Protein AF-0000000074038203 (afdb_homodimer)

Sequence (660 aa):
MNTKMIIAEIGSVHDGSFGNATFLIRAAAAAGANVVKFQTHIAEAETLRDAPMPPYFKGEPRYEYFQRTSFTPEQWAGLRAECTSCGVQFLSSPFSLEAVDLLESVGIDMYKIPSGEITNLPLLHKVAATGKPILLSSGMSDWSELDKAVETVQTGGPLVVMQCTSEYPTPPERVGLNVLSEIHQRYSCTLGFSDHTIGYAAPFAAAALGAQVIEKHFAFSRLMYGSDAKTSMEPDEFKVLSQGLHDIWKMLESPVDKNSVESLREMKMIFEKSIVASRALKEGQIIELADLAFKKPGTGIPAAHWEQVIGKTLAHNVEQDTQLHYKDLKMNTKMIIAEIGSVHDGSFGNATFLIRAAAAAGANVVKFQTHIAEAETLRDAPMPPYFKGEPRYEYFQRTSFTPEQWAGLRAECTSCGVQFLSSPFSLEAVDLLESVGIDMYKIPSGEITNLPLLHKVAATGKPILLSSGMSDWSELDKAVETVQTGGPLVVMQCTSEYPTPPERVGLNVLSEIHQRYSCTLGFSDHTIGYAAPFAAAALGAQVIEKHFAFSRLMYGSDAKTSMEPDEFKVLSQGLHDIWKMLESPVDKNSVESLREMKMIFEKSIVASRALKEGQIIELADLAFKKPGTGIPAAHWEQVIGKTLAHNVEQDTQLHYKDLK

Secondary structure (DSSP, 8-state):
----EEEEEEETTTTT-HHHHHHHHHHHHHTT-SEEEEEE--HHHHB-TTPPPPTT--SS-HHHHHHHH---HHHHHHHHHHHHHHT-EEEEEESSHHHHHHHHHHT-S-EEE-GGGTT-HHHHHHHHHTT--EEEE-TT--HHHHHHHHHHHTTSS-EEEEEE---SSPPGGGS-HHHHHHHHHHH-SEEEEEE-SSSSHHHHHHHHTT--EEEEEB-S-TTSSSTTGGGPBPHHHHHHHHHHHHHHHHHHTS---TT--GGGHHHHHHHS-EEEESS-B-TTPBP-GGGEEEEB-TTSSBGGGHHHHTT-BBSS-B-TTPBP-GGGB-/----EEEEEEETTTTT-HHHHHHHHHHHHHTT-SEEEEEE--HHHHB-TTPPPPTT--SS-HHHHHHHH---HHHHHHHHHHHHHTT-EEEEEE-SHHHHHHHHHHT-S-EEE-GGGTT-HHHHHHHHHTT--EEEE-TT--HHHHHHHHHHHTTSS-EEEEEE---SSPPGGGS-HHHHHHHHHHH-SEEEEEE-SSSSHHHHHHHHTT--EEEEEB-S-TTSSSTTGGGPBPHHHHHHHHHHHHHHHHHHTS---TT--GGGHHHHHHHS-EEEESS-B-TTPBP-GGGEEEEB-TTSSBGGGHHHHTTPBBSS-B-TTPBP-GGGB-

pLDDT: mean 95.91, std 5.36, range [41.97, 98.88]

Radius of gyration: 31.32 Å; Cα contacts (8 Å, |Δi|>4): 1530; chains: 2; bounding box: 44×104×68 Å

Organism: NCBI:txid159291

Nearest PDB structures (foldseek):
  4ipj-assembly1_A-2  TM=8.405E-01  e=1.237E-35  Neisseria meningitidis
  4ipi-assembly1_A-2  TM=8.352E-01  e=1.398E-35  Neisseria meningitidis
  8h2c-assembly2_D  TM=7.604E-01  e=3.498E-30  Campylobacter jejuni
  8h2c-assembly2_C  TM=7.673E-01  e=3.584E-29  Campylobacter jejuni
  6ncs-assembly1_B  TM=8.836E-01  e=7.020E-24  Leptospira borgpetersenii serovar Hardjo-bovis str. JB197

InterPro domains:
  IPR006190 Antifreeze-like/N-acetylneuraminic acid synthase, SAF domain [PS50844] (274-330)
  IPR013132 PseI/NeuA/B-like [PF03102] (24-254)
  IPR013785 Aldolase-type TIM barrel [G3DSA:3.20.20.70] (2-275)
  IPR013974 SAF domain [PF08666] (274-330)
  IPR013974 SAF domain [SM00858] (272-330)
  IPR036732 Antifreeze-like/N-acetylneuraminic acid synthase C-terminal domain superfamily [SSF51269] (267-329)
  IPR051690 PseI/Nans/NeuA/B acid synthases [PTHR42966] (4-329)
  IPR057736 PseI/NeuA/NeuB, SAF domain [cd11615] (273-329)

Structure (mmCIF, N/CA/C/O backbone):
data_AF-0000000074038203-model_v1
#
loop_
_entity.id
_entity.type
_entity.pdbx_description
1 polymer 'N-acetylneuraminate synthase'
#
loop_
_atom_site.group_PDB
_atom_site.id
_atom_site.type_symbol
_atom_site.label_atom_id
_atom_site.label_alt_id
_atom_site.label_comp_id
_atom_site.label_asym_id
_atom_site.label_entity_id
_atom_site.label_seq_id
_atom_site.pdbx_PDB_ins_code
_atom_site.Cartn_x
_atom_site.Cartn_y
_atom_site.Cartn_z
_atom_site.occupancy
_atom_site.B_iso_or_equiv
_atom_site.auth_seq_id
_atom_site.auth_comp_id
_atom_site.auth_asym_id
_atom_site.auth_atom_id
_atom_site.pdbx_PDB_model_num
ATOM 1 N N . MET A 1 1 ? 11.094 19.641 -7.645 1 41.97 1 MET A N 1
ATOM 2 C CA . MET A 1 1 ? 11.703 19 -6.477 1 41.97 1 MET A CA 1
ATOM 3 C C . MET A 1 1 ? 11.562 17.484 -6.543 1 41.97 1 MET A C 1
ATOM 5 O O . MET A 1 1 ? 10.453 16.969 -6.559 1 41.97 1 MET A O 1
ATOM 9 N N . ASN A 1 2 ? 12.258 16.719 -7.363 1 54.09 2 ASN A N 1
ATOM 10 C CA . ASN A 1 2 ? 12.203 15.305 -7.707 1 54.09 2 ASN A CA 1
ATOM 11 C C . ASN A 1 2 ? 12.617 14.422 -6.527 1 54.09 2 ASN A C 1
ATOM 13 O O . ASN A 1 2 ? 13.5 13.578 -6.656 1 54.09 2 ASN A O 1
ATOM 17 N N . THR A 1 3 ? 12.172 14.898 -5.148 1 81.62 3 THR A N 1
ATOM 18 C CA . THR A 1 3 ? 12.742 14.094 -4.074 1 81.62 3 THR A CA 1
ATOM 19 C C . THR A 1 3 ? 11.648 13.336 -3.32 1 81.62 3 THR A C 1
ATOM 21 O O . THR A 1 3 ? 10.602 13.906 -2.998 1 81.62 3 THR A O 1
ATOM 24 N N . LYS A 1 4 ? 11.867 12.164 -3.207 1 96.06 4 LYS A N 1
ATOM 25 C CA . LYS A 1 4 ? 11.078 11.289 -2.35 1 96.06 4 LYS A CA 1
ATOM 26 C C . LYS A 1 4 ? 11.305 11.609 -0.875 1 96.06 4 LYS A C 1
ATOM 28 O O . LYS A 1 4 ? 12.438 11.625 -0.406 1 96.06 4 LYS A O 1
ATOM 33 N N . MET A 1 5 ? 10.188 12.016 -0.195 1 98.44 5 MET A N 1
ATOM 34 C CA . MET A 1 5 ? 10.297 12.375 1.217 1 98.44 5 MET A CA 1
ATOM 35 C C . MET A 1 5 ? 9.43 11.461 2.078 1 98.44 5 MET A C 1
ATOM 37 O O . MET A 1 5 ? 8.266 11.219 1.752 1 98.44 5 MET A O 1
ATOM 41 N N . ILE A 1 6 ? 10.031 10.938 3.041 1 98.81 6 ILE A N 1
ATOM 42 C CA . ILE A 1 6 ? 9.336 10.258 4.129 1 98.81 6 ILE A CA 1
ATOM 43 C C . ILE A 1 6 ? 9.445 11.086 5.406 1 98.81 6 ILE A C 1
ATOM 45 O O . ILE A 1 6 ? 10.508 11.148 6.027 1 98.81 6 ILE A O 1
ATOM 49 N N . ILE A 1 7 ? 8.305 11.688 5.785 1 98.75 7 ILE A N 1
ATOM 50 C CA . ILE A 1 7 ? 8.312 12.695 6.84 1 98.75 7 ILE A CA 1
ATOM 51 C C . ILE A 1 7 ? 7.75 12.102 8.125 1 98.75 7 ILE A C 1
ATOM 53 O O . ILE A 1 7 ? 6.59 11.68 8.164 1 98.75 7 ILE A O 1
ATOM 57 N N . ALA A 1 8 ? 8.57 12.094 9.156 1 98.75 8 ALA A N 1
ATOM 58 C CA . ALA A 1 8 ? 8.086 11.812 10.5 1 98.75 8 ALA A CA 1
ATOM 59 C C . ALA A 1 8 ? 7.59 13.078 11.188 1 98.75 8 ALA A C 1
ATOM 61 O O . ALA A 1 8 ? 8.391 13.945 11.547 1 98.75 8 ALA A O 1
ATOM 62 N N . GLU A 1 9 ? 6.32 13.133 11.344 1 98.38 9 GLU A N 1
ATOM 63 C CA . GLU A 1 9 ? 5.723 14.273 12.031 1 98.38 9 GLU A CA 1
ATOM 64 C C . GLU A 1 9 ? 5.738 14.07 13.547 1 98.38 9 GLU A C 1
ATOM 66 O O . GLU A 1 9 ? 4.922 13.32 14.086 1 98.38 9 GLU A O 1
ATOM 71 N N . ILE A 1 10 ? 6.531 14.836 14.18 1 97.56 10 ILE A N 1
ATOM 72 C CA . ILE A 1 10 ? 6.594 14.797 15.641 1 97.56 10 ILE A CA 1
ATOM 73 C C . ILE A 1 10 ? 5.48 15.664 16.219 1 97.56 10 ILE A C 1
ATOM 75 O O . ILE A 1 10 ? 4.871 15.297 17.234 1 97.56 10 ILE A O 1
ATOM 79 N N . GLY A 1 11 ? 5.25 16.734 15.492 1 94.31 11 GLY A N 1
ATOM 80 C CA . GLY A 1 11 ? 4.234 17.641 16 1 94.31 11 GLY A CA 1
ATOM 81 C C . GLY A 1 11 ? 4.512 18.109 17.422 1 94.31 11 GLY A C 1
ATOM 82 O O . GLY A 1 11 ? 5.59 18.656 17.703 1 94.31 11 GLY A O 1
ATOM 83 N N . SER A 1 12 ? 3.635 17.812 18.359 1 89.62 12 SER A N 1
ATOM 84 C CA . SER A 1 12 ? 3.75 18.328 19.719 1 89.62 12 SER A CA 1
ATOM 85 C C . SER A 1 12 ? 3.926 17.188 20.719 1 89.62 12 SER A C 1
ATOM 87 O O . SER A 1 12 ? 3.83 17.406 21.922 1 89.62 12 SER A O 1
ATOM 89 N N . VAL A 1 13 ? 4.254 16.031 20.219 1 94.88 13 VAL A N 1
ATOM 90 C CA . VAL A 1 13 ? 4.301 14.883 21.125 1 94.88 13 VAL A CA 1
ATOM 91 C C . VAL A 1 13 ? 5.48 15.023 22.078 1 94.88 13 VAL A C 1
ATOM 93 O O . VAL A 1 13 ? 5.539 14.336 23.094 1 94.88 13 VAL A O 1
ATOM 96 N N . HIS A 1 14 ? 6.438 15.852 21.766 1 96.38 14 HIS A N 1
ATOM 97 C CA . HIS A 1 14 ? 7.555 16.109 22.656 1 96.38 14 HIS A CA 1
ATOM 98 C C . HIS A 1 14 ? 7.078 16.781 23.953 1 96.38 14 HIS A C 1
ATOM 100 O O . HIS A 1 14 ? 7.785 16.75 24.969 1 96.38 14 HIS A O 1
ATOM 106 N N . ASP A 1 15 ? 5.977 17.453 23.922 1 96 15 ASP A N 1
ATOM 107 C CA . ASP A 1 15 ? 5.305 18.016 25.078 1 96 15 ASP A CA 1
ATOM 108 C C . ASP A 1 15 ? 6.211 19.016 25.812 1 96 15 ASP A C 1
ATOM 110 O O . ASP A 1 15 ? 6.23 19.047 27.047 1 96 15 ASP A O 1
ATOM 114 N N . GLY A 1 16 ? 6.984 19.703 25.109 1 96.5 16 GLY A N 1
ATOM 115 C CA . GLY A 1 16 ? 7.84 20.734 25.672 1 96.5 16 GLY A CA 1
ATOM 116 C C . GLY A 1 16 ? 9.195 20.219 26.109 1 96.5 16 GLY A C 1
ATOM 117 O O . GLY A 1 16 ? 10.047 20.984 26.547 1 96.5 16 GLY A O 1
ATOM 118 N N . SER A 1 17 ? 9.391 18.938 26.062 1 97.75 17 SER A N 1
ATOM 119 C CA . SER A 1 17 ? 10.672 18.359 26.438 1 97.75 17 SER A CA 1
ATOM 120 C C . SER A 1 17 ? 11.68 18.438 25.297 1 97.75 17 SER A C 1
ATOM 122 O O . SER A 1 17 ? 11.555 17.719 24.297 1 97.75 17 SER A O 1
ATOM 124 N N . PHE A 1 18 ? 12.68 19.234 25.469 1 98.19 18 PHE A N 1
ATOM 125 C CA . PHE A 1 18 ? 13.734 19.344 24.453 1 98.19 18 PHE A CA 1
ATOM 126 C C . PHE A 1 18 ? 14.477 18.016 24.297 1 98.19 18 PHE A C 1
ATOM 128 O O . PHE A 1 18 ? 14.82 17.625 23.188 1 98.19 18 PHE A O 1
ATOM 135 N N . GLY A 1 19 ? 14.711 17.359 25.391 1 98.19 19 GLY A N 1
ATOM 136 C CA . GLY A 1 19 ? 15.352 16.062 25.344 1 98.19 19 GLY A CA 1
ATOM 137 C C . GLY A 1 19 ? 14.57 15.047 24.531 1 98.19 19 GLY A C 1
ATOM 138 O O . GLY A 1 19 ? 15.125 14.383 23.656 1 98.19 19 GLY A O 1
ATOM 139 N N . ASN A 1 20 ? 13.281 14.953 24.812 1 97.88 20 ASN A N 1
ATOM 140 C CA . ASN A 1 20 ? 12.445 14.039 24.047 1 97.88 20 ASN A CA 1
ATOM 141 C C . ASN A 1 20 ? 12.422 14.406 22.562 1 97.88 20 ASN A C 1
ATOM 143 O O . ASN A 1 20 ? 12.469 13.531 21.703 1 97.88 20 ASN A O 1
ATOM 147 N N . ALA A 1 21 ? 12.336 15.711 22.344 1 98.38 21 ALA A N 1
ATOM 148 C CA . ALA A 1 21 ? 12.328 16.156 20.953 1 98.38 21 ALA A CA 1
ATOM 149 C C . ALA A 1 21 ? 13.578 15.68 20.219 1 98.38 21 ALA A C 1
ATOM 151 O O . ALA A 1 21 ? 13.492 15.188 19.094 1 98.38 21 ALA A O 1
ATOM 152 N N . THR A 1 22 ? 14.719 15.797 20.875 1 98.62 22 THR A N 1
ATOM 153 C CA . THR A 1 22 ? 15.984 15.383 20.281 1 98.62 22 THR A CA 1
ATOM 154 C C . THR A 1 22 ? 16 13.875 20.031 1 98.62 22 THR A C 1
ATOM 156 O O . THR A 1 22 ? 16.422 13.422 18.969 1 98.62 22 THR A O 1
ATOM 159 N N . PHE A 1 23 ? 15.523 13.133 20.953 1 98.69 23 PHE A N 1
ATOM 160 C CA . PHE A 1 23 ? 15.562 11.68 20.828 1 98.69 23 PHE A CA 1
ATOM 161 C C . PHE A 1 23 ? 14.523 11.195 19.828 1 98.69 23 PHE A C 1
ATOM 163 O O . PHE A 1 23 ? 14.719 10.18 19.156 1 98.69 23 PHE A O 1
ATOM 170 N N . LEU A 1 24 ? 13.461 11.953 19.75 1 98.69 24 LEU A N 1
ATOM 171 C CA . LEU A 1 24 ? 12.477 11.641 18.719 1 98.69 24 LEU A CA 1
ATOM 172 C C . LEU A 1 24 ? 13.086 11.797 17.328 1 98.69 24 LEU A C 1
ATOM 174 O O . LEU A 1 24 ? 12.82 10.992 16.438 1 98.69 24 LEU A O 1
ATOM 178 N N . ILE A 1 25 ? 13.898 12.812 17.156 1 98.81 25 ILE A N 1
ATOM 179 C CA . ILE A 1 25 ? 14.602 13 15.891 1 98.81 25 ILE A CA 1
ATOM 180 C C . ILE A 1 25 ? 15.445 11.766 15.578 1 98.81 25 ILE A C 1
ATOM 182 O O . ILE A 1 25 ? 15.375 11.211 14.484 1 98.81 25 ILE A O 1
ATOM 186 N N . ARG A 1 26 ? 16.219 11.305 16.547 1 98.81 26 ARG A N 1
ATOM 187 C CA . ARG A 1 26 ? 17.094 10.156 16.375 1 98.81 26 ARG A CA 1
ATOM 188 C C . ARG A 1 26 ? 16.312 8.898 16.031 1 98.81 26 ARG A C 1
ATOM 190 O O . ARG A 1 26 ? 16.688 8.148 15.133 1 98.81 26 ARG A O 1
ATOM 197 N N . ALA A 1 27 ? 15.25 8.727 16.781 1 98.81 27 ALA A N 1
ATOM 198 C CA . ALA A 1 27 ? 14.414 7.543 16.562 1 98.81 27 ALA A CA 1
ATOM 199 C C . ALA A 1 27 ? 13.781 7.555 15.18 1 98.81 27 ALA A C 1
ATOM 201 O O . ALA A 1 27 ? 13.727 6.52 14.508 1 98.81 27 ALA A O 1
ATOM 202 N N . ALA A 1 28 ? 13.281 8.703 14.773 1 98.81 28 ALA A N 1
ATOM 203 C CA . ALA A 1 28 ? 12.664 8.836 13.453 1 98.81 28 ALA A CA 1
ATOM 204 C C . ALA A 1 28 ? 13.68 8.562 12.344 1 98.81 28 ALA A C 1
ATOM 206 O O . ALA A 1 28 ? 13.391 7.836 11.391 1 98.81 28 ALA A O 1
ATOM 207 N N . ALA A 1 29 ? 14.867 9.117 12.492 1 98.81 29 ALA A N 1
ATOM 208 C CA . ALA A 1 29 ? 15.938 8.883 11.523 1 98.81 29 ALA A CA 1
ATOM 209 C C . ALA A 1 29 ? 16.281 7.402 11.445 1 98.81 29 ALA A C 1
ATOM 211 O O . ALA A 1 29 ? 16.391 6.844 10.352 1 98.81 29 ALA A O 1
ATOM 212 N N . ALA A 1 30 ? 16.438 6.797 12.602 1 98.75 30 ALA A N 1
ATOM 213 C CA . ALA A 1 30 ? 16.781 5.379 12.664 1 98.75 30 ALA A CA 1
ATOM 214 C C . ALA A 1 30 ? 15.68 4.52 12.047 1 98.75 30 ALA A C 1
ATOM 216 O O . ALA A 1 30 ? 15.953 3.441 11.516 1 98.75 30 ALA A O 1
ATOM 217 N N . ALA A 1 31 ? 14.492 5.023 12.07 1 98.69 31 ALA A N 1
ATOM 218 C CA . ALA A 1 31 ? 13.352 4.273 11.555 1 98.69 31 ALA A CA 1
ATOM 219 C C . ALA A 1 31 ? 13.18 4.496 10.055 1 98.69 31 ALA A C 1
ATOM 221 O O . ALA A 1 31 ? 12.297 3.9 9.43 1 98.69 31 ALA A O 1
ATOM 222 N N . GLY A 1 32 ? 13.977 5.391 9.469 1 98.62 32 GLY A N 1
ATOM 223 C CA . GLY A 1 32 ? 13.992 5.484 8.016 1 98.62 32 GLY A CA 1
ATOM 224 C C . GLY A 1 32 ? 13.414 6.785 7.492 1 98.62 32 GLY A C 1
ATOM 225 O O . GLY A 1 32 ? 13.289 6.969 6.277 1 98.62 32 GLY A O 1
ATOM 226 N N . ALA A 1 33 ? 13.062 7.742 8.359 1 98.69 33 ALA A N 1
ATOM 227 C CA . ALA A 1 33 ? 12.641 9.062 7.895 1 98.69 33 ALA A CA 1
ATOM 228 C C . ALA A 1 33 ? 13.812 9.82 7.273 1 98.69 33 ALA A C 1
ATOM 230 O O . ALA A 1 33 ? 14.953 9.711 7.734 1 98.69 33 ALA A O 1
ATOM 231 N N . ASN A 1 34 ? 13.484 10.586 6.25 1 97.94 34 ASN A N 1
ATOM 232 C CA . ASN A 1 34 ? 14.539 11.461 5.766 1 97.94 34 ASN A CA 1
ATOM 233 C C . ASN A 1 34 ? 14.211 12.93 6.023 1 97.94 34 ASN A C 1
ATOM 235 O O . ASN A 1 34 ? 15.047 13.805 5.781 1 97.94 34 ASN A O 1
ATOM 239 N N . VAL A 1 35 ? 13.016 13.172 6.555 1 98.44 35 VAL A N 1
ATOM 240 C CA . VAL A 1 35 ? 12.609 14.484 7.039 1 98.44 35 VAL A CA 1
ATOM 241 C C . VAL A 1 35 ? 11.922 14.352 8.398 1 98.44 35 VAL A C 1
ATOM 243 O O . VAL A 1 35 ? 11.125 13.438 8.602 1 98.44 35 VAL A O 1
ATOM 246 N N . VAL A 1 36 ? 12.18 15.195 9.312 1 98.56 36 VAL A N 1
ATOM 247 C CA . VAL A 1 36 ? 11.484 15.281 10.594 1 98.56 36 VAL A CA 1
ATOM 248 C C . VAL A 1 36 ? 10.773 16.625 10.711 1 98.56 36 VAL A C 1
ATOM 250 O O . VAL A 1 36 ? 11.375 17.672 10.492 1 98.56 36 VAL A O 1
ATOM 253 N N . LYS A 1 37 ? 9.531 16.516 11.008 1 98.5 37 LYS A N 1
ATOM 254 C CA . LYS A 1 37 ? 8.727 17.719 11.008 1 98.5 37 LYS A CA 1
ATOM 255 C C . LYS A 1 37 ? 8.203 18.047 12.406 1 98.5 37 LYS A C 1
ATOM 257 O O . LYS A 1 37 ? 7.75 17.156 13.117 1 98.5 37 LYS A O 1
ATOM 262 N N . PHE A 1 38 ? 8.258 19.312 12.742 1 98.19 38 PHE A N 1
ATOM 263 C CA . PHE A 1 38 ? 7.688 19.844 13.977 1 98.19 38 PHE A CA 1
ATOM 264 C C . PHE A 1 38 ? 6.582 20.859 13.664 1 98.19 38 PHE A C 1
ATOM 266 O O . PHE A 1 38 ? 6.195 21.016 12.508 1 98.19 38 PHE A O 1
ATOM 273 N N . GLN A 1 39 ? 6.027 21.375 14.688 1 97.88 39 GLN A N 1
ATOM 274 C CA . GLN A 1 39 ? 5.09 22.484 14.641 1 97.88 39 GLN A CA 1
ATOM 275 C C . GLN A 1 39 ? 5.602 23.672 15.469 1 97.88 39 GLN A C 1
ATOM 277 O O . GLN A 1 39 ? 6.008 23.5 16.609 1 97.88 39 GLN A O 1
ATOM 282 N N . THR A 1 40 ? 5.633 24.797 14.867 1 98.06 40 THR A N 1
ATOM 283 C CA . THR A 1 40 ? 6.086 25.984 15.586 1 98.06 40 THR A CA 1
ATOM 284 C C . THR A 1 40 ? 4.898 26.844 16.016 1 98.06 40 THR A C 1
ATOM 286 O O . THR A 1 40 ? 4.363 27.609 15.219 1 98.06 40 THR A O 1
ATOM 289 N N . HIS A 1 41 ? 4.637 26.688 17.281 1 97.56 41 HIS A N 1
ATOM 290 C CA . HIS A 1 41 ? 3.533 27.438 17.875 1 97.56 41 HIS A CA 1
ATOM 291 C C . HIS A 1 41 ? 4.043 28.578 18.734 1 97.56 41 HIS A C 1
ATOM 293 O O . HIS A 1 41 ? 4.953 28.406 19.562 1 97.56 41 HIS A O 1
ATOM 299 N N . ILE A 1 42 ? 3.529 29.734 18.469 1 97.94 42 ILE A N 1
ATOM 300 C CA . ILE A 1 42 ? 3.67 30.891 19.344 1 97.94 42 ILE A CA 1
ATOM 301 C C . ILE A 1 42 ? 2.295 31.344 19.828 1 97.94 42 ILE A C 1
ATOM 303 O O . ILE A 1 42 ? 1.54 31.984 19.094 1 97.94 42 ILE A O 1
ATOM 307 N N . ALA A 1 43 ? 1.993 31.031 21.078 1 97.38 43 ALA A N 1
ATOM 308 C CA . ALA A 1 43 ? 0.642 31.156 21.625 1 97.38 43 ALA A CA 1
ATOM 309 C C . ALA A 1 43 ? 0.095 32.562 21.422 1 97.38 43 ALA A C 1
ATOM 311 O O . ALA A 1 43 ? -0.982 32.75 20.844 1 97.38 43 ALA A O 1
ATOM 312 N N . GLU A 1 44 ? 0.812 33.562 21.719 1 96.81 44 GLU A N 1
ATOM 313 C CA . GLU A 1 44 ? 0.372 34.938 21.688 1 96.81 44 GLU A CA 1
ATOM 314 C C . GLU A 1 44 ? 0.103 35.406 20.25 1 96.81 44 GLU A C 1
ATOM 316 O O . GLU A 1 44 ? -0.685 36.312 20.031 1 96.81 44 GLU A O 1
ATOM 321 N N . ALA A 1 45 ? 0.702 34.719 19.344 1 97.56 45 ALA A N 1
ATOM 322 C CA . ALA A 1 45 ? 0.621 35.156 17.953 1 97.56 45 ALA A CA 1
ATOM 323 C C . ALA A 1 45 ? -0.449 34.375 17.188 1 97.56 45 ALA A C 1
ATOM 325 O O . ALA A 1 45 ? -0.903 34.812 16.125 1 97.56 45 ALA A O 1
ATOM 326 N N . GLU A 1 46 ? -0.886 33.219 17.766 1 97.75 46 GLU A N 1
ATOM 327 C CA . GLU A 1 46 ? -1.624 32.344 16.859 1 97.75 46 GLU A CA 1
ATOM 328 C C . GLU A 1 46 ? -3.012 32.031 17.406 1 97.75 46 GLU A C 1
ATOM 330 O O . GLU A 1 46 ? -3.867 31.516 16.688 1 97.75 46 GLU A O 1
ATOM 335 N N . THR A 1 47 ? -3.254 32.312 18.688 1 97.69 47 THR A N 1
ATOM 336 C CA . THR A 1 47 ? -4.535 31.875 19.234 1 97.69 47 THR A CA 1
ATOM 337 C C . THR A 1 47 ? -5.02 32.844 20.312 1 97.69 47 THR A C 1
ATOM 339 O O . THR A 1 47 ? -4.211 33.375 21.078 1 97.69 47 THR A O 1
ATOM 342 N N . LEU A 1 48 ? -6.285 33.031 20.328 1 96.94 48 LEU A N 1
ATOM 343 C CA . LEU A 1 48 ? -6.898 33.719 21.453 1 96.94 48 LEU A CA 1
ATOM 344 C C . LEU A 1 48 ? -6.949 32.844 22.672 1 96.94 48 LEU A C 1
ATOM 346 O O . LEU A 1 48 ? -6.922 31.609 22.562 1 96.94 48 LEU A O 1
ATOM 350 N N . ARG A 1 49 ? -7.047 33.438 23.812 1 94.56 49 ARG A N 1
ATOM 351 C CA . ARG A 1 49 ? -6.961 32.688 25.078 1 94.56 49 ARG A CA 1
ATOM 352 C C . ARG A 1 49 ? -8.148 31.766 25.234 1 94.56 49 ARG A C 1
ATOM 354 O O . ARG A 1 49 ? -8.023 30.688 25.828 1 94.56 49 ARG A O 1
ATOM 361 N N . ASP A 1 50 ? -9.234 32.094 24.656 1 92 50 ASP A N 1
ATOM 362 C CA . ASP A 1 50 ? -10.438 31.281 24.875 1 92 50 ASP A CA 1
ATOM 363 C C . ASP A 1 50 ? -10.734 30.391 23.656 1 92 50 ASP A C 1
ATOM 365 O O . ASP A 1 50 ? -11.828 29.844 23.547 1 92 50 ASP A O 1
ATOM 369 N N . ALA A 1 51 ? -9.82 30.344 22.734 1 93.88 51 ALA A N 1
ATOM 370 C CA . ALA A 1 51 ? -10.023 29.484 21.578 1 93.88 51 ALA A CA 1
ATOM 371 C C . ALA A 1 51 ? -10.195 28.031 22 1 93.88 51 ALA A C 1
ATOM 373 O O . ALA A 1 51 ? -9.461 27.531 22.859 1 93.88 51 ALA A O 1
ATOM 374 N N . PRO A 1 52 ? -11.109 27.297 21.391 1 91.12 52 PRO A N 1
ATOM 375 C CA . PRO A 1 52 ? -11.375 25.906 21.797 1 91.12 52 PRO A CA 1
ATOM 376 C C . PRO A 1 52 ? -10.273 24.953 21.359 1 91.12 52 PRO A C 1
ATOM 378 O O . PRO A 1 52 ? -9.586 25.203 20.359 1 91.12 52 PRO A O 1
ATOM 381 N N . MET A 1 53 ? -10.156 23.859 22.094 1 89.56 53 MET A N 1
ATOM 382 C CA . MET A 1 53 ? -9.305 22.734 21.703 1 89.56 53 MET A CA 1
ATOM 383 C C . MET A 1 53 ? -10.023 21.828 20.719 1 89.56 53 MET A C 1
ATOM 385 O O . MET A 1 53 ? -11.258 21.797 20.672 1 89.56 53 MET A O 1
ATOM 389 N N . PRO A 1 54 ? -9.172 21.156 19.922 1 85.94 54 PRO A N 1
ATOM 390 C CA . PRO A 1 54 ? -9.836 20.172 19.062 1 85.94 54 PRO A CA 1
ATOM 391 C C . PRO A 1 54 ? -10.562 19.094 19.859 1 85.94 54 PRO A C 1
ATOM 393 O O . PRO A 1 54 ? -10.141 18.75 20.969 1 85.94 54 PRO A O 1
ATOM 396 N N . PRO A 1 55 ? -11.602 18.547 19.281 1 81 55 PRO A N 1
ATOM 397 C CA . PRO A 1 55 ? -12.422 17.578 20 1 81 55 PRO A CA 1
ATOM 398 C C . PRO A 1 55 ? -11.648 16.312 20.375 1 81 55 PRO A C 1
ATOM 400 O O . PRO A 1 55 ? -11.984 15.641 21.359 1 81 55 PRO A O 1
ATOM 403 N N . TYR A 1 56 ? -10.633 16.062 19.656 1 77 56 TYR A N 1
ATOM 404 C CA . TYR A 1 56 ? -9.898 14.82 19.875 1 77 56 TYR A CA 1
ATOM 405 C C . TYR A 1 56 ? -8.82 15.008 20.938 1 77 56 TYR A C 1
ATOM 407 O O . TYR A 1 56 ? -8.094 14.062 21.266 1 77 56 TYR A O 1
ATOM 415 N N . PHE A 1 57 ? -8.695 16.234 21.5 1 79 57 PHE A N 1
ATOM 416 C CA . PHE A 1 57 ? -7.719 16.516 22.562 1 79 57 PHE A CA 1
ATOM 417 C C . PHE A 1 57 ? -8.297 17.453 23.594 1 79 57 PHE A C 1
ATOM 419 O O . PHE A 1 57 ? -8.531 18.625 23.312 1 79 57 PHE A O 1
ATOM 426 N N . LYS A 1 58 ? -8.695 16.984 24.875 1 74.38 58 LYS A N 1
ATOM 427 C CA . LYS A 1 58 ? -9.266 17.766 25.969 1 74.38 58 LYS A CA 1
ATOM 428 C C . LYS A 1 58 ? -8.328 17.812 27.172 1 74.38 58 LYS A C 1
ATOM 430 O O . LYS A 1 58 ? -8.758 17.609 28.312 1 74.38 58 LYS A O 1
ATOM 435 N N . GLY A 1 59 ? -7.203 18.172 27.031 1 76.25 59 GLY A N 1
ATOM 436 C CA . GLY A 1 59 ? -6.27 18.156 28.156 1 76.25 59 GLY A CA 1
ATOM 437 C C . GLY A 1 59 ? -6.172 19.469 28.875 1 76.25 59 GLY A C 1
ATOM 438 O O . GLY A 1 59 ? -6.379 19.547 30.094 1 76.25 59 GLY A O 1
ATOM 439 N N . GLU A 1 60 ? -5.676 20.5 28.375 1 87.31 60 GLU A N 1
ATOM 440 C CA . GLU A 1 60 ? -5.48 21.859 28.906 1 87.31 60 GLU A CA 1
ATOM 441 C C . GLU A 1 60 ? -5.84 22.906 27.859 1 87.31 60 GLU A C 1
ATOM 443 O O . GLU A 1 60 ? -5.996 22.594 26.672 1 87.31 60 GLU A O 1
ATOM 448 N N . PRO A 1 61 ? -6.039 24.125 28.359 1 92 61 PRO A N 1
ATOM 449 C CA . PRO A 1 61 ? -6.352 25.172 27.391 1 92 61 PRO A CA 1
ATOM 450 C C . PRO A 1 61 ? -5.262 25.344 26.328 1 92 61 PRO A C 1
ATOM 452 O O . PRO A 1 61 ? -4.07 25.266 26.641 1 92 61 PRO A O 1
ATOM 455 N N . ARG A 1 62 ? -5.684 25.547 25.125 1 94.75 62 ARG A N 1
ATOM 456 C CA . ARG A 1 62 ? -4.816 25.594 23.953 1 94.75 62 ARG A CA 1
ATOM 457 C C . ARG A 1 62 ? -3.684 26.594 24.141 1 94.75 62 ARG A C 1
ATOM 459 O O . ARG A 1 62 ? -2.518 26.266 23.906 1 94.75 62 ARG A O 1
ATOM 466 N N . TYR A 1 63 ? -4.105 27.828 24.547 1 95.88 63 TYR A N 1
ATOM 467 C CA . TYR A 1 63 ? -3.133 28.891 24.719 1 95.88 63 TYR A CA 1
ATOM 468 C C . TYR A 1 63 ? -2.039 28.484 25.703 1 95.88 63 TYR A C 1
ATOM 470 O O . TYR A 1 63 ? -0.85 28.625 25.406 1 95.88 63 TYR A O 1
ATOM 478 N N . GLU A 1 64 ? -2.359 27.969 26.812 1 95.31 64 GLU A N 1
ATOM 479 C CA . GLU A 1 64 ? -1.419 27.547 27.844 1 95.31 64 GLU A CA 1
ATOM 480 C C . GLU A 1 64 ? -0.568 26.375 27.375 1 95.31 64 GLU A C 1
ATOM 482 O O . GLU A 1 64 ? 0.622 26.297 27.688 1 95.31 64 GLU A O 1
ATOM 487 N N . TYR A 1 65 ? -1.223 25.469 26.703 1 94.56 65 TYR A N 1
ATOM 488 C CA . TYR A 1 65 ? -0.507 24.312 26.156 1 94.56 65 TYR A CA 1
ATOM 489 C C . TYR A 1 65 ? 0.623 24.766 25.234 1 94.56 65 TYR A C 1
ATOM 491 O O . TYR A 1 65 ? 1.758 24.297 25.375 1 94.56 65 TYR A O 1
ATOM 499 N N . PHE A 1 66 ? 0.321 25.719 24.297 1 95.88 66 PHE A N 1
ATOM 500 C CA . PHE A 1 66 ? 1.318 26.203 23.359 1 95.88 66 PHE A CA 1
ATOM 501 C C . PHE A 1 66 ? 2.404 27 24.062 1 95.88 66 PHE A C 1
ATOM 503 O O . PHE A 1 66 ? 3.58 26.922 23.703 1 95.88 66 PHE A O 1
ATOM 510 N N . GLN A 1 67 ? 2.008 27.703 25.062 1 96.06 67 GLN A N 1
ATOM 511 C CA . GLN A 1 67 ? 2.982 28.469 25.812 1 96.06 67 GLN A CA 1
ATOM 512 C C . GLN A 1 67 ? 3.979 27.562 26.531 1 96.06 67 GLN A C 1
ATOM 514 O O . GLN A 1 67 ? 5.191 27.781 26.469 1 96.06 67 GLN A O 1
ATOM 519 N N . ARG A 1 68 ? 3.477 26.562 27.141 1 94.81 68 ARG A N 1
ATOM 520 C CA . ARG A 1 68 ? 4.352 25.719 27.969 1 94.81 68 ARG A CA 1
ATOM 521 C C . ARG A 1 68 ? 5.188 24.797 27.094 1 94.81 68 ARG A C 1
ATOM 523 O O . ARG A 1 68 ? 6.277 24.375 27.484 1 94.81 68 ARG A O 1
ATOM 530 N N . THR A 1 69 ? 4.742 24.422 25.906 1 95.75 69 THR A N 1
ATOM 531 C CA . THR A 1 69 ? 5.43 23.438 25.094 1 95.75 69 THR A CA 1
ATOM 532 C C . THR A 1 69 ? 6.312 24.125 24.047 1 95.75 69 THR A C 1
ATOM 534 O O . THR A 1 69 ? 6.93 23.453 23.219 1 95.75 69 THR A O 1
ATOM 537 N N . SER A 1 70 ? 6.355 25.438 24.062 1 96.5 70 SER A N 1
ATOM 538 C CA . SER A 1 70 ? 7.141 26.156 23.062 1 96.5 70 SER A CA 1
ATOM 539 C C . SER A 1 70 ? 8.633 26.062 23.359 1 96.5 70 SER A C 1
ATOM 541 O O . SER A 1 70 ? 9.039 25.844 24.5 1 96.5 70 SER A O 1
ATOM 543 N N . PHE A 1 71 ? 9.461 26.172 22.344 1 97.88 71 PHE A N 1
ATOM 544 C CA . PHE A 1 71 ? 10.914 26.156 22.453 1 97.88 71 PHE A CA 1
ATOM 545 C C . PHE A 1 71 ? 11.492 27.547 22.203 1 97.88 71 PHE A C 1
ATOM 547 O O . PHE A 1 71 ? 10.898 28.344 21.469 1 97.88 71 PHE A O 1
ATOM 554 N N . THR A 1 72 ? 12.625 27.844 22.781 1 97 72 THR A N 1
ATOM 555 C CA . THR A 1 72 ? 13.367 29.062 22.5 1 97 72 THR A CA 1
ATOM 556 C C . THR A 1 72 ? 14.039 28.984 21.125 1 97 72 THR A C 1
ATOM 558 O O . THR A 1 72 ? 14.203 27.891 20.578 1 97 72 THR A O 1
ATOM 561 N N . PRO A 1 73 ? 14.367 30.156 20.578 1 97.5 73 PRO A N 1
ATOM 562 C CA . PRO A 1 73 ? 15.094 30.141 19.312 1 97.5 73 PRO A CA 1
ATOM 563 C C . PRO A 1 73 ? 16.344 29.25 19.344 1 97.5 73 PRO A C 1
ATOM 565 O O . PRO A 1 73 ? 16.641 28.547 18.375 1 97.5 73 PRO A O 1
ATOM 568 N N . GLU A 1 74 ? 17.016 29.234 20.469 1 97.88 74 GLU A N 1
ATOM 569 C CA . GLU A 1 74 ? 18.203 28.406 20.625 1 97.88 74 GLU A CA 1
ATOM 570 C C . GLU A 1 74 ? 17.844 26.922 20.594 1 97.88 74 GLU A C 1
ATOM 572 O O . GLU A 1 74 ? 18.578 26.109 20 1 97.88 74 GLU A O 1
ATOM 577 N N . GLN A 1 75 ? 16.797 26.594 21.219 1 98.44 75 GLN A N 1
ATOM 578 C CA . GLN A 1 75 ? 16.328 25.219 21.219 1 98.44 75 GLN A CA 1
ATOM 579 C C . GLN A 1 75 ? 15.922 24.766 19.812 1 98.44 75 GLN A C 1
ATOM 581 O O . GLN A 1 75 ? 16.219 23.656 19.406 1 98.44 75 GLN A O 1
ATOM 586 N N . TRP A 1 76 ? 15.273 25.625 19.125 1 98.44 76 TRP A N 1
ATOM 587 C CA . TRP A 1 76 ? 14.922 25.328 17.734 1 98.44 76 TRP A CA 1
ATOM 588 C C . TRP A 1 76 ? 16.172 25.109 16.906 1 98.44 76 TRP A C 1
ATOM 590 O O . TRP A 1 76 ? 16.234 24.172 16.094 1 98.44 76 TRP A O 1
ATOM 600 N N . ALA A 1 77 ? 17.156 26 17.062 1 98.25 77 ALA A N 1
ATOM 601 C CA . ALA A 1 77 ? 18.422 25.828 16.375 1 98.25 77 ALA A CA 1
ATOM 602 C C . ALA A 1 77 ? 19.078 24.5 16.734 1 98.25 77 ALA A C 1
ATOM 604 O O . ALA A 1 77 ? 19.688 23.844 15.891 1 98.25 77 ALA A O 1
ATOM 605 N N . GLY A 1 78 ? 18.969 24.172 18 1 98.5 78 GLY A N 1
ATOM 606 C CA . GLY A 1 78 ? 19.469 22.875 18.453 1 98.5 78 GLY A CA 1
ATOM 607 C C . GLY A 1 78 ? 18.797 21.703 17.781 1 98.5 78 GLY A C 1
ATOM 608 O O . GLY A 1 78 ? 19.438 20.719 17.422 1 98.5 78 GLY A O 1
ATOM 609 N N . LEU A 1 79 ? 17.484 21.75 17.625 1 98.5 79 LEU A N 1
ATOM 610 C CA . LEU A 1 79 ? 16.75 20.688 16.938 1 98.5 79 LEU A CA 1
ATOM 611 C C . LEU A 1 79 ? 17.188 20.578 15.484 1 98.5 79 LEU A C 1
ATOM 613 O O . LEU A 1 79 ? 17.359 19.469 14.969 1 98.5 79 LEU A O 1
ATOM 617 N N . ARG A 1 80 ? 17.344 21.688 14.82 1 98.38 80 ARG A N 1
ATOM 618 C CA . ARG A 1 80 ? 17.859 21.656 13.453 1 98.38 80 ARG A CA 1
ATOM 619 C C . ARG A 1 80 ? 19.219 21 13.383 1 98.38 80 ARG A C 1
ATOM 621 O O . ARG A 1 80 ? 19.484 20.188 12.492 1 98.38 80 ARG A O 1
ATOM 628 N N . ALA A 1 81 ? 20.078 21.391 14.297 1 98.44 81 ALA A N 1
ATOM 629 C CA . ALA A 1 81 ? 21.422 20.812 14.344 1 98.44 81 ALA A CA 1
ATOM 630 C C . ALA A 1 81 ? 21.359 19.297 14.555 1 98.44 81 ALA A C 1
ATOM 632 O O . ALA A 1 81 ? 22.141 18.547 13.961 1 98.44 81 ALA A O 1
ATOM 633 N N . GLU A 1 82 ? 20.453 18.859 15.438 1 98.5 82 GLU A N 1
ATOM 634 C CA . GLU A 1 82 ? 20.281 17.438 15.672 1 98.5 82 GLU A CA 1
ATOM 635 C C . GLU A 1 82 ? 19.828 16.719 14.398 1 98.5 82 GLU A C 1
ATOM 637 O O . GLU A 1 82 ? 20.312 15.625 14.086 1 98.5 82 GLU A O 1
ATOM 642 N N . CYS A 1 83 ? 18.891 17.312 13.711 1 98.5 83 CYS A N 1
ATOM 643 C CA . CYS A 1 83 ? 18.469 16.75 12.43 1 98.5 83 CYS A CA 1
ATOM 644 C C . CYS A 1 83 ? 19.656 16.594 11.492 1 98.5 83 CYS A C 1
ATOM 646 O O . CYS A 1 83 ? 19.844 15.531 10.898 1 98.5 83 CYS A O 1
ATOM 648 N N . THR A 1 84 ? 20.484 17.609 11.391 1 98.06 84 THR A N 1
ATOM 649 C CA . THR A 1 84 ? 21.656 17.594 10.539 1 98.06 84 THR A CA 1
ATOM 650 C C . THR A 1 84 ? 22.594 16.469 10.953 1 98.06 84 THR A C 1
ATOM 652 O O . THR A 1 84 ? 23.109 15.719 10.109 1 98.06 84 THR A O 1
ATOM 655 N N . SER A 1 85 ? 22.781 16.359 12.188 1 98.5 85 SER A N 1
ATOM 656 C CA . SER A 1 85 ? 23.688 15.344 12.703 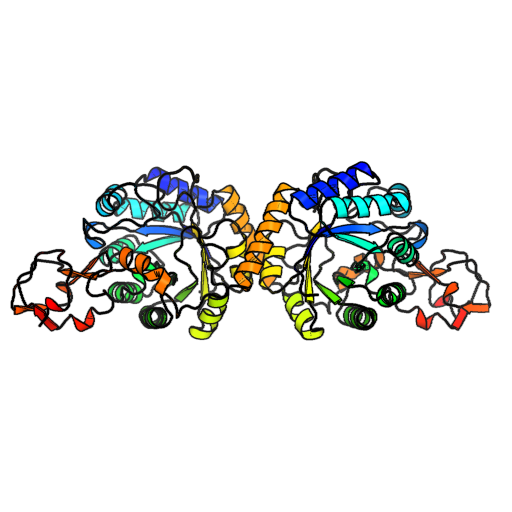1 98.5 85 SER A CA 1
ATOM 657 C C . SER A 1 85 ? 23.172 13.938 12.383 1 98.5 85 SER A C 1
ATOM 659 O O . SER A 1 85 ? 23.969 13.008 12.203 1 98.5 85 SER A O 1
ATOM 661 N N . CYS A 1 86 ? 21.844 13.773 12.305 1 98.44 86 CYS A N 1
ATOM 662 C CA . CYS A 1 86 ? 21.219 12.484 12.031 1 98.44 86 CYS A CA 1
ATOM 663 C C . CYS A 1 86 ? 21.047 12.266 10.531 1 98.44 86 CYS A C 1
ATOM 665 O O . CYS A 1 86 ? 20.547 11.227 10.102 1 98.44 86 CYS A O 1
ATOM 667 N N . GLY A 1 87 ? 21.391 13.234 9.727 1 97.88 87 GLY A N 1
ATOM 668 C CA . GLY A 1 87 ? 21.297 13.117 8.281 1 97.88 87 GLY A CA 1
ATOM 669 C C . GLY A 1 87 ? 19.875 13.25 7.77 1 97.88 87 GLY A C 1
ATOM 670 O O . GLY A 1 87 ? 19.516 12.648 6.754 1 97.88 87 GLY A O 1
ATOM 671 N N . VAL A 1 88 ? 19.016 13.938 8.523 1 98.19 88 VAL A N 1
ATOM 672 C CA . VAL A 1 88 ? 17.641 14.164 8.086 1 98.19 88 VAL A CA 1
ATOM 673 C C . VAL A 1 88 ? 17.391 15.664 7.941 1 98.19 88 VAL A C 1
ATOM 675 O O . VAL A 1 88 ? 18.109 16.484 8.516 1 98.19 88 VAL A O 1
ATOM 678 N N . GLN A 1 89 ? 16.406 16 7.176 1 97.81 89 GLN A N 1
ATOM 679 C CA . GLN A 1 89 ? 16.047 17.391 6.984 1 97.81 89 GLN A CA 1
ATOM 680 C C . GLN A 1 89 ? 15.109 17.875 8.094 1 97.81 89 GLN A C 1
ATOM 682 O O . GLN A 1 89 ? 14.219 17.141 8.523 1 97.81 89 GLN A O 1
ATOM 687 N N . PHE A 1 90 ? 15.328 19.109 8.516 1 98.06 90 PHE A N 1
ATOM 688 C CA . PHE A 1 90 ? 14.484 19.766 9.508 1 98.06 90 PHE A CA 1
ATOM 689 C C . PHE A 1 90 ? 13.336 20.5 8.828 1 98.06 90 PHE A C 1
ATOM 691 O O . PHE A 1 90 ? 13.547 21.266 7.895 1 98.06 90 PHE A O 1
ATOM 698 N N . LEU A 1 91 ? 12.141 20.172 9.266 1 98.12 91 LEU A N 1
ATOM 699 C CA . LEU A 1 91 ? 10.922 20.781 8.75 1 98.12 91 LEU A CA 1
ATOM 700 C C . LEU A 1 91 ? 10 21.219 9.891 1 98.12 91 LEU A C 1
ATOM 702 O O . LEU A 1 91 ? 9.969 20.578 10.938 1 98.12 91 LEU A O 1
ATOM 706 N N . SER A 1 92 ? 9.25 22.266 9.664 1 98.19 92 SER A N 1
ATOM 707 C CA . SER A 1 92 ? 8.266 22.672 10.648 1 98.19 92 SER A CA 1
ATOM 708 C C . SER A 1 92 ? 7.109 23.438 9.992 1 98.19 92 SER A C 1
ATOM 710 O O . SER A 1 92 ? 7.273 24 8.914 1 98.19 92 SER A O 1
ATOM 712 N N . SER A 1 93 ? 6.035 23.422 10.609 1 98.5 93 SER A N 1
ATOM 713 C CA . SER A 1 93 ? 4.879 24.219 10.195 1 98.5 93 SER A CA 1
ATOM 714 C C . SER A 1 93 ? 4.742 25.484 11.039 1 98.5 93 SER A C 1
ATOM 716 O O . SER A 1 93 ? 4.672 25.406 12.266 1 98.5 93 SER A O 1
ATOM 718 N N . PRO A 1 94 ? 4.68 26.641 10.406 1 98.62 94 PRO A N 1
ATOM 719 C CA . PRO A 1 94 ? 4.363 27.859 11.141 1 98.62 94 PRO A CA 1
ATOM 720 C C . PRO A 1 94 ? 2.861 28.078 11.312 1 98.62 94 PRO A C 1
ATOM 722 O O . PRO A 1 94 ? 2.086 27.797 10.398 1 98.62 94 PRO A O 1
ATOM 725 N N . PHE A 1 95 ? 2.504 28.641 12.469 1 98.5 95 PHE A N 1
ATOM 726 C CA . PHE A 1 95 ? 1.089 28.875 12.719 1 98.5 95 PHE A CA 1
ATOM 727 C C . PHE A 1 95 ? 0.828 30.344 12.992 1 98.5 95 PHE A C 1
ATOM 729 O O . PHE A 1 95 ? -0.209 30.703 13.547 1 98.5 95 PHE A O 1
ATOM 736 N N . SER A 1 96 ? 1.794 31.203 12.664 1 98.12 96 SER A N 1
ATOM 737 C CA . SER A 1 96 ? 1.694 32.656 12.727 1 98.12 96 SER A CA 1
ATOM 738 C C . SER A 1 96 ? 2.779 33.344 11.891 1 98.12 96 SER A C 1
ATOM 740 O O . SER A 1 96 ? 3.736 32.688 11.469 1 98.12 96 SER A O 1
ATOM 742 N N . LEU A 1 97 ? 2.6 34.594 11.609 1 98.19 97 LEU A N 1
ATOM 743 C CA . LEU A 1 97 ? 3.627 35.344 10.898 1 98.19 97 LEU A CA 1
ATOM 744 C C . LEU A 1 97 ? 4.926 35.375 11.695 1 98.19 97 LEU A C 1
ATOM 746 O O . LEU A 1 97 ? 6.012 35.25 11.125 1 98.19 97 LEU A O 1
ATOM 750 N N . GLU A 1 98 ? 4.797 35.5 12.992 1 98 98 GLU A N 1
ATOM 751 C CA . GLU A 1 98 ? 5.953 35.5 13.883 1 98 98 GLU A CA 1
ATOM 752 C C . GLU A 1 98 ? 6.691 34.188 13.844 1 98 98 GLU A C 1
ATOM 754 O O . GLU A 1 98 ? 7.914 34.125 13.977 1 98 98 GLU A O 1
ATOM 759 N N . ALA A 1 99 ? 5.93 33.094 13.719 1 98.56 99 ALA A N 1
ATOM 760 C CA . ALA A 1 99 ? 6.547 31.766 13.617 1 98.56 99 ALA A CA 1
ATOM 761 C C . ALA A 1 99 ? 7.395 31.656 12.352 1 98.56 99 ALA A C 1
ATOM 763 O O . ALA A 1 99 ? 8.438 31 12.352 1 98.56 99 ALA A O 1
ATOM 764 N N . VAL A 1 100 ? 6.957 32.281 11.258 1 98.69 100 VAL A N 1
ATOM 765 C CA . VAL A 1 100 ? 7.746 32.312 10.031 1 98.69 100 VAL A CA 1
ATOM 766 C C . VAL A 1 100 ? 9.07 33 10.281 1 98.69 100 VAL A C 1
ATOM 768 O O . VAL A 1 100 ? 10.133 32.531 9.891 1 98.69 100 VAL A O 1
ATOM 771 N N . ASP A 1 101 ? 8.992 34.188 10.961 1 98.5 101 ASP A N 1
ATOM 772 C CA . ASP A 1 101 ? 10.203 34.938 11.305 1 98.5 101 ASP A CA 1
ATOM 773 C C . ASP A 1 101 ? 11.164 34.062 12.117 1 98.5 101 ASP A C 1
ATOM 775 O O . ASP A 1 101 ? 12.367 34.062 11.852 1 98.5 101 ASP A O 1
ATOM 779 N N . LEU A 1 102 ? 10.602 33.406 13.086 1 98.5 102 LEU A N 1
ATOM 780 C CA . LEU A 1 102 ? 11.414 32.562 13.938 1 98.5 102 LEU A CA 1
ATOM 781 C C . LEU A 1 102 ? 12.094 31.453 13.125 1 98.5 102 LEU A C 1
ATOM 783 O O . LEU A 1 102 ? 13.305 31.25 13.25 1 98.5 102 LEU A O 1
ATOM 787 N N . LEU A 1 103 ? 11.352 30.781 12.297 1 98.5 103 LEU A N 1
ATOM 788 C CA . LEU A 1 103 ? 11.883 29.688 11.508 1 98.5 103 LEU A CA 1
ATOM 789 C C . LEU A 1 103 ? 12.938 30.188 10.523 1 98.5 103 LEU A C 1
ATOM 791 O O . LEU A 1 103 ? 13.93 29.484 10.266 1 98.5 103 LEU A O 1
ATOM 795 N N . GLU A 1 104 ? 12.742 31.359 9.953 1 98.31 104 GLU A N 1
ATOM 796 C CA . GLU A 1 104 ? 13.766 31.953 9.109 1 98.31 104 GLU A CA 1
ATOM 797 C C . GLU A 1 104 ? 15.055 32.219 9.891 1 98.31 104 GLU A C 1
ATOM 799 O O . GLU A 1 104 ? 16.141 31.953 9.383 1 98.31 104 GLU A O 1
ATOM 804 N N . SER A 1 105 ? 14.875 32.719 11.047 1 97.94 105 SER A N 1
ATOM 805 C CA . SER A 1 105 ? 16.047 33 11.875 1 97.94 105 SER A CA 1
ATOM 806 C C . SER A 1 105 ? 16.781 31.719 12.227 1 97.94 105 SER A C 1
ATOM 808 O O . SER A 1 105 ? 18.016 31.734 12.383 1 97.94 105 SER A O 1
ATOM 810 N N . VAL A 1 106 ? 16.109 30.625 12.398 1 97.19 106 VAL A N 1
ATOM 811 C CA . VAL A 1 106 ? 16.672 29.328 12.711 1 97.19 106 VAL A CA 1
ATOM 812 C C . VAL A 1 106 ? 17.375 28.75 11.477 1 97.19 106 VAL A C 1
ATOM 814 O O . VAL A 1 106 ? 18.344 28 11.594 1 97.19 106 VAL A O 1
ATOM 817 N N . GLY A 1 107 ? 16.891 29.094 10.281 1 96.12 107 GLY A N 1
ATOM 818 C CA . GLY A 1 107 ? 17.5 28.641 9.039 1 96.12 107 GLY A CA 1
ATOM 819 C C . GLY A 1 107 ? 16.75 27.469 8.414 1 96.12 107 GLY A C 1
ATOM 820 O O . GLY A 1 107 ? 17.375 26.531 7.91 1 96.12 107 GLY A O 1
ATOM 821 N N . ILE A 1 108 ? 15.508 27.516 8.398 1 96.19 108 ILE A N 1
ATOM 822 C CA . ILE A 1 108 ? 14.703 26.469 7.785 1 96.19 108 ILE A CA 1
ATOM 823 C C . ILE A 1 108 ? 14.859 26.531 6.27 1 96.19 108 ILE A C 1
ATOM 825 O O . ILE A 1 108 ? 15.047 27.609 5.695 1 96.19 108 ILE A O 1
ATOM 829 N N . ASP A 1 109 ? 14.773 25.359 5.562 1 93.75 109 ASP A N 1
ATOM 830 C CA . ASP A 1 109 ? 15.031 25.312 4.125 1 93.75 109 ASP A CA 1
ATOM 831 C C . ASP A 1 109 ? 13.75 25.047 3.348 1 93.75 109 ASP A C 1
ATOM 833 O O . ASP A 1 109 ? 13.719 25.188 2.123 1 93.75 109 ASP A O 1
ATOM 837 N N . MET A 1 110 ? 12.719 24.672 4.031 1 96.56 110 MET A N 1
ATOM 838 C CA . MET A 1 110 ? 11.438 24.312 3.428 1 96.56 110 MET A CA 1
ATOM 839 C C . MET A 1 110 ? 10.297 24.484 4.43 1 96.56 110 MET A C 1
ATOM 841 O O . MET A 1 110 ? 10.516 24.406 5.641 1 96.56 110 MET A O 1
ATOM 845 N N . TYR A 1 111 ? 9.086 24.734 3.889 1 97.69 111 TYR A N 1
ATOM 846 C CA . TYR A 1 111 ? 7.949 24.969 4.77 1 97.69 111 TYR A CA 1
ATOM 847 C C . TYR A 1 111 ? 6.852 23.938 4.527 1 97.69 111 TYR A C 1
ATOM 849 O O . TYR A 1 111 ? 6.605 23.547 3.385 1 97.69 111 TYR A O 1
ATOM 857 N N . LYS A 1 112 ? 6.234 23.578 5.57 1 98.38 112 LYS A N 1
ATOM 858 C CA . LYS A 1 112 ? 4.957 22.859 5.52 1 98.38 112 LYS A CA 1
ATOM 859 C C . LYS A 1 112 ? 3.807 23.781 5.938 1 98.38 112 LYS A C 1
ATOM 861 O O . LYS A 1 112 ? 3.84 24.375 7.016 1 98.38 112 LYS A O 1
ATOM 866 N N . ILE A 1 113 ? 2.838 23.891 5.094 1 98.44 113 ILE A N 1
ATOM 867 C CA . ILE A 1 113 ? 1.604 24.594 5.441 1 98.44 113 ILE A CA 1
ATOM 868 C C . ILE A 1 113 ? 0.546 23.578 5.875 1 98.44 113 ILE A C 1
ATOM 870 O O . ILE A 1 113 ? 0.033 22.812 5.051 1 98.44 113 ILE A O 1
ATOM 874 N N . PRO A 1 114 ? 0.245 23.594 7.16 1 97.5 114 PRO A N 1
ATOM 875 C CA . PRO A 1 114 ? -0.775 22.641 7.609 1 97.5 114 PRO A CA 1
ATOM 876 C C . PRO A 1 114 ? -2.178 23.016 7.129 1 97.5 114 PRO A C 1
ATOM 878 O O . PRO A 1 114 ? -2.432 24.172 6.789 1 97.5 114 PRO A O 1
ATOM 881 N N . SER A 1 115 ? -3.059 22.141 7.16 1 96.81 115 SER A N 1
ATOM 882 C CA . SER A 1 115 ? -4.398 22.297 6.605 1 96.81 115 SER A CA 1
ATOM 883 C C . SER A 1 115 ? -5.137 23.453 7.266 1 96.81 115 SER A C 1
ATOM 885 O O . SER A 1 115 ? -5.914 24.156 6.617 1 96.81 115 SER A O 1
ATOM 887 N N . GLY A 1 116 ? -4.891 23.672 8.469 1 95.69 116 GLY A N 1
ATOM 888 C CA . GLY A 1 116 ? -5.582 24.734 9.195 1 95.69 116 GLY A CA 1
ATOM 889 C C . GLY A 1 116 ? -5.168 26.125 8.758 1 95.69 116 GLY A C 1
ATOM 890 O O . GLY A 1 116 ? -5.855 27.094 9.055 1 95.69 116 GLY A O 1
ATOM 891 N N . GLU A 1 117 ? -4.07 26.234 8.102 1 97.75 117 GLU A N 1
ATOM 892 C CA . GLU A 1 117 ? -3.543 27.531 7.699 1 97.75 117 GLU A CA 1
ATOM 893 C C . GLU A 1 117 ? -3.789 27.797 6.219 1 97.75 117 GLU A C 1
ATOM 895 O O . GLU A 1 117 ? -3.35 28.812 5.68 1 97.75 117 GLU A O 1
ATOM 900 N N . ILE A 1 118 ? -4.496 26.922 5.57 1 96.31 118 ILE A N 1
ATOM 901 C CA . ILE A 1 118 ? -4.578 26.938 4.117 1 96.31 118 ILE A CA 1
ATOM 902 C C . ILE A 1 118 ? -5.301 28.203 3.654 1 96.31 118 ILE A C 1
ATOM 904 O O . ILE A 1 118 ? -5.023 28.719 2.57 1 96.31 118 ILE A O 1
ATOM 908 N N . THR A 1 119 ? -6.191 28.797 4.457 1 96.44 119 THR A N 1
ATOM 909 C CA . THR A 1 119 ? -6.93 30 4.066 1 96.44 119 THR A CA 1
ATOM 910 C C . THR A 1 119 ? -6.297 31.25 4.68 1 96.44 119 THR A C 1
ATOM 912 O O . THR A 1 119 ? -6.816 32.344 4.527 1 96.44 119 THR A O 1
ATOM 915 N N . ASN A 1 120 ? -5.223 31.031 5.434 1 98.06 120 ASN A N 1
ATOM 916 C CA . ASN A 1 120 ? -4.484 32.156 6.004 1 98.06 120 ASN A CA 1
ATOM 917 C C . ASN A 1 120 ? -3.568 32.812 4.973 1 98.06 120 ASN A C 1
ATOM 919 O O . ASN A 1 120 ? -2.346 32.688 5.051 1 98.06 120 ASN A O 1
ATOM 923 N N . LEU A 1 121 ? -4.172 33.562 4.086 1 97.94 121 LEU A N 1
ATOM 924 C CA . LEU A 1 121 ? -3.479 34.062 2.91 1 97.94 121 LEU A CA 1
ATOM 925 C C . LEU A 1 121 ? -2.307 34.969 3.314 1 97.94 121 LEU A C 1
ATOM 927 O O . LEU A 1 121 ? -1.238 34.906 2.703 1 97.94 121 LEU A O 1
ATOM 931 N N . PRO A 1 122 ? -2.42 35.844 4.348 1 97.75 122 PRO A N 1
ATOM 932 C CA . PRO A 1 122 ? -1.249 36.594 4.766 1 97.75 122 PRO A CA 1
ATOM 933 C C . PRO A 1 122 ? -0.055 35.719 5.121 1 97.75 122 PRO A C 1
ATOM 935 O O . PRO A 1 122 ? 1.081 36.031 4.758 1 97.75 122 PRO A O 1
ATOM 938 N N . LEU A 1 123 ? -0.293 34.688 5.82 1 98.31 123 LEU A N 1
ATOM 939 C CA . LEU A 1 123 ? 0.774 33.719 6.148 1 98.31 123 LEU A CA 1
ATOM 940 C C . LEU A 1 123 ? 1.357 33.125 4.883 1 98.31 123 LEU A C 1
ATOM 942 O O . LEU A 1 123 ? 2.578 33 4.738 1 98.31 123 LEU A O 1
ATOM 946 N N . LEU A 1 124 ? 0.456 32.688 3.992 1 98.56 124 LEU A N 1
ATOM 947 C CA . LEU A 1 124 ? 0.889 32.094 2.746 1 98.56 124 LEU A CA 1
ATOM 948 C C . LEU A 1 124 ? 1.755 33.031 1.934 1 98.56 124 LEU A C 1
ATOM 950 O O . LEU A 1 124 ? 2.771 32.625 1.365 1 98.56 124 LEU A O 1
ATOM 954 N N . HIS A 1 125 ? 1.347 34.312 1.869 1 98 125 HIS A N 1
ATOM 955 C CA . HIS A 1 125 ? 2.139 35.312 1.161 1 98 125 HIS A CA 1
ATOM 956 C C . HIS A 1 125 ? 3.527 35.438 1.776 1 98 125 HIS A C 1
ATOM 958 O O . HIS A 1 125 ? 4.523 35.531 1.056 1 98 125 HIS A O 1
ATOM 964 N N . LYS A 1 126 ? 3.553 35.5 3.039 1 97.94 126 LYS A N 1
ATOM 965 C CA . LYS A 1 126 ? 4.828 35.656 3.734 1 97.94 126 LYS A CA 1
ATOM 966 C C . LYS A 1 126 ? 5.754 34.469 3.453 1 97.94 126 LYS A C 1
ATOM 968 O O . LYS A 1 126 ? 6.938 34.656 3.166 1 97.94 126 LYS A O 1
ATOM 973 N N . VAL A 1 127 ? 5.238 33.25 3.559 1 98.5 127 VAL A N 1
ATOM 974 C CA . VAL A 1 127 ? 6.027 32.062 3.303 1 98.5 127 VAL A CA 1
ATOM 975 C C . VAL A 1 127 ? 6.484 32.031 1.846 1 98.5 127 VAL A C 1
ATOM 977 O O . VAL A 1 127 ? 7.648 31.766 1.557 1 98.5 127 VAL A O 1
ATOM 980 N N . ALA A 1 128 ? 5.586 32.344 0.922 1 98.25 128 ALA A N 1
ATOM 981 C CA . ALA A 1 128 ? 5.918 32.375 -0.501 1 98.25 128 ALA A CA 1
ATOM 982 C C . ALA A 1 128 ? 7.055 33.344 -0.787 1 98.25 128 ALA A C 1
ATOM 984 O O . ALA A 1 128 ? 7.922 33.062 -1.619 1 98.25 128 ALA A O 1
ATOM 985 N N . ALA A 1 129 ? 7.047 34.406 -0.093 1 97.94 129 ALA A N 1
ATOM 986 C CA . ALA A 1 129 ? 8.031 35.469 -0.309 1 97.94 129 ALA A CA 1
ATOM 987 C C . ALA A 1 129 ? 9.438 35 0.034 1 97.94 129 ALA A C 1
ATOM 989 O O . ALA A 1 129 ? 10.422 35.594 -0.398 1 97.94 129 ALA A O 1
ATOM 990 N N . THR A 1 130 ? 9.562 33.969 0.81 1 97.69 130 THR A N 1
ATOM 991 C CA . THR A 1 130 ? 10.875 33.438 1.169 1 97.69 130 THR A CA 1
ATOM 992 C C . THR A 1 130 ? 11.523 32.75 -0.026 1 97.69 130 THR A C 1
ATOM 994 O O . THR A 1 130 ? 12.742 32.531 -0.042 1 97.69 130 THR A O 1
ATOM 997 N N . GLY A 1 131 ? 10.68 32.281 -0.948 1 97.69 131 GLY A N 1
ATOM 998 C CA . GLY A 1 131 ? 11.172 31.578 -2.125 1 97.69 131 GLY A CA 1
ATOM 999 C C . GLY A 1 131 ? 11.523 30.125 -1.857 1 97.69 131 GLY A C 1
ATOM 1000 O O . GLY A 1 131 ? 12.008 29.422 -2.746 1 97.69 131 GLY A O 1
ATOM 1001 N N . LYS A 1 132 ? 11.305 29.656 -0.77 1 97.25 132 LYS A N 1
ATOM 1002 C CA . LYS A 1 132 ? 11.672 28.297 -0.368 1 97.25 132 LYS A CA 1
ATOM 1003 C C . LYS A 1 132 ? 10.602 27.297 -0.788 1 97.25 132 LYS A C 1
ATOM 1005 O O . LYS A 1 132 ? 9.453 27.672 -1.04 1 97.25 132 LYS A O 1
ATOM 1010 N N . PRO A 1 133 ? 11.008 25.969 -0.927 1 97 133 PRO A N 1
ATOM 1011 C CA . PRO A 1 133 ? 10 24.953 -1.224 1 97 133 PRO A CA 1
ATOM 1012 C C . PRO A 1 133 ? 8.875 24.906 -0.194 1 97 133 PRO A C 1
ATOM 1014 O O . PRO A 1 133 ? 9.109 25.141 0.994 1 97 133 PRO A O 1
ATOM 1017 N N . ILE A 1 134 ? 7.68 24.609 -0.671 1 97.81 134 ILE A N 1
ATOM 1018 C CA . ILE A 1 134 ? 6.492 24.609 0.179 1 97.81 134 ILE A CA 1
ATOM 1019 C C . ILE A 1 134 ? 5.727 23.312 -0.001 1 97.81 134 ILE A C 1
ATOM 1021 O O . ILE A 1 134 ? 5.473 22.875 -1.129 1 97.81 134 ILE A O 1
ATOM 1025 N N . LEU A 1 135 ? 5.457 22.625 1.073 1 98.12 135 LEU A N 1
ATOM 1026 C CA . LEU A 1 135 ? 4.488 21.531 1.14 1 98.12 135 LEU A CA 1
ATOM 1027 C C . LEU A 1 135 ? 3.148 22.031 1.671 1 98.12 135 LEU A C 1
ATOM 1029 O O . LEU A 1 135 ? 3.061 22.5 2.809 1 98.12 135 LEU A O 1
ATOM 1033 N N . LEU A 1 136 ? 2.117 21.906 0.845 1 98.25 136 LEU A N 1
ATOM 1034 C CA . LEU A 1 136 ? 0.81 22.469 1.153 1 98.25 136 LEU A CA 1
ATOM 1035 C C . LEU A 1 136 ? -0.219 21.375 1.401 1 98.25 136 LEU A C 1
ATOM 1037 O O . LEU A 1 136 ? -0.6 20.656 0.476 1 98.25 136 LEU A O 1
ATOM 1041 N N . SER A 1 137 ? -0.679 21.25 2.623 1 97.94 137 SER A N 1
ATOM 1042 C CA . SER A 1 137 ? -1.73 20.297 2.939 1 97.94 137 SER A CA 1
ATOM 1043 C C . SER A 1 137 ? -3.113 20.875 2.65 1 97.94 137 SER A C 1
ATOM 1045 O O . SER A 1 137 ? -3.346 22.062 2.846 1 97.94 137 SER A O 1
ATOM 1047 N N . SER A 1 138 ? -4.02 19.984 2.418 1 96.38 138 SER A N 1
ATOM 1048 C CA . SER A 1 138 ? -5.316 20.453 1.936 1 96.38 138 SER A CA 1
ATOM 1049 C C . SER A 1 138 ? -6.461 19.797 2.699 1 96.38 138 SER A C 1
ATOM 1051 O O . SER A 1 138 ? -7.578 19.703 2.189 1 96.38 138 SER A O 1
ATOM 1053 N N . GLY A 1 139 ? -6.273 19.359 3.861 1 94.31 139 GLY A N 1
ATOM 1054 C CA . GLY A 1 139 ? -7.188 18.5 4.602 1 94.31 139 GLY A CA 1
ATOM 1055 C C . GLY A 1 139 ? -8.516 19.172 4.906 1 94.31 139 GLY A C 1
ATOM 1056 O O . GLY A 1 139 ? -9.523 18.5 5.113 1 94.31 139 GLY A O 1
ATOM 1057 N N . MET A 1 140 ? -8.594 20.484 4.887 1 92.12 140 MET A N 1
ATOM 1058 C CA . MET A 1 140 ? -9.812 21.172 5.309 1 92.12 140 MET A CA 1
ATOM 1059 C C . MET A 1 140 ? -10.359 22.047 4.184 1 92.12 140 MET A C 1
ATOM 1061 O O . MET A 1 140 ? -11.422 22.656 4.328 1 92.12 140 MET A O 1
ATOM 1065 N N . SER A 1 141 ? -9.734 22.078 3.135 1 94.06 141 SER A N 1
ATOM 1066 C CA . SER A 1 141 ? -10.086 23.047 2.104 1 94.06 141 SER A CA 1
ATOM 1067 C C . SER A 1 141 ? -11 22.422 1.054 1 94.06 141 SER A C 1
ATOM 1069 O O . SER A 1 141 ? -10.891 21.234 0.752 1 94.06 141 SER A O 1
ATOM 1071 N N . ASP A 1 142 ? -11.875 23.234 0.527 1 95.5 142 ASP A N 1
ATOM 1072 C CA . ASP A 1 142 ? -12.5 22.891 -0.748 1 95.5 142 ASP A CA 1
ATOM 1073 C C . ASP A 1 142 ? -11.617 23.312 -1.92 1 95.5 142 ASP A C 1
ATOM 1075 O O . ASP A 1 142 ? -10.508 23.812 -1.721 1 95.5 142 ASP A O 1
ATOM 1079 N N . TRP A 1 143 ? -12.086 23.047 -3.117 1 97.12 143 TRP A N 1
ATOM 1080 C CA . TRP A 1 143 ? -11.273 23.344 -4.297 1 97.12 143 TRP A CA 1
ATOM 1081 C C . TRP A 1 143 ? -11.031 24.844 -4.438 1 97.12 143 TRP A C 1
ATOM 1083 O O . TRP A 1 143 ? -9.938 25.266 -4.824 1 97.12 143 TRP A O 1
ATOM 1093 N N . SER A 1 144 ? -12.047 25.641 -4.168 1 96.62 144 SER A N 1
ATOM 1094 C CA . SER A 1 144 ? -11.898 27.094 -4.297 1 96.62 144 SER A CA 1
ATOM 1095 C C . SER A 1 144 ? -10.82 27.625 -3.357 1 96.62 144 SER A C 1
ATOM 1097 O O . SER A 1 144 ? -9.977 28.422 -3.762 1 96.62 144 SER A O 1
ATOM 1099 N N . GLU A 1 145 ? -10.844 27.203 -2.166 1 96.62 145 GLU A N 1
ATOM 1100 C CA . GLU A 1 145 ? -9.836 27.594 -1.184 1 96.62 145 GLU A CA 1
ATOM 1101 C C . GLU A 1 145 ? -8.453 27.094 -1.59 1 96.62 145 GLU A C 1
ATOM 1103 O O . GLU A 1 145 ? -7.465 27.828 -1.475 1 96.62 145 GLU A O 1
ATOM 1108 N N . LEU A 1 146 ? -8.406 25.828 -2.043 1 97.75 146 LEU A N 1
ATOM 1109 C CA . LEU A 1 146 ? -7.133 25.266 -2.465 1 97.75 146 LEU A CA 1
ATOM 1110 C C . LEU A 1 146 ? -6.582 26 -3.678 1 97.75 146 LEU A C 1
ATOM 1112 O O . LEU A 1 146 ? -5.379 26.266 -3.752 1 97.75 146 LEU A O 1
ATOM 1116 N N . ASP A 1 147 ? -7.473 26.375 -4.59 1 98 147 ASP A N 1
ATOM 1117 C CA . ASP A 1 147 ? -7.059 27.156 -5.75 1 98 147 ASP A CA 1
ATOM 1118 C C . ASP A 1 147 ? -6.383 28.453 -5.324 1 98 147 ASP A C 1
ATOM 1120 O O . ASP A 1 147 ? -5.309 28.797 -5.824 1 98 147 ASP A O 1
ATOM 1124 N N . LYS A 1 148 ? -6.992 29.141 -4.434 1 97.62 148 LYS A N 1
ATOM 1125 C CA . LYS A 1 148 ? -6.461 30.406 -3.959 1 97.62 148 LYS A CA 1
ATOM 1126 C C . LYS A 1 148 ? -5.121 30.219 -3.25 1 97.62 148 LYS A C 1
ATOM 1128 O O . LYS A 1 148 ? -4.195 31.016 -3.438 1 97.62 148 LYS A O 1
ATOM 1133 N N . ALA A 1 149 ? -5.059 29.188 -2.447 1 98.25 149 ALA A N 1
ATOM 1134 C CA . ALA A 1 149 ? -3.816 28.891 -1.735 1 98.25 149 ALA A CA 1
ATOM 1135 C C . ALA A 1 149 ? -2.684 28.594 -2.711 1 98.25 149 ALA A C 1
ATOM 1137 O O . ALA A 1 149 ? -1.589 29.141 -2.596 1 98.25 149 ALA A O 1
ATOM 1138 N N . VAL A 1 150 ? -2.953 27.703 -3.643 1 98.38 150 VAL A N 1
ATOM 1139 C CA . VAL A 1 150 ? -1.955 27.312 -4.629 1 98.38 150 VAL A CA 1
ATOM 1140 C C . VAL A 1 150 ? -1.509 28.531 -5.43 1 98.38 150 VAL A C 1
ATOM 1142 O O . VAL A 1 150 ? -0.312 28.734 -5.641 1 98.38 150 VAL A O 1
ATOM 1145 N N . GLU A 1 151 ? -2.496 29.328 -5.852 1 97.75 151 GLU A N 1
ATOM 1146 C CA . GLU A 1 151 ? -2.18 30.562 -6.582 1 97.75 151 GLU A CA 1
ATOM 1147 C C . GLU A 1 151 ? -1.242 31.453 -5.777 1 97.75 151 GLU A C 1
ATOM 1149 O O . GLU A 1 151 ? -0.318 32.062 -6.332 1 97.75 151 GLU A O 1
ATOM 1154 N N . THR A 1 152 ? -1.451 31.516 -4.512 1 97.81 152 THR A N 1
ATOM 1155 C CA . THR A 1 152 ? -0.665 32.375 -3.633 1 97.81 152 THR A CA 1
ATOM 1156 C C . THR A 1 152 ? 0.751 31.828 -3.469 1 97.81 152 THR A C 1
ATOM 1158 O O . THR A 1 152 ? 1.729 32.562 -3.652 1 97.81 152 THR A O 1
ATOM 1161 N N . VAL A 1 153 ? 0.879 30.547 -3.205 1 97.75 153 VAL A N 1
ATOM 1162 C CA . VAL A 1 153 ? 2.174 30 -2.807 1 97.75 153 VAL A CA 1
ATOM 1163 C C . VAL A 1 153 ? 3.006 29.688 -4.051 1 97.75 153 VAL A C 1
ATOM 1165 O O . VAL A 1 153 ? 4.234 29.594 -3.975 1 97.75 153 VAL A O 1
ATOM 1168 N N . GLN A 1 154 ? 2.385 29.531 -5.184 1 95.25 154 GLN A N 1
ATOM 1169 C CA . GLN A 1 154 ? 3.107 29.203 -6.41 1 95.25 154 GLN A CA 1
ATOM 1170 C C . GLN A 1 154 ? 3.99 30.375 -6.852 1 95.25 154 GLN A C 1
ATOM 1172 O O . GLN A 1 154 ? 4.863 30.203 -7.707 1 95.25 154 GLN A O 1
ATOM 1177 N N . THR A 1 155 ? 3.805 31.531 -6.281 1 92.25 155 THR A N 1
ATOM 1178 C CA . THR A 1 155 ? 4.648 32.688 -6.566 1 92.25 155 THR A CA 1
ATOM 1179 C C . THR A 1 155 ? 6.031 32.5 -5.945 1 92.25 155 THR A C 1
ATOM 1181 O O . THR A 1 155 ? 6.965 33.25 -6.281 1 92.25 155 THR A O 1
ATOM 1184 N N . GLY A 1 156 ? 6.184 31.547 -5.098 1 92.56 156 GLY A N 1
ATOM 1185 C CA . GLY A 1 156 ? 7.434 31.297 -4.402 1 92.56 156 GLY A CA 1
ATOM 1186 C C . GLY A 1 156 ? 8.227 30.156 -5.012 1 92.56 156 GLY A C 1
ATOM 1187 O O . GLY A 1 156 ? 8.461 30.125 -6.223 1 92.56 156 GLY A O 1
ATOM 1188 N N . GLY A 1 157 ? 8.68 29.25 -4.133 1 91.69 157 GLY A N 1
ATOM 1189 C CA . GLY A 1 157 ? 9.523 28.156 -4.574 1 91.69 157 GLY A CA 1
ATOM 1190 C C . GLY A 1 157 ? 8.734 26.938 -5.047 1 91.69 157 GLY A C 1
ATOM 1191 O O . GLY A 1 157 ? 7.551 27.047 -5.359 1 91.69 157 GLY A O 1
ATOM 1192 N N . PRO A 1 158 ? 9.461 25.812 -5.207 1 95.38 158 PRO A N 1
ATOM 1193 C CA . PRO A 1 158 ? 8.812 24.578 -5.609 1 95.38 158 PRO A CA 1
ATOM 1194 C C . PRO A 1 158 ? 7.66 24.188 -4.684 1 95.38 158 PRO A C 1
ATOM 1196 O O . PRO A 1 158 ? 7.719 24.438 -3.477 1 95.38 158 PRO A O 1
ATOM 1199 N N . LEU A 1 159 ? 6.652 23.594 -5.316 1 97 159 LEU A N 1
ATOM 1200 C CA . LEU A 1 159 ? 5.422 23.344 -4.57 1 97 159 LEU A CA 1
ATOM 1201 C C . LEU A 1 159 ? 5.074 21.859 -4.598 1 97 159 LEU A C 1
ATOM 1203 O O . LEU A 1 159 ? 5.164 21.219 -5.645 1 97 159 LEU A O 1
ATOM 1207 N N . VAL A 1 160 ? 4.801 21.312 -3.455 1 97.5 160 VAL A N 1
ATOM 1208 C CA . VAL A 1 160 ? 4.141 20.016 -3.281 1 97.5 160 VAL A CA 1
ATOM 1209 C C . VAL A 1 160 ? 2.732 20.234 -2.723 1 97.5 160 VAL A C 1
ATOM 1211 O O . VAL A 1 160 ? 2.553 20.922 -1.721 1 97.5 160 VAL A O 1
ATOM 1214 N N . VAL A 1 161 ? 1.771 19.719 -3.383 1 98.19 161 VAL A N 1
ATOM 1215 C CA . VAL A 1 161 ? 0.419 19.734 -2.836 1 98.19 161 VAL A CA 1
ATOM 1216 C C . VAL A 1 161 ? 0.07 18.359 -2.271 1 98.19 161 VAL A C 1
ATOM 1218 O O . VAL A 1 161 ? 0.238 17.344 -2.947 1 98.19 161 VAL A O 1
ATOM 1221 N N . MET A 1 162 ? -0.391 18.391 -1.086 1 98.12 162 MET A N 1
ATOM 1222 C CA . MET A 1 162 ? -0.616 17.125 -0.38 1 98.12 162 MET A CA 1
ATOM 1223 C C . MET A 1 162 ? -2.104 16.906 -0.117 1 98.12 162 MET A C 1
ATOM 1225 O O . MET A 1 162 ? -2.77 17.781 0.452 1 98.12 162 MET A O 1
ATOM 1229 N N . GLN A 1 163 ? -2.59 15.719 -0.507 1 97.94 163 GLN A N 1
ATOM 1230 C CA . GLN A 1 163 ? -3.9 15.289 -0.032 1 97.94 163 GLN A CA 1
ATOM 1231 C C . GLN A 1 163 ? -3.855 14.922 1.448 1 97.94 163 GLN A C 1
ATOM 1233 O O . GLN A 1 163 ? -2.904 14.281 1.905 1 97.94 163 GLN A O 1
ATOM 1238 N N . CYS A 1 164 ? -4.855 15.383 2.111 1 94.75 164 CYS A N 1
ATOM 1239 C CA . CYS A 1 164 ? -5.008 15.156 3.545 1 94.75 164 CYS A CA 1
ATOM 1240 C C . CYS A 1 164 ? -6.473 15.227 3.955 1 94.75 164 CYS A C 1
ATOM 1242 O O . CYS A 1 164 ? -7.266 15.922 3.32 1 94.75 164 CYS A O 1
ATOM 1244 N N . THR A 1 165 ? -6.84 14.43 4.859 1 92.81 165 THR A N 1
ATOM 1245 C CA . THR A 1 165 ? -8.109 14.562 5.57 1 92.81 165 THR A CA 1
ATOM 1246 C C . THR A 1 165 ? -7.871 14.797 7.059 1 92.81 165 THR A C 1
ATOM 1248 O O . THR A 1 165 ? -7.191 14.008 7.715 1 92.81 165 THR A O 1
ATOM 1251 N N . SER A 1 166 ? -8.43 15.883 7.523 1 90.81 166 SER A N 1
ATOM 1252 C CA . SER A 1 166 ? -8.172 16.281 8.906 1 90.81 166 SER A CA 1
ATOM 1253 C C . SER A 1 166 ? -9.141 15.586 9.867 1 90.81 166 SER A C 1
ATOM 1255 O O . SER A 1 166 ? -9.945 16.234 10.523 1 90.81 166 SER A O 1
ATOM 1257 N N . GLU A 1 167 ? -9.102 14.344 9.961 1 90.19 167 GLU A N 1
ATOM 1258 C CA . GLU A 1 167 ? -9.781 13.453 10.906 1 90.19 167 GLU A CA 1
ATOM 1259 C C . GLU A 1 167 ? -8.797 12.477 11.539 1 90.19 167 GLU A C 1
ATOM 1261 O O . GLU A 1 167 ? -7.977 11.867 10.844 1 90.19 167 GLU A O 1
ATOM 1266 N N . TYR A 1 168 ? -8.914 12.359 12.875 1 88.25 168 TYR A N 1
ATOM 1267 C CA . TYR A 1 168 ? -7.875 11.672 13.633 1 88.25 168 TYR A CA 1
ATOM 1268 C C . TYR A 1 168 ? -8.469 10.57 14.508 1 88.25 168 TYR A C 1
ATOM 1270 O O . TYR A 1 168 ? -8.922 10.828 15.617 1 88.25 168 TYR A O 1
ATOM 1278 N N . PRO A 1 169 ? -8.43 9.312 14.047 1 93.38 169 PRO A N 1
ATOM 1279 C CA . PRO A 1 169 ? -7.887 8.867 12.766 1 93.38 169 PRO A CA 1
ATOM 1280 C C . PRO A 1 169 ? -8.867 9.047 11.609 1 93.38 169 PRO A C 1
ATOM 1282 O O . PRO A 1 169 ? -10.07 9.211 11.836 1 93.38 169 PRO A O 1
ATOM 1285 N N . THR A 1 170 ? -8.336 9.086 10.445 1 95.25 170 THR A N 1
ATOM 1286 C CA . THR A 1 170 ? -9.172 9.125 9.25 1 95.25 170 THR A CA 1
ATOM 1287 C C . THR A 1 170 ? -9.672 7.73 8.891 1 95.25 170 THR A C 1
ATOM 1289 O O . THR A 1 170 ? -8.875 6.805 8.711 1 95.25 170 THR A O 1
ATOM 1292 N N . PRO A 1 171 ? -11.008 7.523 8.812 1 96.31 171 PRO A N 1
ATOM 1293 C CA . PRO A 1 171 ? -11.484 6.227 8.32 1 96.31 171 PRO A CA 1
ATOM 1294 C C . PRO A 1 171 ? -11.258 6.035 6.824 1 96.31 171 PRO A C 1
ATOM 1296 O O . PRO A 1 171 ? -11.156 7.016 6.082 1 96.31 171 PRO A O 1
ATOM 1299 N N . PRO A 1 172 ? -11.203 4.801 6.402 1 97.69 172 PRO A N 1
ATOM 1300 C CA . PRO A 1 172 ? -10.875 4.527 5.004 1 97.69 172 PRO A CA 1
ATOM 1301 C C . PRO A 1 172 ? -11.797 5.242 4.027 1 97.69 172 PRO A C 1
ATOM 1303 O O . PRO A 1 172 ? -11.359 5.699 2.969 1 97.69 172 PRO A O 1
ATOM 1306 N N . GLU A 1 173 ? -13.039 5.402 4.379 1 96.94 173 GLU A N 1
ATOM 1307 C CA . GLU A 1 173 ? -14.023 5.941 3.441 1 96.94 173 GLU A CA 1
ATOM 1308 C C . GLU A 1 173 ? -13.875 7.453 3.291 1 96.94 173 GLU A C 1
ATOM 1310 O O . GLU A 1 173 ? -14.531 8.07 2.451 1 96.94 173 GLU A O 1
ATOM 1315 N N . ARG A 1 174 ? -12.945 8.07 4.012 1 95.69 174 ARG A N 1
ATOM 1316 C CA . ARG A 1 174 ? -12.805 9.523 3.98 1 95.69 174 ARG A CA 1
ATOM 1317 C C . ARG A 1 174 ? -11.398 9.93 3.566 1 95.69 174 ARG A C 1
ATOM 1319 O O . ARG A 1 174 ? -11.047 11.109 3.598 1 95.69 174 ARG A O 1
ATOM 1326 N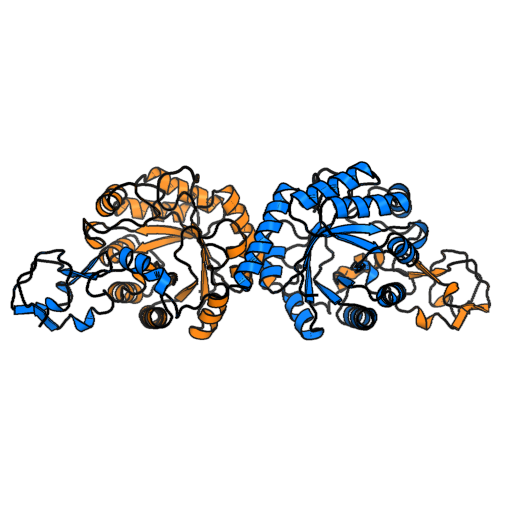 N . VAL A 1 175 ? -10.594 9.008 3.148 1 97.44 175 VAL A N 1
ATOM 1327 C CA . VAL A 1 175 ? -9.18 9.25 2.877 1 97.44 175 VAL A CA 1
ATOM 1328 C C . VAL A 1 175 ? -9.031 10.117 1.632 1 97.44 175 VAL A C 1
ATOM 1330 O O . VAL A 1 175 ? -8.203 11.031 1.6 1 97.44 175 VAL A O 1
ATOM 1333 N N . GLY A 1 176 ? -9.852 9.898 0.617 1 97.38 176 GLY A N 1
ATOM 1334 C CA . GLY A 1 176 ? -9.836 10.703 -0.593 1 97.38 176 GLY A CA 1
ATOM 1335 C C . GLY A 1 176 ? -8.664 10.391 -1.501 1 97.38 176 GLY A C 1
ATOM 1336 O O . GLY A 1 176 ? -8.008 11.305 -2.012 1 97.38 176 GLY A O 1
ATOM 1337 N N . LEU A 1 177 ? -8.391 9.078 -1.799 1 98.12 177 LEU A N 1
ATOM 1338 C CA . LEU A 1 177 ? -7.309 8.734 -2.709 1 98.12 177 LEU A CA 1
ATOM 1339 C C . LEU A 1 177 ? -7.539 9.336 -4.09 1 98.12 177 LEU A C 1
ATOM 1341 O O . LEU A 1 177 ? -6.586 9.688 -4.789 1 98.12 177 LEU A O 1
ATOM 1345 N N . ASN A 1 178 ? -8.812 9.484 -4.441 1 97.69 178 ASN A N 1
ATOM 1346 C CA . ASN A 1 178 ? -9.156 10.07 -5.734 1 97.69 178 ASN A CA 1
ATOM 1347 C C . ASN A 1 178 ? -8.664 11.516 -5.844 1 97.69 178 ASN A C 1
ATOM 1349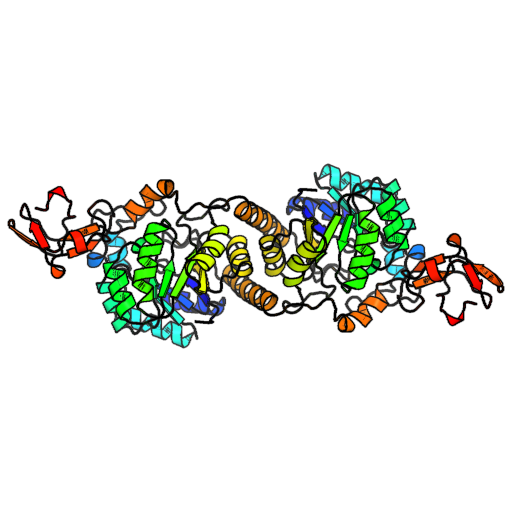 O O . ASN A 1 178 ? -8.406 12 -6.945 1 97.69 178 ASN A O 1
ATOM 1353 N N . VAL A 1 179 ? -8.516 12.18 -4.785 1 97.81 179 VAL A N 1
ATOM 1354 C CA . VAL A 1 179 ? -8.141 13.594 -4.773 1 97.81 179 VAL A CA 1
ATOM 1355 C C . VAL A 1 179 ? -6.691 13.75 -5.227 1 97.81 179 VAL A C 1
ATOM 1357 O O . VAL A 1 179 ? -6.324 14.773 -5.809 1 97.81 179 VAL A O 1
ATOM 1360 N N . LEU A 1 180 ? -5.875 12.703 -5.055 1 97.69 180 LEU A N 1
ATOM 1361 C CA . LEU A 1 180 ? -4.496 12.734 -5.527 1 97.69 180 LEU A CA 1
ATOM 1362 C C . LEU A 1 180 ? -4.441 12.984 -7.031 1 97.69 180 LEU A C 1
ATOM 1364 O O . LEU A 1 180 ? -3.754 13.898 -7.488 1 97.69 180 LEU A O 1
ATOM 1368 N N . SER A 1 181 ? -5.191 12.203 -7.738 1 96.06 181 SER A N 1
ATOM 1369 C CA . SER A 1 181 ? -5.207 12.367 -9.188 1 96.06 181 SER A CA 1
ATOM 1370 C C . SER A 1 181 ? -5.805 13.711 -9.586 1 96.06 181 SER A C 1
ATOM 1372 O O . SER A 1 181 ? -5.359 14.328 -10.555 1 96.06 181 SER A O 1
ATOM 1374 N N . GLU A 1 182 ? -6.785 14.133 -8.875 1 97.62 182 GLU A N 1
ATOM 1375 C CA . GLU A 1 182 ? -7.426 15.414 -9.164 1 97.62 182 GLU A CA 1
ATOM 1376 C C . GLU A 1 182 ? -6.461 16.578 -8.938 1 97.62 182 GLU A C 1
ATOM 1378 O O . GLU A 1 182 ? -6.441 17.531 -9.719 1 97.62 182 GLU A O 1
ATOM 1383 N N . ILE A 1 183 ? -5.688 16.484 -7.859 1 97.88 183 ILE A N 1
ATOM 1384 C CA . ILE A 1 183 ? -4.676 17.5 -7.582 1 97.88 183 ILE A CA 1
ATOM 1385 C C . ILE A 1 183 ? -3.654 17.547 -8.711 1 97.88 183 ILE A C 1
ATOM 1387 O O . ILE A 1 183 ? -3.283 18.609 -9.188 1 97.88 183 ILE A O 1
ATOM 1391 N N . HIS A 1 184 ? -3.201 16.391 -9.109 1 95.31 184 HIS A N 1
ATOM 1392 C CA . HIS A 1 184 ? -2.221 16.312 -10.188 1 95.31 184 HIS A CA 1
ATOM 1393 C C . HIS A 1 184 ? -2.75 16.953 -11.469 1 95.31 184 HIS A C 1
ATOM 1395 O O . HIS A 1 184 ? -2.025 17.672 -12.148 1 95.31 184 HIS A O 1
ATOM 1401 N N . GLN A 1 185 ? -3.939 16.672 -11.797 1 96.12 185 GLN A N 1
ATOM 1402 C CA . GLN A 1 185 ? -4.559 17.188 -13.016 1 96.12 185 GLN A CA 1
ATOM 1403 C C . GLN A 1 185 ? -4.75 18.703 -12.922 1 96.12 185 GLN A C 1
ATOM 1405 O O . GLN A 1 185 ? -4.609 19.406 -13.922 1 96.12 185 GLN A O 1
ATOM 1410 N N . ARG A 1 186 ? -5 19.125 -11.766 1 96.25 186 ARG A N 1
ATOM 1411 C CA . ARG A 1 186 ? -5.387 20.516 -11.562 1 96.25 186 ARG A CA 1
ATOM 1412 C C . ARG A 1 186 ? -4.164 21.422 -11.492 1 96.25 186 ARG A C 1
ATOM 1414 O O . ARG A 1 186 ? -4.176 22.547 -12.023 1 96.25 186 ARG A O 1
ATOM 1421 N N . TYR A 1 187 ? -3.039 20.984 -10.852 1 96.38 187 TYR A N 1
ATOM 1422 C CA . TYR A 1 187 ? -1.956 21.906 -10.523 1 96.38 187 TYR A CA 1
ATOM 1423 C C . TYR A 1 187 ? -0.648 21.469 -11.164 1 96.38 187 TYR A C 1
ATOM 1425 O O . TYR A 1 187 ? 0.327 22.219 -11.195 1 96.38 187 TYR A O 1
ATOM 1433 N N . SER A 1 188 ? -0.502 20.25 -11.68 1 90.94 188 SER A N 1
ATOM 1434 C CA . SER A 1 188 ? 0.694 19.719 -12.32 1 90.94 188 SER A CA 1
ATOM 1435 C C . SER A 1 188 ? 1.925 19.906 -11.438 1 90.94 188 SER A C 1
ATOM 1437 O O . SER A 1 188 ? 2.967 20.359 -11.906 1 90.94 188 SER A O 1
ATOM 1439 N N . CYS A 1 189 ? 1.784 19.672 -10.195 1 92.44 189 CYS A N 1
ATOM 1440 C CA . CYS A 1 189 ? 2.855 19.766 -9.211 1 92.44 189 CYS A CA 1
ATOM 1441 C C . CYS A 1 189 ? 3.156 18.406 -8.594 1 92.44 189 CYS A C 1
ATOM 1443 O O . CYS A 1 189 ? 2.514 17.406 -8.93 1 92.44 189 CYS A O 1
ATOM 1445 N N . THR A 1 190 ? 4.223 18.328 -7.836 1 95.56 190 THR A N 1
ATOM 1446 C CA . THR A 1 190 ? 4.547 17.125 -7.098 1 95.56 190 THR A CA 1
ATOM 1447 C C . THR A 1 190 ? 3.441 16.781 -6.102 1 95.56 190 THR A C 1
ATOM 1449 O O . THR A 1 190 ? 2.908 17.672 -5.43 1 95.56 190 THR A O 1
ATOM 1452 N N . LEU A 1 191 ? 3.148 15.492 -6.012 1 97.25 191 LEU A N 1
ATOM 1453 C CA . LEU A 1 191 ? 2.057 15.039 -5.16 1 97.25 191 LEU A CA 1
ATOM 1454 C C . LEU A 1 191 ? 2.586 14.523 -3.822 1 97.25 191 LEU A C 1
ATOM 1456 O O . LEU A 1 191 ? 3.611 13.844 -3.777 1 97.25 191 LEU A O 1
ATOM 1460 N N . GLY A 1 192 ? 1.882 14.906 -2.807 1 98.31 192 GLY A N 1
ATOM 1461 C CA . GLY A 1 192 ? 2.137 14.359 -1.483 1 98.31 192 GLY A CA 1
ATOM 1462 C C . GLY A 1 192 ? 0.882 13.859 -0.792 1 98.31 192 GLY A C 1
ATOM 1463 O O . GLY A 1 192 ? -0.23 14.086 -1.275 1 98.31 192 GLY A O 1
ATOM 1464 N N . PHE A 1 193 ? 1.099 13.156 0.238 1 98.69 193 PHE A N 1
ATOM 1465 C CA . PHE A 1 193 ? 0.022 12.609 1.056 1 98.69 193 PHE A CA 1
ATOM 1466 C C . PHE A 1 193 ? 0.348 12.742 2.539 1 98.69 193 PHE A C 1
ATOM 1468 O O . PHE A 1 193 ? 1.364 12.219 3.004 1 98.69 193 PHE A O 1
ATOM 1475 N N . SER A 1 194 ? -0.41 13.531 3.264 1 98.38 194 SER A N 1
ATOM 1476 C CA . SER A 1 194 ? -0.335 13.641 4.719 1 98.38 194 SER A CA 1
ATOM 1477 C C . SER A 1 194 ? -1.355 12.727 5.395 1 98.38 194 SER A C 1
ATOM 1479 O O . SER A 1 194 ? -2.557 13 5.363 1 98.38 194 SER A O 1
ATOM 1481 N N . ASP A 1 195 ? -0.886 11.734 6.055 1 97.62 195 ASP A N 1
ATOM 1482 C CA . ASP A 1 195 ? -1.734 10.602 6.414 1 97.62 195 ASP A CA 1
ATOM 1483 C C . ASP A 1 195 ? -2.1 10.633 7.895 1 97.62 195 ASP A C 1
ATOM 1485 O O . ASP A 1 195 ? -1.228 10.805 8.75 1 97.62 195 ASP A O 1
ATOM 1489 N N . HIS A 1 196 ? -3.404 10.398 8.148 1 96.31 196 HIS A N 1
ATOM 1490 C CA . HIS A 1 196 ? -3.895 10.305 9.516 1 96.31 196 HIS A CA 1
ATOM 1491 C C . HIS A 1 196 ? -4.637 8.992 9.75 1 96.31 196 HIS A C 1
ATOM 1493 O O . HIS A 1 196 ? -5.391 8.867 10.711 1 96.31 196 HIS A O 1
ATOM 1499 N N . THR A 1 197 ? -4.543 8.086 8.82 1 97.44 197 THR A N 1
ATOM 1500 C CA . THR A 1 197 ? -5.117 6.762 9.023 1 97.44 197 THR A CA 1
ATOM 1501 C C . THR A 1 197 ? -4.23 5.918 9.938 1 97.44 197 THR A C 1
ATOM 1503 O O . THR A 1 197 ? -3.121 6.332 10.289 1 97.44 197 THR A O 1
ATOM 1506 N N . ILE A 1 198 ? -4.82 4.746 10.32 1 96.56 198 ILE A N 1
ATOM 1507 C CA . ILE A 1 198 ? -4.035 3.762 11.062 1 96.56 198 ILE A CA 1
ATOM 1508 C C . ILE A 1 198 ? -3.482 2.717 10.094 1 96.56 198 ILE A C 1
ATOM 1510 O O . ILE A 1 198 ? -4.191 2.254 9.195 1 96.56 198 ILE A O 1
ATOM 1514 N N . GLY A 1 199 ? -2.178 2.424 10.266 1 96.75 199 GLY A N 1
ATOM 1515 C CA . GLY A 1 199 ? -1.604 1.337 9.492 1 96.75 199 GLY A CA 1
ATOM 1516 C C . GLY A 1 199 ? -0.901 1.81 8.234 1 96.75 199 GLY A C 1
ATOM 1517 O O . GLY A 1 199 ? -0.455 2.957 8.156 1 96.75 199 GLY A O 1
ATOM 1518 N N . TYR A 1 200 ? -0.705 0.833 7.234 1 98.44 200 TYR A N 1
ATOM 1519 C CA . TYR A 1 200 ? 0.178 1.077 6.102 1 98.44 200 TYR A CA 1
ATOM 1520 C C . TYR A 1 200 ? -0.622 1.262 4.816 1 98.44 200 TYR A C 1
ATOM 1522 O O . TYR A 1 200 ? -0.093 1.744 3.811 1 98.44 200 TYR A O 1
ATOM 1530 N N . ALA A 1 201 ? -1.887 0.914 4.82 1 98.69 201 ALA A N 1
ATOM 1531 C CA . ALA A 1 201 ? -2.682 0.77 3.602 1 98.69 201 ALA A CA 1
ATOM 1532 C C . ALA A 1 201 ? -2.764 2.09 2.842 1 98.69 201 ALA A C 1
ATOM 1534 O O . ALA A 1 201 ? -2.451 2.148 1.649 1 98.69 201 ALA A O 1
ATOM 1535 N N . ALA A 1 202 ? -3.078 3.168 3.523 1 98.81 202 ALA A N 1
ATOM 1536 C CA . ALA A 1 202 ? -3.328 4.449 2.867 1 98.81 202 ALA A CA 1
ATOM 1537 C C . ALA A 1 202 ? -2.037 5.043 2.312 1 98.81 202 ALA A C 1
ATOM 1539 O O . ALA A 1 202 ? -1.975 5.422 1.142 1 98.81 202 ALA A O 1
ATOM 1540 N N . PRO A 1 203 ? -0.974 5.109 3.129 1 98.81 203 PRO A N 1
ATOM 1541 C CA . PRO A 1 203 ? 0.241 5.699 2.562 1 98.81 203 PRO A CA 1
ATOM 1542 C C . PRO A 1 203 ? 0.832 4.863 1.43 1 98.81 203 PRO A C 1
ATOM 1544 O O . PRO A 1 203 ? 1.375 5.418 0.469 1 98.81 203 PRO A O 1
ATOM 1547 N N . PHE A 1 204 ? 0.798 3.539 1.51 1 98.88 204 PHE A N 1
ATOM 1548 C CA . PHE A 1 204 ? 1.3 2.707 0.421 1 98.88 204 PHE A CA 1
ATOM 1549 C C . PHE A 1 204 ? 0.454 2.893 -0.833 1 98.88 204 PHE A C 1
ATOM 1551 O O . PHE A 1 204 ? 0.989 2.98 -1.94 1 98.88 204 PHE A O 1
ATOM 1558 N N . ALA A 1 205 ? -0.87 2.936 -0.67 1 98.88 205 ALA A N 1
ATOM 1559 C CA . ALA A 1 205 ? -1.751 3.189 -1.808 1 98.88 205 ALA A CA 1
ATOM 1560 C C . ALA A 1 205 ? -1.45 4.543 -2.443 1 98.88 205 ALA A C 1
ATOM 1562 O O . ALA A 1 205 ? -1.383 4.66 -3.67 1 98.88 205 ALA A O 1
ATOM 1563 N N . ALA A 1 206 ? -1.254 5.551 -1.594 1 98.88 206 ALA A N 1
ATOM 1564 C CA . ALA A 1 206 ? -0.95 6.887 -2.092 1 98.88 206 ALA A CA 1
ATOM 1565 C C . ALA A 1 206 ? 0.344 6.891 -2.9 1 98.88 206 ALA A C 1
ATOM 1567 O O . ALA A 1 206 ? 0.412 7.496 -3.973 1 98.88 206 ALA A O 1
ATOM 1568 N N . ALA A 1 207 ? 1.376 6.238 -2.387 1 98.75 207 ALA A N 1
ATOM 1569 C CA . ALA A 1 207 ? 2.643 6.141 -3.107 1 98.75 207 ALA A CA 1
ATOM 1570 C C . ALA A 1 207 ? 2.455 5.453 -4.457 1 98.75 207 ALA A C 1
ATOM 1572 O O . ALA A 1 207 ? 2.994 5.902 -5.469 1 98.75 207 ALA A O 1
ATOM 1573 N N . ALA A 1 208 ? 1.667 4.379 -4.438 1 98.69 208 ALA A N 1
ATOM 1574 C CA . ALA A 1 208 ? 1.403 3.637 -5.668 1 98.69 208 ALA A CA 1
ATOM 1575 C C . ALA A 1 208 ? 0.7 4.516 -6.695 1 98.69 208 ALA A C 1
ATOM 1577 O O . ALA A 1 208 ? 0.876 4.328 -7.902 1 98.69 208 ALA A O 1
ATOM 1578 N N . LEU A 1 209 ? -0.06 5.492 -6.188 1 98.25 209 LEU A N 1
ATOM 1579 C CA . LEU A 1 209 ? -0.842 6.363 -7.062 1 98.25 209 LEU A CA 1
ATOM 1580 C C . LEU A 1 209 ? -0.056 7.617 -7.426 1 98.25 209 LEU A C 1
ATOM 1582 O O . LEU A 1 209 ? -0.603 8.547 -8.023 1 98.25 209 LEU A O 1
ATOM 1586 N N . GLY A 1 210 ? 1.175 7.715 -6.984 1 97.19 210 GLY A N 1
ATOM 1587 C CA . GLY A 1 210 ? 2.043 8.734 -7.543 1 97.19 210 GLY A CA 1
ATOM 1588 C C . GLY A 1 210 ? 2.584 9.703 -6.5 1 97.19 210 GLY A C 1
ATOM 1589 O O . GLY A 1 210 ? 3.389 10.578 -6.816 1 97.19 210 GLY A O 1
ATOM 1590 N N . ALA A 1 211 ? 2.156 9.547 -5.25 1 98.44 211 ALA A N 1
ATOM 1591 C CA . ALA A 1 211 ? 2.674 10.438 -4.215 1 98.44 211 ALA A CA 1
ATOM 1592 C C . ALA A 1 211 ? 4.168 10.219 -4 1 98.44 211 ALA A C 1
ATOM 1594 O O . ALA A 1 211 ? 4.625 9.086 -3.859 1 98.44 211 ALA A O 1
ATOM 1595 N N . GLN A 1 212 ? 4.883 11.305 -3.945 1 98 212 GLN A N 1
ATOM 1596 C CA . GLN A 1 212 ? 6.328 11.242 -3.76 1 98 212 GLN A CA 1
ATOM 1597 C C . GLN A 1 212 ? 6.723 11.703 -2.361 1 98 212 GLN A C 1
ATOM 1599 O O . GLN A 1 212 ? 7.855 11.492 -1.929 1 98 212 GLN A O 1
ATOM 1604 N N . VAL A 1 213 ? 5.793 12.328 -1.67 1 98.56 213 VAL A N 1
ATOM 1605 C CA . VAL A 1 213 ? 6.004 12.805 -0.308 1 98.56 213 VAL A CA 1
ATOM 1606 C C . VAL A 1 213 ? 4.941 12.219 0.617 1 98.56 213 VAL A C 1
ATOM 1608 O O . VAL A 1 213 ? 3.744 12.391 0.385 1 98.56 213 VAL A O 1
ATOM 1611 N N . ILE A 1 214 ? 5.375 11.453 1.618 1 98.88 214 ILE A N 1
ATOM 1612 C CA . ILE A 1 214 ? 4.465 10.844 2.578 1 98.88 214 ILE A CA 1
ATOM 1613 C C . ILE A 1 214 ? 4.77 11.359 3.982 1 98.88 214 ILE A C 1
ATOM 1615 O O . ILE A 1 214 ? 5.922 11.328 4.422 1 98.88 214 ILE A O 1
ATOM 1619 N N . GLU A 1 215 ? 3.77 11.867 4.605 1 98.75 215 GLU A N 1
ATOM 1620 C CA . GLU A 1 215 ? 3.895 12.352 5.977 1 98.75 215 GLU A CA 1
ATOM 1621 C C . GLU A 1 215 ? 3.031 11.531 6.934 1 98.75 215 GLU A C 1
ATOM 1623 O O . GLU A 1 215 ? 1.858 11.273 6.656 1 98.75 215 GLU A O 1
ATOM 1628 N N . LYS A 1 216 ? 3.594 11.094 8.016 1 98.38 216 LYS A N 1
ATOM 1629 C CA . LYS A 1 216 ? 2.92 10.32 9.055 1 98.38 216 LYS A CA 1
ATOM 1630 C C . LYS A 1 216 ? 3.332 10.789 10.445 1 98.38 216 LYS A C 1
ATOM 1632 O O . LYS A 1 216 ? 4.508 11.078 10.688 1 98.38 216 LYS A O 1
ATOM 1637 N N . HIS A 1 217 ? 2.363 10.852 11.352 1 98.12 217 HIS A N 1
ATOM 1638 C CA . HIS A 1 217 ? 2.688 11.156 12.734 1 98.12 217 HIS A CA 1
ATOM 1639 C C . HIS A 1 217 ? 3.553 10.062 13.352 1 98.12 217 HIS A C 1
ATOM 1641 O O . HIS A 1 217 ? 3.338 8.875 13.102 1 98.12 217 HIS A O 1
ATOM 1647 N N . PHE A 1 218 ? 4.527 10.484 14.188 1 98.56 218 PHE A N 1
ATOM 1648 C CA . PHE A 1 218 ? 5.523 9.602 14.789 1 98.56 218 PHE A CA 1
ATOM 1649 C C . PHE A 1 218 ? 5.664 9.875 16.281 1 98.56 218 PHE A C 1
ATOM 1651 O O . PHE A 1 218 ? 5.66 11.031 16.703 1 98.56 218 PHE A O 1
ATOM 1658 N N . ALA A 1 219 ? 5.727 8.906 17.094 1 98.25 219 ALA A N 1
ATOM 1659 C CA . ALA A 1 219 ? 5.973 9 18.531 1 98.25 219 ALA A CA 1
ATOM 1660 C C . ALA A 1 219 ? 6.766 7.793 19.031 1 98.25 219 ALA A C 1
ATOM 1662 O O . ALA A 1 219 ? 6.867 6.777 18.328 1 98.25 219 ALA A O 1
ATOM 1663 N N . PHE A 1 220 ? 7.363 7.941 20.266 1 97.88 220 PHE A N 1
ATOM 1664 C CA . PHE A 1 220 ? 7.969 6.777 20.906 1 97.88 220 PHE A CA 1
ATOM 1665 C C . PHE A 1 220 ? 6.93 5.688 21.141 1 97.88 220 PHE A C 1
ATOM 1667 O O . PHE A 1 220 ? 7.203 4.504 20.922 1 97.88 220 PHE A O 1
ATOM 1674 N N . SER A 1 221 ? 5.863 6.16 21.641 1 97.25 221 SER A N 1
ATOM 1675 C CA . SER A 1 221 ? 4.777 5.289 22.078 1 97.25 221 SER A CA 1
ATOM 1676 C C . SER A 1 221 ? 3.428 5.992 21.984 1 97.25 221 SER A C 1
ATOM 1678 O O . SER A 1 221 ? 3.32 7.188 22.25 1 97.25 221 SER A O 1
ATOM 1680 N N . ARG A 1 222 ? 2.406 5.254 21.688 1 96.31 222 ARG A N 1
ATOM 1681 C CA . ARG A 1 222 ? 1.051 5.789 21.641 1 96.31 222 ARG A CA 1
ATOM 1682 C C . ARG A 1 222 ? 0.511 6.066 23.031 1 96.31 222 ARG A C 1
ATOM 1684 O O . ARG A 1 222 ? -0.534 6.703 23.188 1 96.31 222 ARG A O 1
ATOM 1691 N N . LEU A 1 223 ? 1.263 5.758 23.969 1 95.31 223 LEU A N 1
ATOM 1692 C CA . LEU A 1 223 ? 0.884 6 25.359 1 95.31 223 LEU A CA 1
ATOM 1693 C C . LEU A 1 223 ? 1.269 7.414 25.781 1 95.31 223 LEU A C 1
ATOM 1695 O O . LEU A 1 223 ? 0.843 7.883 26.844 1 95.31 223 LEU A O 1
ATOM 1699 N N . MET A 1 224 ? 2.02 8.07 24.969 1 94.81 224 MET A N 1
ATOM 1700 C CA . MET A 1 224 ? 2.486 9.414 25.312 1 94.81 224 MET A CA 1
ATOM 1701 C C . MET A 1 224 ? 1.319 10.398 25.375 1 94.81 224 MET A C 1
ATOM 1703 O O . MET A 1 224 ? 0.281 10.172 24.75 1 94.81 224 MET A O 1
ATOM 1707 N N . TYR A 1 225 ? 1.571 11.422 26.031 1 91.81 225 TYR A N 1
ATOM 1708 C CA . TYR A 1 225 ? 0.594 12.5 26.125 1 91.81 225 TYR A CA 1
ATOM 1709 C C . TYR A 1 225 ? 0.552 13.328 24.844 1 91.81 225 TYR A C 1
ATOM 1711 O O . TYR A 1 225 ? 1.583 13.539 24.203 1 91.81 225 TYR A O 1
ATOM 1719 N N . GLY A 1 226 ? -0.668 13.797 24.562 1 87.44 226 GLY A N 1
ATOM 1720 C CA . GLY A 1 226 ? -0.801 14.711 23.438 1 87.44 226 GLY A CA 1
ATOM 1721 C C . GLY A 1 226 ? -1.856 14.273 22.438 1 87.44 226 GLY A C 1
ATOM 1722 O O . GLY A 1 226 ? -2.234 13.102 22.391 1 87.44 226 GLY A O 1
ATOM 1723 N N . SER A 1 227 ? -2.234 15.227 21.609 1 82.19 227 SER A N 1
ATOM 1724 C CA . SER A 1 227 ? -3.338 15.031 20.688 1 82.19 227 SER A CA 1
ATOM 1725 C C . SER A 1 227 ? -2.961 14.031 19.594 1 82.19 227 SER A C 1
ATOM 1727 O O . SER A 1 227 ? -3.801 13.258 19.141 1 82.19 227 SER A O 1
ATOM 1729 N N . ASP A 1 228 ? -1.738 13.992 19.25 1 87 228 ASP A N 1
ATOM 1730 C CA . ASP A 1 228 ? -1.315 13.242 18.078 1 87 228 ASP A CA 1
ATOM 1731 C C . ASP A 1 228 ? -0.785 11.867 18.453 1 87 228 ASP A C 1
ATOM 1733 O O . ASP A 1 228 ? -0.663 10.984 17.594 1 87 228 ASP A O 1
ATOM 1737 N N . ALA A 1 229 ? -0.537 11.633 19.734 1 90.75 229 ALA A N 1
ATOM 1738 C CA . ALA A 1 229 ? 0.187 10.438 20.156 1 90.75 229 ALA A CA 1
ATOM 1739 C C . ALA A 1 229 ? -0.586 9.172 19.812 1 90.75 229 ALA A C 1
ATOM 1741 O O . ALA A 1 229 ? -0.025 8.227 19.25 1 90.75 229 ALA A O 1
ATOM 1742 N N . LYS A 1 230 ? -1.858 9.164 19.969 1 89.88 230 LYS A N 1
ATOM 1743 C CA . LYS A 1 230 ? -2.682 7.965 19.844 1 89.88 230 LYS A CA 1
ATOM 1744 C C . LYS A 1 230 ? -2.736 7.484 18.391 1 89.88 230 LYS A C 1
ATOM 1746 O O . LYS A 1 230 ? -2.961 6.301 18.125 1 89.88 230 LYS A O 1
ATOM 1751 N N . THR A 1 231 ? -2.494 8.383 17.516 1 91.62 231 THR A N 1
ATOM 1752 C CA . THR A 1 231 ? -2.613 8.031 16.109 1 91.62 231 THR A CA 1
ATOM 1753 C C . THR A 1 231 ? -1.242 8.016 15.43 1 91.62 231 THR A C 1
ATOM 1755 O O . THR A 1 231 ? -1.146 7.91 14.211 1 91.62 231 THR A O 1
ATOM 1758 N N . SER A 1 232 ? -0.224 8.148 16.219 1 97 232 SER A N 1
ATOM 1759 C CA . SER A 1 232 ? 1.138 8.172 15.688 1 97 232 SER A CA 1
ATOM 1760 C C . SER A 1 232 ? 1.676 6.766 15.477 1 97 232 SER A C 1
ATOM 1762 O O . SER A 1 232 ? 1.238 5.82 16.141 1 97 232 SER A O 1
ATOM 1764 N N . MET A 1 233 ? 2.576 6.59 14.586 1 98.06 233 MET A N 1
ATOM 1765 C CA . MET A 1 233 ? 3.303 5.336 14.414 1 98.06 233 MET A CA 1
ATOM 1766 C C . MET A 1 233 ? 4.48 5.25 15.375 1 98.06 233 MET A C 1
ATOM 1768 O O . MET A 1 233 ? 5.172 6.242 15.609 1 98.06 233 MET A O 1
ATOM 1772 N N . GLU A 1 234 ? 4.68 4.105 15.891 1 98.44 234 GLU A N 1
ATOM 1773 C CA . GLU A 1 234 ? 5.867 3.822 16.688 1 98.44 234 GLU A CA 1
ATOM 1774 C C . GLU A 1 234 ? 7.043 3.406 15.812 1 98.44 234 GLU A C 1
ATOM 1776 O O . GLU A 1 234 ? 6.863 3.123 14.625 1 98.44 234 GLU A O 1
ATOM 1781 N N . PRO A 1 235 ? 8.266 3.387 16.359 1 98.69 235 PRO A N 1
ATOM 1782 C CA . PRO A 1 235 ? 9.469 3.246 15.539 1 98.69 235 PRO A CA 1
ATOM 1783 C C . PRO A 1 235 ? 9.453 1.985 14.68 1 98.69 235 PRO A C 1
ATOM 1785 O O . PRO A 1 235 ? 9.773 2.041 13.492 1 98.69 235 PRO A O 1
ATOM 1788 N N . ASP A 1 236 ? 9.086 0.87 15.172 1 98.19 236 ASP A N 1
ATOM 1789 C CA . ASP A 1 236 ? 9.086 -0.375 14.406 1 98.19 236 ASP A CA 1
ATOM 1790 C C . ASP A 1 236 ? 8.102 -0.31 13.25 1 98.19 236 ASP A C 1
ATOM 1792 O O . ASP A 1 236 ? 8.383 -0.795 12.148 1 98.19 236 ASP A O 1
ATOM 1796 N N . GLU A 1 237 ? 6.953 0.227 13.508 1 98.25 237 GLU A N 1
ATOM 1797 C CA . GLU A 1 237 ? 5.961 0.42 12.453 1 98.25 237 GLU A CA 1
ATOM 1798 C C . GLU A 1 237 ? 6.48 1.367 11.375 1 98.25 237 GLU A C 1
ATOM 1800 O O . GLU A 1 237 ? 6.285 1.124 10.18 1 98.25 237 GLU A O 1
ATOM 1805 N N . PHE A 1 238 ? 7.125 2.412 11.859 1 98.81 238 PHE A N 1
ATOM 1806 C CA . PHE A 1 238 ? 7.621 3.41 10.922 1 98.81 238 PHE A CA 1
ATOM 1807 C C . PHE A 1 238 ? 8.711 2.82 10.031 1 98.81 238 PHE A C 1
ATOM 1809 O O . PHE A 1 238 ? 8.812 3.172 8.852 1 98.81 238 PHE A O 1
ATOM 1816 N N . LYS A 1 239 ? 9.508 1.959 10.562 1 98.62 239 LYS A N 1
ATOM 1817 C CA . LYS A 1 239 ? 10.523 1.271 9.773 1 98.62 239 LYS A CA 1
ATOM 1818 C C . LYS A 1 239 ? 9.891 0.488 8.625 1 98.62 239 LYS A C 1
ATOM 1820 O O . LYS A 1 239 ? 10.375 0.544 7.492 1 98.62 239 LYS A O 1
ATOM 1825 N N . VAL A 1 240 ? 8.82 -0.214 8.914 1 98.44 240 VAL A N 1
ATOM 1826 C CA . VAL A 1 240 ? 8.086 -0.966 7.898 1 98.44 240 VAL A CA 1
ATOM 1827 C C . VAL A 1 240 ? 7.535 -0.011 6.844 1 98.44 240 VAL A C 1
ATOM 1829 O O . VAL A 1 240 ? 7.617 -0.284 5.645 1 98.44 240 VAL A O 1
ATOM 1832 N N . LEU A 1 241 ? 7.016 1.106 7.316 1 98.75 241 LEU A N 1
ATOM 1833 C CA . LEU A 1 241 ? 6.492 2.117 6.402 1 98.75 241 LEU A CA 1
ATOM 1834 C C . LEU A 1 241 ? 7.586 2.619 5.465 1 98.75 241 LEU A C 1
ATOM 1836 O O . LEU A 1 241 ? 7.402 2.635 4.246 1 98.75 241 LEU A O 1
ATOM 1840 N N . SER A 1 242 ? 8.695 2.984 6.031 1 98.75 242 SER A N 1
ATOM 1841 C CA . SER A 1 242 ? 9.797 3.555 5.258 1 98.75 242 SER A CA 1
ATOM 1842 C C . SER A 1 242 ? 10.297 2.572 4.207 1 98.75 242 SER A C 1
ATOM 1844 O O . SER A 1 242 ? 10.414 2.918 3.029 1 98.75 242 SER A O 1
ATOM 1846 N N . GLN A 1 243 ? 10.531 1.41 4.613 1 98.5 243 GLN A N 1
ATOM 1847 C CA . GLN A 1 243 ? 11.023 0.396 3.684 1 98.5 243 GLN A CA 1
ATOM 1848 C C . GLN A 1 243 ? 10 0.129 2.578 1 98.5 243 GLN A C 1
ATOM 1850 O O . GLN A 1 243 ? 10.367 0.019 1.406 1 98.5 243 GLN A O 1
ATOM 1855 N N . GLY A 1 244 ? 8.766 0.014 2.955 1 98.69 244 GLY A N 1
ATOM 1856 C 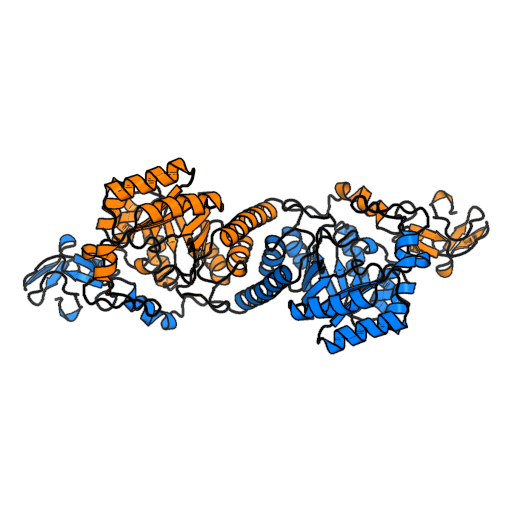CA . GLY A 1 244 ? 7.707 -0.23 1.984 1 98.69 244 GLY A CA 1
ATOM 1857 C C . GLY A 1 244 ? 7.574 0.877 0.956 1 98.69 244 GLY A C 1
ATOM 1858 O O . GLY A 1 244 ? 7.336 0.61 -0.224 1 98.69 244 GLY A O 1
ATOM 1859 N N . LEU A 1 245 ? 7.684 2.111 1.432 1 98.81 245 LEU A N 1
ATOM 1860 C CA . LEU A 1 245 ? 7.613 3.24 0.511 1 98.81 245 LEU A CA 1
ATOM 1861 C C . LEU A 1 245 ? 8.766 3.199 -0.489 1 98.81 245 LEU A C 1
ATOM 1863 O O . LEU A 1 245 ? 8.555 3.393 -1.689 1 98.81 245 LEU A O 1
ATOM 1867 N N . HIS A 1 246 ? 9.961 2.936 -0.009 1 98.5 246 HIS A N 1
ATOM 1868 C CA . HIS A 1 246 ? 11.102 2.791 -0.909 1 98.5 246 HIS A CA 1
ATOM 1869 C C . HIS A 1 246 ? 10.859 1.681 -1.928 1 98.5 246 HIS A C 1
ATOM 1871 O O . HIS A 1 246 ? 11.156 1.847 -3.113 1 98.5 246 HIS A O 1
ATOM 1877 N N . ASP A 1 247 ? 10.328 0.589 -1.489 1 98.56 247 ASP A N 1
ATOM 1878 C CA . ASP A 1 247 ? 10.047 -0.536 -2.375 1 98.56 247 ASP A CA 1
ATOM 1879 C C . ASP A 1 247 ? 9.039 -0.146 -3.453 1 98.56 247 ASP A C 1
ATOM 1881 O O . ASP A 1 247 ? 9.234 -0.446 -4.633 1 98.56 247 ASP A O 1
ATOM 1885 N N . ILE A 1 248 ? 7.961 0.539 -3.051 1 98.75 248 ILE A N 1
ATOM 1886 C CA . ILE A 1 248 ? 6.914 0.914 -3.996 1 98.75 248 ILE A CA 1
ATOM 1887 C C . ILE A 1 248 ? 7.484 1.864 -5.047 1 98.75 248 ILE A C 1
ATOM 1889 O O . ILE A 1 248 ? 7.254 1.688 -6.246 1 98.75 248 ILE A O 1
ATOM 1893 N N . TRP A 1 249 ? 8.219 2.848 -4.582 1 98.62 249 TRP A N 1
ATOM 1894 C CA . TRP A 1 249 ? 8.812 3.785 -5.531 1 98.62 249 TRP A CA 1
ATOM 1895 C C . TRP A 1 249 ? 9.773 3.07 -6.473 1 98.62 249 TRP A C 1
ATOM 1897 O O . TRP A 1 249 ? 9.805 3.352 -7.672 1 98.62 249 TRP A O 1
ATOM 1907 N N . LYS A 1 250 ? 10.516 2.162 -5.922 1 98.19 250 LYS A N 1
ATOM 1908 C CA . LYS A 1 250 ? 11.422 1.37 -6.754 1 98.19 250 LYS A CA 1
ATOM 1909 C C . LYS A 1 250 ? 10.641 0.527 -7.762 1 98.19 250 LYS A C 1
ATOM 1911 O O . LYS A 1 250 ? 11.039 0.419 -8.922 1 98.19 250 LYS A O 1
ATOM 1916 N N . MET A 1 251 ? 9.547 -0.145 -7.359 1 98.25 251 MET A N 1
ATOM 1917 C CA . MET A 1 251 ? 8.695 -0.918 -8.258 1 98.25 251 MET A CA 1
ATOM 1918 C C . MET A 1 251 ? 8.203 -0.057 -9.414 1 98.25 251 MET A C 1
ATOM 1920 O O . MET A 1 251 ? 8.234 -0.483 -10.57 1 98.25 251 MET A O 1
ATOM 1924 N N . LEU A 1 252 ? 7.781 1.153 -9.102 1 97.94 252 LEU A N 1
ATOM 1925 C CA . LEU A 1 252 ? 7.219 2.057 -10.102 1 97.94 252 LEU A CA 1
ATOM 1926 C C . LEU A 1 252 ? 8.297 2.527 -11.078 1 97.94 252 LEU A C 1
ATOM 1928 O O . LEU A 1 252 ? 8.023 2.744 -12.258 1 97.94 252 LEU A O 1
ATOM 1932 N N . GLU A 1 253 ? 9.492 2.633 -10.586 1 97.62 253 GLU A N 1
ATOM 1933 C CA . GLU A 1 253 ? 10.594 3.148 -11.398 1 97.62 253 GLU A CA 1
ATOM 1934 C C . GLU A 1 253 ? 11.266 2.031 -12.195 1 97.62 253 GLU A C 1
ATOM 1936 O O . GLU A 1 253 ? 12.188 2.283 -12.969 1 97.62 253 GLU A O 1
ATOM 1941 N N . SER A 1 254 ? 10.758 0.783 -11.969 1 97.25 254 SER A N 1
ATOM 1942 C CA . SER A 1 254 ? 11.367 -0.377 -12.617 1 97.25 254 SER A CA 1
ATOM 1943 C C . SER A 1 254 ? 10.336 -1.158 -13.422 1 97.25 254 SER A C 1
ATOM 1945 O O . SER A 1 254 ? 9.992 -2.289 -13.07 1 97.25 254 SER A O 1
ATOM 1947 N N . PRO A 1 255 ? 9.898 -0.608 -14.477 1 95.81 255 PRO A N 1
ATOM 1948 C CA . PRO A 1 255 ? 8.922 -1.339 -15.297 1 95.81 255 PRO A CA 1
ATOM 1949 C C . PRO A 1 255 ? 9.477 -2.654 -15.836 1 95.81 255 PRO A C 1
ATOM 1951 O O . PRO A 1 255 ? 10.664 -2.736 -16.172 1 95.81 255 PRO A O 1
ATOM 1954 N N . VAL A 1 256 ? 8.664 -3.635 -15.844 1 95.25 256 VAL A N 1
ATOM 1955 C CA . VAL A 1 256 ? 9.023 -4.941 -16.391 1 95.25 256 VAL A CA 1
ATOM 1956 C C . VAL A 1 256 ? 8.5 -5.07 -17.812 1 95.25 256 VAL A C 1
ATOM 1958 O O . VAL A 1 256 ? 7.359 -4.695 -18.109 1 95.25 256 VAL A O 1
ATOM 1961 N N . ASP A 1 257 ? 9.336 -5.535 -18.734 1 94.25 257 ASP A N 1
ATOM 1962 C CA . ASP A 1 257 ? 8.969 -5.793 -20.125 1 94.25 257 ASP A CA 1
ATOM 1963 C C . ASP A 1 257 ? 8.703 -7.281 -20.344 1 94.25 257 ASP A C 1
ATOM 1965 O O . ASP A 1 257 ? 9.641 -8.078 -20.406 1 94.25 257 ASP A O 1
ATOM 1969 N N . LYS A 1 258 ? 7.48 -7.68 -20.578 1 94 258 LYS A N 1
ATOM 1970 C CA . LYS A 1 258 ? 7.109 -9.086 -20.734 1 94 258 LYS A CA 1
ATOM 1971 C C . LYS A 1 258 ? 7.566 -9.617 -22.094 1 94 258 LYS A C 1
ATOM 1973 O O . LYS A 1 258 ? 7.539 -10.828 -22.328 1 94 258 LYS A O 1
ATOM 1978 N N . ASN A 1 259 ? 8.07 -8.789 -22.875 1 92.25 259 ASN A N 1
ATOM 1979 C CA . ASN A 1 259 ? 8.656 -9.273 -24.125 1 92.25 259 ASN A CA 1
ATOM 1980 C C . ASN A 1 259 ? 10.102 -9.719 -23.938 1 92.25 259 ASN A C 1
ATOM 1982 O O . ASN A 1 259 ? 10.672 -10.375 -24.797 1 92.25 259 ASN A O 1
ATOM 1986 N N . SER A 1 260 ? 10.68 -9.398 -22.844 1 85.75 260 SER A N 1
ATOM 1987 C CA . SER A 1 260 ? 12.047 -9.789 -22.5 1 85.75 260 SER A CA 1
ATOM 1988 C C . SER A 1 260 ? 12.062 -10.844 -21.406 1 85.75 260 SER A C 1
ATOM 1990 O O . SER A 1 260 ? 12.195 -10.516 -20.219 1 85.75 260 SER A O 1
ATOM 1992 N N . VAL A 1 261 ? 11.938 -12.094 -21.766 1 80.75 261 VAL A N 1
ATOM 1993 C CA . VAL A 1 261 ? 11.766 -13.133 -20.75 1 80.75 261 VAL A CA 1
ATOM 1994 C C . VAL A 1 261 ? 12.977 -14.055 -20.734 1 80.75 261 VAL A C 1
ATOM 1996 O O . VAL A 1 261 ? 12.906 -15.18 -20.25 1 80.75 261 VAL A O 1
ATOM 1999 N N . GLU A 1 262 ? 14.062 -13.555 -21.203 1 83.38 262 GLU A N 1
ATOM 2000 C CA . GLU A 1 262 ? 15.266 -14.367 -21.281 1 83.38 262 GLU A CA 1
ATOM 2001 C C . GLU A 1 262 ? 15.75 -14.781 -19.891 1 83.38 262 GLU A C 1
ATOM 2003 O O . GLU A 1 262 ? 16.266 -15.883 -19.703 1 83.38 262 GLU A O 1
ATOM 2008 N N . SER A 1 263 ? 15.5 -13.875 -18.984 1 83.81 263 SER A N 1
ATOM 2009 C CA . SER A 1 263 ? 15.953 -14.141 -17.625 1 83.81 263 SER A CA 1
ATOM 2010 C C . SER A 1 263 ? 15.148 -15.258 -16.969 1 83.81 263 SER A C 1
ATOM 2012 O O . SER A 1 263 ? 15.562 -15.82 -15.953 1 83.81 263 SER A O 1
ATOM 2014 N N . LEU A 1 264 ? 14.055 -15.633 -17.594 1 86 264 LEU A N 1
ATOM 2015 C CA . LEU A 1 264 ? 13.172 -16.641 -17.016 1 86 264 LEU A CA 1
ATOM 2016 C C . LEU A 1 264 ? 13.359 -17.984 -17.703 1 86 264 LEU A C 1
ATOM 2018 O O . LEU A 1 264 ? 12.711 -18.969 -17.328 1 86 264 LEU A O 1
ATOM 2022 N N . ARG A 1 265 ? 14.32 -18.047 -18.594 1 88.62 265 ARG A N 1
ATOM 2023 C CA . ARG A 1 265 ? 14.516 -19.25 -19.406 1 88.62 265 ARG A CA 1
ATOM 2024 C C . ARG A 1 265 ? 14.75 -20.469 -18.531 1 88.62 265 ARG A C 1
ATOM 2026 O O . ARG A 1 265 ? 14.164 -21.531 -18.766 1 88.62 265 ARG A O 1
ATOM 2033 N N . GLU A 1 266 ? 15.562 -20.328 -17.562 1 90.19 266 GLU A N 1
ATOM 2034 C CA . GLU A 1 266 ? 15.859 -21.453 -16.688 1 90.19 266 GLU A CA 1
ATOM 2035 C C . GLU A 1 266 ? 14.617 -21.891 -15.914 1 90.19 266 GLU A C 1
ATOM 2037 O O . GLU A 1 266 ? 14.336 -23.094 -15.797 1 90.19 266 GLU A O 1
ATOM 2042 N N . MET A 1 267 ? 13.891 -20.953 -15.453 1 91.12 267 MET A N 1
ATOM 2043 C CA . MET A 1 267 ? 12.664 -21.266 -14.727 1 91.12 267 MET A CA 1
ATOM 2044 C C . MET A 1 267 ? 11.641 -21.938 -15.633 1 91.12 267 MET A C 1
ATOM 2046 O O . MET A 1 267 ? 10.969 -22.891 -15.227 1 91.12 267 MET A O 1
ATOM 2050 N N . LYS A 1 268 ? 11.562 -21.484 -16.812 1 93.25 268 LYS A N 1
ATOM 2051 C CA . LYS A 1 268 ? 10.648 -22.078 -17.781 1 93.25 268 LYS A CA 1
ATOM 2052 C C . LYS A 1 268 ? 10.984 -23.547 -18.031 1 93.25 268 LYS A C 1
ATOM 2054 O O . LYS A 1 268 ? 10.094 -24.391 -18.047 1 93.25 268 LYS A O 1
ATOM 2059 N N . MET A 1 269 ? 12.273 -23.781 -18.125 1 93.62 269 MET A N 1
ATOM 2060 C CA . MET A 1 269 ? 12.719 -25.156 -18.375 1 93.62 269 MET A CA 1
ATOM 2061 C C . MET A 1 269 ? 12.336 -26.062 -17.203 1 93.62 269 MET A C 1
ATOM 2063 O O . MET A 1 269 ? 11.992 -27.234 -17.406 1 93.62 269 MET A O 1
ATOM 2067 N N . ILE A 1 270 ? 12.32 -25.5 -16.078 1 93.56 270 ILE A N 1
ATOM 2068 C CA . ILE A 1 270 ? 12.109 -26.297 -14.875 1 93.56 270 ILE A CA 1
ATOM 2069 C C . ILE A 1 270 ? 10.609 -26.516 -14.664 1 93.56 270 ILE A C 1
ATOM 2071 O O . ILE A 1 270 ? 10.188 -27.594 -14.25 1 93.56 270 ILE A O 1
ATOM 2075 N N . PHE A 1 271 ? 9.789 -25.516 -15.031 1 94.62 271 PHE A N 1
ATOM 2076 C CA . PHE A 1 271 ? 8.422 -25.547 -14.523 1 94.62 271 PHE A CA 1
ATOM 2077 C C . PHE A 1 271 ? 7.43 -25.812 -15.656 1 94.62 271 PHE A C 1
ATOM 2079 O O . PHE A 1 271 ? 6.285 -26.188 -15.406 1 94.62 271 PHE A O 1
ATOM 2086 N N . GLU A 1 272 ? 7.812 -25.609 -16.844 1 96.44 272 GLU A N 1
ATOM 2087 C CA . GLU A 1 272 ? 6.871 -25.828 -17.938 1 96.44 272 GLU A CA 1
ATOM 2088 C C . GLU A 1 272 ? 6.883 -27.281 -18.406 1 96.44 272 GLU A C 1
ATOM 2090 O O . GLU A 1 272 ? 7.66 -28.094 -17.906 1 96.44 272 GLU A O 1
ATOM 2095 N N . LYS A 1 273 ? 6.031 -27.625 -19.328 1 98.06 273 LYS A N 1
ATOM 2096 C CA . LYS A 1 273 ? 5.766 -29.031 -19.641 1 98.06 273 LYS A CA 1
ATOM 2097 C C . LYS A 1 273 ? 6.238 -29.375 -21.062 1 98.06 273 LYS A C 1
ATOM 2099 O O . LYS A 1 273 ? 6.102 -28.562 -21.984 1 98.06 273 LYS A O 1
ATOM 2104 N N . SER A 1 274 ? 6.707 -30.594 -21.172 1 98.19 274 SER A N 1
ATOM 2105 C CA . SER A 1 274 ? 7.051 -31.203 -22.453 1 98.19 274 SER A CA 1
ATOM 2106 C C . SER A 1 274 ? 6.055 -32.281 -22.844 1 98.19 274 SER A C 1
ATOM 2108 O O . SER A 1 274 ? 5.395 -32.875 -21.969 1 98.19 274 SER A O 1
ATOM 2110 N N . ILE A 1 275 ? 5.98 -32.5 -24.078 1 98.38 275 ILE A N 1
ATOM 2111 C CA . ILE A 1 275 ? 5.211 -33.625 -24.562 1 98.38 275 ILE A CA 1
ATOM 2112 C C . ILE A 1 275 ? 5.965 -34.938 -24.281 1 98.38 275 ILE A C 1
ATOM 2114 O O . ILE A 1 275 ? 7.148 -35.062 -24.609 1 98.38 275 ILE A O 1
ATOM 2118 N N . VAL A 1 276 ? 5.27 -35.844 -23.672 1 98.19 276 VAL A N 1
ATOM 2119 C CA . VAL A 1 276 ? 5.824 -37.125 -23.297 1 98.19 276 VAL A CA 1
ATOM 2120 C C . VAL A 1 276 ? 4.902 -38.25 -23.797 1 98.19 276 VAL A C 1
ATOM 2122 O O . VAL A 1 276 ? 3.693 -38.062 -23.922 1 98.19 276 VAL A O 1
ATOM 2125 N N . ALA A 1 277 ? 5.555 -39.375 -24.078 1 97.81 277 ALA A N 1
ATOM 2126 C CA . ALA A 1 277 ? 4.742 -40.531 -24.453 1 97.81 277 ALA A CA 1
ATOM 2127 C C . ALA A 1 277 ? 3.947 -41.062 -23.25 1 97.81 277 ALA A C 1
ATOM 2129 O O . ALA A 1 277 ? 4.523 -41.375 -22.203 1 97.81 277 ALA A O 1
ATOM 2130 N N . SER A 1 278 ? 2.666 -41.156 -23.453 1 97.31 278 SER A N 1
ATOM 2131 C CA . SER A 1 278 ? 1.816 -41.594 -22.359 1 97.31 278 SER A CA 1
ATOM 2132 C C . SER A 1 278 ? 1.898 -43.125 -22.188 1 97.31 278 SER A C 1
ATOM 2134 O O . SER A 1 278 ? 1.492 -43.656 -21.156 1 97.31 278 SER A O 1
ATOM 2136 N N . ARG A 1 279 ? 2.344 -43.75 -23.188 1 97.12 279 ARG A N 1
ATOM 2137 C CA . ARG A 1 279 ? 2.539 -45.188 -23.25 1 97.12 279 ARG A CA 1
ATOM 2138 C C . ARG A 1 279 ? 3.637 -45.562 -24.234 1 97.12 279 ARG A C 1
ATOM 2140 O O . ARG A 1 279 ? 4.199 -44.688 -24.891 1 97.12 279 ARG A O 1
ATOM 2147 N N . ALA A 1 280 ? 3.91 -46.875 -24.234 1 97.69 280 ALA A N 1
ATOM 2148 C CA . ALA A 1 280 ? 4.848 -47.312 -25.266 1 97.69 280 ALA A CA 1
ATOM 2149 C C . ALA A 1 280 ? 4.254 -47.156 -26.656 1 97.69 280 ALA A C 1
ATOM 2151 O O . ALA A 1 280 ? 3.082 -47.469 -26.891 1 97.69 280 ALA A O 1
ATOM 2152 N N . LEU A 1 281 ? 5.035 -46.594 -27.578 1 97.5 281 LEU A N 1
ATOM 2153 C CA . LEU A 1 281 ? 4.613 -46.375 -28.953 1 97.5 281 LEU A CA 1
ATOM 2154 C C . LEU A 1 281 ? 5.594 -47 -29.938 1 97.5 281 LEU A C 1
ATOM 2156 O O . LEU A 1 281 ? 6.797 -47.031 -29.688 1 97.5 281 LEU A O 1
ATOM 2160 N N . LYS A 1 282 ? 5.117 -47.312 -31 1 97.5 282 LYS A N 1
ATOM 2161 C CA . LYS A 1 282 ? 5.93 -48.062 -31.969 1 97.5 282 LYS A CA 1
ATOM 2162 C C . LYS A 1 282 ? 6.344 -47.156 -33.125 1 97.5 282 LYS A C 1
ATOM 2164 O O . LYS A 1 282 ? 5.617 -46.25 -33.5 1 97.5 282 LYS A O 1
ATOM 2169 N N . GLU A 1 283 ? 7.484 -47.625 -33.625 1 97.38 283 GLU A N 1
ATOM 2170 C CA . GLU A 1 283 ? 7.922 -46.969 -34.875 1 97.38 283 GLU A CA 1
ATOM 2171 C C . GLU A 1 283 ? 6.836 -47.031 -35.938 1 97.38 283 GLU A C 1
ATOM 2173 O O . GLU A 1 283 ? 6.195 -48.062 -36.094 1 97.38 283 GLU A O 1
ATOM 2178 N N . GLY A 1 284 ? 6.562 -45.906 -36.531 1 97.12 284 GLY A N 1
ATOM 2179 C CA . GLY A 1 284 ? 5.605 -45.875 -37.625 1 97.12 284 GLY A CA 1
ATOM 2180 C C . GLY A 1 284 ? 4.191 -45.562 -37.156 1 97.12 284 GLY A C 1
ATOM 2181 O O . GLY A 1 284 ? 3.314 -45.281 -38 1 97.12 284 GLY A O 1
ATOM 2182 N N . GLN A 1 285 ? 3.982 -45.594 -35.938 1 97.12 285 GLN A N 1
ATOM 2183 C CA . GLN A 1 285 ? 2.66 -45.312 -35.375 1 97.12 285 GLN A CA 1
ATOM 2184 C C . GLN A 1 285 ? 2.283 -43.844 -35.562 1 97.12 285 GLN A C 1
ATOM 2186 O O . GLN A 1 285 ? 3.123 -42.938 -35.406 1 97.12 285 GLN A O 1
ATOM 2191 N N . ILE A 1 286 ? 1.048 -43.594 -35.938 1 97.81 286 ILE A N 1
ATOM 2192 C CA . ILE A 1 286 ? 0.517 -42.219 -36.031 1 97.81 286 ILE A CA 1
ATOM 2193 C C . ILE A 1 286 ? 0.118 -41.75 -34.625 1 97.81 286 ILE A C 1
ATOM 2195 O O . ILE A 1 286 ? -0.66 -42.406 -33.938 1 97.81 286 ILE A O 1
ATOM 2199 N N . ILE A 1 287 ? 0.625 -40.625 -34.25 1 97.69 287 ILE A N 1
ATOM 2200 C CA . ILE A 1 287 ? 0.446 -40.125 -32.906 1 97.69 287 ILE A CA 1
ATOM 2201 C C . ILE A 1 287 ? -0.955 -39.531 -32.75 1 97.69 287 ILE A C 1
ATOM 2203 O O . ILE A 1 287 ? -1.384 -38.719 -33.562 1 97.69 287 ILE A O 1
ATOM 2207 N N . GLU A 1 288 ? -1.621 -39.969 -31.75 1 96.75 288 GLU A N 1
ATOM 2208 C CA . GLU A 1 288 ? -2.912 -39.406 -31.344 1 96.75 288 GLU A CA 1
ATOM 2209 C C . GLU A 1 288 ? -2.809 -38.688 -29.984 1 96.75 288 GLU A C 1
ATOM 2211 O O . GLU A 1 288 ? -1.807 -38.812 -29.281 1 96.75 288 GLU A O 1
ATOM 2216 N N . LEU A 1 289 ? -3.834 -37.938 -29.734 1 95.19 289 LEU A N 1
ATOM 2217 C CA . LEU A 1 289 ? -3.828 -37.156 -28.484 1 95.19 289 LEU A CA 1
ATOM 2218 C C . LEU A 1 289 ? -3.641 -38.094 -27.281 1 95.19 289 LEU A C 1
ATOM 2220 O O . LEU A 1 289 ? -2.92 -37.75 -26.344 1 95.19 289 LEU A O 1
ATOM 2224 N N . ALA A 1 290 ? -4.242 -39.219 -27.344 1 94.94 290 ALA A N 1
ATOM 2225 C CA . ALA A 1 290 ? -4.203 -40.156 -26.234 1 94.94 290 ALA A CA 1
ATOM 2226 C C . ALA A 1 290 ? -2.795 -40.719 -26.031 1 94.94 290 ALA A C 1
ATOM 2228 O O . ALA A 1 290 ? -2.49 -41.281 -24.969 1 94.94 290 ALA A O 1
ATOM 2229 N N . ASP A 1 291 ? -1.897 -40.562 -26.984 1 97.06 291 ASP A N 1
ATOM 2230 C CA . ASP A 1 291 ? -0.525 -41.062 -26.906 1 97.06 291 ASP A CA 1
ATOM 2231 C C . ASP A 1 291 ? 0.385 -40.062 -26.203 1 97.06 291 ASP A C 1
ATOM 2233 O O . ASP A 1 291 ? 1.564 -40.344 -25.984 1 97.06 291 ASP A O 1
ATOM 2237 N N . LEU A 1 292 ? -0.245 -38.906 -25.844 1 97.56 292 LEU A N 1
ATOM 2238 C CA . LEU A 1 292 ? 0.581 -37.812 -25.297 1 97.56 292 LEU A CA 1
ATOM 2239 C C . LEU A 1 292 ? 0.273 -37.594 -23.828 1 97.56 292 LEU A C 1
ATOM 2241 O O . LEU A 1 292 ? -0.879 -37.719 -23.406 1 97.56 292 LEU A O 1
ATOM 2245 N N . ALA A 1 293 ? 1.229 -37.375 -23.047 1 97.88 293 ALA A N 1
ATOM 2246 C CA . ALA A 1 293 ? 1.188 -36.781 -21.719 1 97.88 293 ALA A CA 1
ATOM 2247 C C . ALA A 1 293 ? 2.018 -35.5 -21.656 1 97.88 293 ALA A C 1
ATOM 2249 O O . ALA A 1 293 ? 2.773 -35.188 -22.594 1 97.88 293 ALA A O 1
ATOM 2250 N N . PHE A 1 294 ? 1.795 -34.688 -20.719 1 98.44 294 PHE A N 1
ATOM 2251 C CA . PHE A 1 294 ? 2.482 -33.406 -20.562 1 98.44 294 PHE A CA 1
ATOM 2252 C C . PHE A 1 294 ? 3.146 -33.312 -19.203 1 98.44 294 PHE A C 1
ATOM 2254 O O . PHE A 1 294 ? 2.465 -33.156 -18.188 1 98.44 294 PHE A O 1
ATOM 2261 N N . LYS A 1 295 ? 4.434 -33.5 -19.156 1 98.5 295 LYS A N 1
ATOM 2262 C CA . LYS A 1 295 ? 5.16 -33.594 -17.906 1 98.5 295 LYS A CA 1
ATOM 2263 C C . LYS A 1 295 ? 6.363 -32.656 -17.875 1 98.5 295 LYS A C 1
ATOM 2265 O O . LYS A 1 295 ? 6.871 -32.281 -18.922 1 98.5 295 LYS A O 1
ATOM 2270 N N . LYS A 1 296 ? 6.766 -32.25 -16.656 1 97.94 296 LYS A N 1
ATOM 2271 C CA . LYS A 1 296 ? 8.031 -31.578 -16.453 1 97.94 296 LYS A CA 1
ATOM 2272 C C . LYS A 1 296 ? 9.219 -32.5 -16.703 1 97.94 296 LYS A C 1
ATOM 2274 O O . LYS A 1 296 ? 9.109 -33.719 -16.484 1 97.94 296 LYS A O 1
ATOM 2279 N N . PRO A 1 297 ? 10.375 -31.953 -17.172 1 96.94 297 PRO A N 1
ATOM 2280 C CA . PRO A 1 297 ? 10.688 -30.547 -17.375 1 96.94 297 PRO A CA 1
ATOM 2281 C C . PRO A 1 297 ? 10.359 -30.062 -18.781 1 96.94 297 PRO A C 1
ATOM 2283 O O . PRO A 1 297 ? 9.922 -30.844 -19.625 1 96.94 297 PRO A O 1
ATOM 2286 N N . GLY A 1 298 ? 10.461 -28.75 -18.969 1 96.62 298 GLY A N 1
ATOM 2287 C CA . GLY A 1 298 ? 10.18 -28.125 -20.266 1 96.62 298 GLY A CA 1
ATOM 2288 C C . GLY A 1 298 ? 11.375 -28.141 -21.203 1 96.62 298 GLY A C 1
ATOM 2289 O O . GLY A 1 298 ? 11.734 -27.109 -21.766 1 96.62 298 GLY A O 1
ATOM 2290 N N . THR A 1 299 ? 12.008 -29.344 -21.375 1 96.12 299 THR A N 1
ATOM 2291 C CA . THR A 1 299 ? 13.227 -29.422 -22.172 1 96.12 299 THR A CA 1
ATOM 2292 C C . THR A 1 299 ? 12.961 -30.141 -23.484 1 96.12 299 THR A C 1
ATOM 2294 O O . THR A 1 299 ? 13.867 -30.266 -24.312 1 96.12 299 THR A O 1
ATOM 2297 N N . GLY A 1 300 ? 11.75 -30.688 -23.719 1 96.44 300 GLY A N 1
ATOM 2298 C CA . GLY A 1 300 ? 11.352 -31.328 -24.969 1 96.44 300 GLY A CA 1
ATOM 2299 C C . GLY A 1 300 ? 10.43 -30.453 -25.812 1 96.44 300 GLY A C 1
ATOM 2300 O O . GLY A 1 300 ? 10.539 -29.234 -25.797 1 96.44 300 GLY A O 1
ATOM 2301 N N . ILE A 1 301 ? 9.617 -31.141 -26.656 1 97.69 301 ILE A N 1
ATOM 2302 C CA . ILE A 1 301 ? 8.609 -30.375 -27.391 1 97.69 301 ILE A CA 1
ATOM 2303 C C . ILE A 1 301 ? 7.621 -29.766 -26.406 1 97.69 301 ILE A C 1
ATOM 2305 O O . ILE A 1 301 ? 7.016 -30.469 -25.594 1 97.69 301 ILE A O 1
ATOM 2309 N N . PRO A 1 302 ? 7.488 -28.438 -26.484 1 97.38 302 PRO A N 1
ATOM 2310 C CA . PRO A 1 302 ? 6.57 -27.797 -25.547 1 97.38 302 PRO A CA 1
ATOM 2311 C C . PRO A 1 302 ? 5.141 -28.312 -25.656 1 97.38 302 PRO A C 1
ATOM 2313 O O . PRO A 1 302 ? 4.672 -28.594 -26.766 1 97.38 302 PRO A O 1
ATOM 2316 N N . ALA A 1 303 ? 4.473 -28.422 -24.5 1 97.69 303 ALA A N 1
ATOM 2317 C CA . ALA A 1 303 ? 3.064 -28.812 -24.469 1 97.69 303 ALA A CA 1
ATOM 2318 C C . ALA A 1 303 ? 2.229 -27.922 -25.391 1 97.69 303 ALA A C 1
ATOM 2320 O O . ALA A 1 303 ? 1.245 -28.375 -25.969 1 97.69 303 ALA A O 1
ATOM 2321 N N . ALA A 1 304 ? 2.641 -26.75 -25.594 1 96.38 304 ALA A N 1
ATOM 2322 C CA . ALA A 1 304 ? 1.931 -25.781 -26.422 1 96.38 304 ALA A CA 1
ATOM 2323 C C . ALA A 1 304 ? 1.87 -26.234 -27.875 1 96.38 304 ALA A C 1
ATOM 2325 O O . ALA A 1 304 ? 1.019 -25.781 -28.641 1 96.38 304 ALA A O 1
ATOM 2326 N N . HIS A 1 305 ? 2.73 -27.125 -28.266 1 96.88 305 HIS A N 1
ATOM 2327 C CA . HIS A 1 305 ? 2.848 -27.531 -29.656 1 96.88 305 HIS A CA 1
ATOM 2328 C C . HIS A 1 305 ? 2.148 -28.875 -29.891 1 96.88 305 HIS A C 1
ATOM 2330 O O . HIS A 1 305 ? 2.43 -29.562 -30.875 1 96.88 305 HIS A O 1
ATOM 2336 N N . TRP A 1 306 ? 1.292 -29.25 -29.031 1 96.38 306 TRP A N 1
ATOM 2337 C CA . TRP A 1 306 ? 0.684 -30.578 -29.062 1 96.38 306 TRP A CA 1
ATOM 2338 C C . TRP A 1 306 ? -0.02 -30.812 -30.391 1 96.38 306 TRP A C 1
ATOM 2340 O O . TRP A 1 306 ? 0.046 -31.922 -30.953 1 96.38 306 TRP A O 1
ATOM 2350 N N . GLU A 1 307 ? -0.625 -29.797 -30.922 1 96 307 GLU A N 1
ATOM 2351 C CA . GLU A 1 307 ? -1.362 -29.969 -32.188 1 96 307 GLU A CA 1
ATOM 2352 C C . GLU A 1 307 ? -0.424 -30.297 -33.344 1 96 307 GLU A C 1
ATOM 2354 O O . GLU A 1 307 ? -0.814 -31 -34.281 1 96 307 GLU A O 1
ATOM 2359 N N . GLN A 1 308 ? 0.755 -29.797 -33.25 1 95.5 308 GLN A N 1
ATOM 2360 C CA . GLN A 1 308 ? 1.738 -30.047 -34.312 1 95.5 308 GLN A CA 1
ATOM 2361 C C . GLN A 1 308 ? 2.248 -31.484 -34.25 1 95.5 308 GLN A C 1
ATOM 2363 O O . GLN A 1 308 ? 2.809 -31.969 -35.25 1 95.5 308 GLN A O 1
ATOM 2368 N N . VAL A 1 309 ? 2.105 -32.094 -33.125 1 96.88 309 VAL A N 1
ATOM 2369 C CA . VAL A 1 309 ? 2.635 -33.438 -32.906 1 96.88 309 VAL A CA 1
ATOM 2370 C C . VAL A 1 309 ? 1.591 -34.469 -33.344 1 96.88 309 VAL A C 1
ATOM 2372 O O . VAL A 1 309 ? 1.932 -35.5 -33.875 1 96.88 309 VAL A O 1
ATOM 2375 N N . ILE A 1 310 ? 0.342 -34.156 -33.125 1 96.75 310 ILE A N 1
ATOM 2376 C CA . ILE A 1 310 ? -0.75 -35.062 -33.469 1 96.75 310 ILE A CA 1
ATOM 2377 C C . ILE A 1 310 ? -0.775 -35.281 -35 1 96.75 310 ILE A C 1
ATOM 2379 O O . ILE A 1 310 ? -0.641 -34.312 -35.75 1 96.75 310 ILE A O 1
ATOM 2383 N N . GLY A 1 311 ? -0.921 -36.5 -35.406 1 96.81 311 GLY A N 1
ATOM 2384 C CA . GLY A 1 311 ? -0.977 -36.812 -36.812 1 96.81 311 GLY A CA 1
ATOM 2385 C C . GLY A 1 311 ? 0.377 -37.188 -37.406 1 96.81 311 GLY A C 1
ATOM 2386 O O . GLY A 1 311 ? 0.458 -37.75 -38.469 1 96.81 311 GLY A O 1
ATOM 2387 N N . LYS A 1 312 ? 1.448 -36.875 -36.719 1 97.38 312 LYS A N 1
ATOM 2388 C CA . LYS A 1 312 ? 2.785 -37.281 -37.156 1 97.38 312 LYS A CA 1
ATOM 2389 C C . LYS A 1 312 ? 3.059 -38.75 -36.875 1 97.38 312 LYS A C 1
ATOM 2391 O O . LYS A 1 312 ? 2.346 -39.375 -36.094 1 97.38 312 LYS A O 1
ATOM 2396 N N . THR A 1 313 ? 4.074 -39.219 -37.531 1 97.44 313 THR A N 1
ATOM 2397 C CA . THR A 1 313 ? 4.488 -40.625 -37.344 1 97.44 313 THR A CA 1
ATOM 2398 C C . THR A 1 313 ? 5.758 -40.688 -36.5 1 97.44 313 THR A C 1
ATOM 2400 O O . THR A 1 313 ? 6.676 -39.875 -36.688 1 97.44 313 THR A O 1
ATOM 2403 N N . LEU A 1 314 ? 5.832 -41.688 -35.719 1 97.31 314 LEU A N 1
ATOM 2404 C CA . LEU A 1 314 ? 7.012 -41.875 -34.875 1 97.31 314 LEU A CA 1
ATOM 2405 C C . LEU A 1 314 ? 8.148 -42.5 -35.656 1 97.31 314 LEU A C 1
ATOM 2407 O O . LEU A 1 314 ? 7.949 -43.469 -36.375 1 97.31 314 LEU A O 1
ATOM 2411 N N . ALA A 1 315 ? 9.32 -42.062 -35.438 1 97 315 ALA A N 1
ATOM 2412 C CA . ALA A 1 315 ? 10.477 -42.5 -36.188 1 97 315 ALA A CA 1
ATOM 2413 C C . ALA A 1 315 ? 11.094 -43.75 -35.594 1 97 315 ALA A C 1
ATOM 2415 O O . ALA A 1 315 ? 11.859 -44.438 -36.25 1 97 315 ALA A O 1
ATOM 2416 N N . HIS A 1 316 ? 10.883 -44 -34.312 1 97.19 316 HIS A N 1
ATOM 2417 C CA . HIS A 1 316 ? 11.398 -45.156 -33.594 1 97.19 316 HIS A CA 1
ATOM 2418 C C . HIS A 1 316 ? 10.508 -45.531 -32.406 1 97.19 316 HIS A C 1
ATOM 2420 O O . HIS A 1 316 ? 9.594 -44.781 -32.062 1 97.19 316 HIS A O 1
ATOM 2426 N N . ASN A 1 317 ? 10.734 -46.656 -31.891 1 97.69 317 ASN A N 1
ATOM 2427 C CA . ASN A 1 317 ? 10.016 -47.062 -30.688 1 97.69 317 ASN A CA 1
ATOM 2428 C C . ASN A 1 317 ? 10.359 -46.156 -29.5 1 97.69 317 ASN A C 1
ATOM 2430 O O . ASN A 1 317 ? 11.508 -45.75 -29.344 1 97.69 317 ASN A O 1
ATOM 2434 N N . VAL A 1 318 ? 9.336 -45.812 -28.781 1 96.88 318 VAL A N 1
ATOM 2435 C CA . VAL A 1 318 ? 9.586 -45.062 -27.547 1 96.88 318 VAL A CA 1
ATOM 2436 C C . VAL A 1 318 ? 8.828 -45.688 -26.391 1 96.88 318 VAL A C 1
ATOM 2438 O O . VAL A 1 318 ? 7.738 -46.25 -26.578 1 96.88 318 VAL A O 1
ATOM 2441 N N . GLU A 1 319 ? 9.414 -45.594 -25.219 1 97.31 319 GLU A N 1
ATOM 2442 C CA . GLU A 1 319 ? 8.781 -46.125 -24 1 97.31 319 GLU A CA 1
ATOM 2443 C C . GLU A 1 319 ? 7.879 -45.062 -23.375 1 97.31 319 GLU A C 1
ATOM 2445 O O . GLU A 1 319 ? 7.961 -43.875 -23.703 1 97.31 319 GLU A O 1
ATOM 2450 N N . GLN A 1 320 ? 7.02 -45.562 -22.516 1 97.19 320 GLN A N 1
ATOM 2451 C CA . GLN A 1 320 ? 6.242 -44.625 -21.703 1 97.19 320 GLN A CA 1
ATOM 2452 C C . GLN A 1 320 ? 7.152 -43.656 -20.969 1 97.19 320 GLN A C 1
ATOM 2454 O O . GLN A 1 320 ? 8.219 -44.031 -20.469 1 97.19 320 GLN A O 1
ATOM 2459 N N . ASP A 1 321 ? 6.766 -42.375 -20.922 1 97.5 321 ASP A N 1
ATOM 2460 C CA . ASP A 1 321 ? 7.422 -41.312 -20.172 1 97.5 321 ASP A CA 1
ATOM 2461 C C . ASP A 1 321 ? 8.703 -40.844 -20.859 1 97.5 321 ASP A C 1
ATOM 2463 O O . ASP A 1 321 ? 9.562 -40.219 -20.234 1 97.5 321 ASP A O 1
ATOM 2467 N N . THR A 1 322 ? 8.797 -41.25 -22.109 1 97.06 322 THR A N 1
ATOM 2468 C CA . THR A 1 322 ? 9.875 -40.688 -22.906 1 97.06 322 THR A CA 1
ATOM 2469 C C . THR A 1 322 ? 9.516 -39.281 -23.406 1 97.06 322 THR A C 1
ATOM 2471 O O . THR A 1 322 ? 8.453 -39.094 -24 1 97.06 322 THR A O 1
ATOM 2474 N N . GLN A 1 323 ? 10.352 -38.375 -23.078 1 97.25 323 GLN A N 1
ATOM 2475 C CA . GLN A 1 323 ? 10.18 -37.031 -23.609 1 97.25 323 GLN A CA 1
ATOM 2476 C C . GLN A 1 323 ? 10.375 -37 -25.125 1 97.25 323 GLN A C 1
ATOM 2478 O O . GLN A 1 323 ? 11.383 -37.469 -25.641 1 97.25 323 GLN A O 1
ATOM 2483 N N . LEU A 1 324 ? 9.438 -36.438 -25.828 1 97.25 324 LEU A N 1
ATOM 2484 C CA . LEU A 1 324 ? 9.516 -36.438 -27.281 1 97.25 324 LEU A CA 1
ATOM 2485 C C . LEU A 1 324 ? 10.273 -35.188 -27.766 1 97.25 324 LEU A C 1
ATOM 2487 O O . LEU A 1 324 ? 10.125 -34.094 -27.188 1 97.25 324 LEU A O 1
ATOM 2491 N N . HIS A 1 325 ? 11.039 -35.406 -28.797 1 97.06 325 HIS A N 1
ATOM 2492 C CA . HIS A 1 325 ? 11.734 -34.344 -29.531 1 97.06 325 HIS A CA 1
ATOM 2493 C C . HIS A 1 325 ? 11.352 -34.375 -31.016 1 97.06 325 HIS A C 1
ATOM 2495 O O . HIS A 1 325 ? 10.836 -35.375 -31.516 1 97.06 325 HIS A O 1
ATOM 2501 N N . TYR A 1 326 ? 11.539 -33.281 -31.625 1 96.38 326 TYR A N 1
ATOM 2502 C CA . TYR A 1 326 ? 11.133 -33.156 -33.031 1 96.38 326 TYR A CA 1
ATOM 2503 C C . TYR A 1 326 ? 11.812 -34.219 -33.875 1 96.38 326 TYR A C 1
ATOM 2505 O O . TYR A 1 326 ? 11.227 -34.719 -34.844 1 96.38 326 TYR A O 1
ATOM 2513 N N . LYS A 1 327 ? 13.016 -34.625 -33.469 1 95.62 327 LYS A N 1
ATOM 2514 C CA . LYS A 1 327 ? 13.766 -35.625 -34.219 1 95.62 327 LYS A CA 1
ATOM 2515 C C . LYS A 1 327 ? 13.094 -37 -34.125 1 95.62 327 LYS A C 1
ATOM 2517 O O . LYS A 1 327 ? 13.414 -37.906 -34.906 1 95.62 327 LYS A O 1
ATOM 2522 N N . ASP A 1 328 ? 12.219 -37.156 -33.188 1 96.06 328 ASP A N 1
ATOM 2523 C CA . ASP A 1 328 ? 11.523 -38.438 -33 1 96.06 328 ASP A CA 1
ATOM 2524 C C . ASP A 1 328 ? 10.328 -38.531 -33.938 1 96.06 328 ASP A C 1
ATOM 2526 O O . ASP A 1 328 ? 9.68 -39.594 -34 1 96.06 328 ASP A O 1
ATOM 2530 N N . LEU A 1 329 ? 10.023 -37.469 -34.688 1 95.62 329 LEU A N 1
ATOM 2531 C CA . LEU A 1 329 ? 8.812 -37.406 -35.5 1 95.62 329 LEU A CA 1
ATOM 2532 C C . LEU A 1 329 ? 9.164 -37.406 -36.969 1 95.62 329 LEU A C 1
ATOM 2534 O O . LEU A 1 329 ? 10.219 -36.906 -37.375 1 95.62 329 LEU A O 1
ATOM 2538 N N . LYS A 1 330 ? 8.219 -37.969 -37.688 1 93.31 330 LYS A N 1
ATOM 2539 C CA . LYS A 1 330 ? 8.273 -37.906 -39.156 1 93.31 330 LYS A CA 1
ATOM 2540 C C . LYS A 1 330 ? 7.051 -37.188 -39.719 1 93.31 330 LYS A C 1
ATOM 2542 O O . LYS A 1 330 ? 5.965 -37.25 -39.125 1 93.31 330 LYS A O 1
ATOM 2547 N N . MET B 1 1 ? -16.969 -11.375 -12.578 1 42.19 1 MET B N 1
ATOM 2548 C CA . MET B 1 1 ? -16.734 -11.859 -11.219 1 42.19 1 MET B CA 1
ATOM 2549 C C . MET B 1 1 ? -16.344 -10.711 -10.297 1 42.19 1 MET B C 1
ATOM 2551 O O . MET B 1 1 ? -15.32 -10.062 -10.508 1 42.19 1 MET B O 1
ATOM 2555 N N . ASN B 1 2 ? -17.172 -9.781 -9.875 1 54.47 2 ASN B N 1
ATOM 2556 C CA . ASN B 1 2 ? -17.016 -8.531 -9.133 1 54.47 2 ASN B CA 1
ATOM 2557 C C . ASN B 1 2 ? -16.578 -8.789 -7.699 1 54.47 2 ASN B C 1
ATOM 2559 O O . ASN B 1 2 ? -17.188 -8.281 -6.754 1 54.47 2 ASN B O 1
ATOM 2563 N N . THR B 1 3 ? -15.641 -9.961 -7.461 1 81.25 3 THR B N 1
ATOM 2564 C CA . THR B 1 3 ? -15.438 -10.219 -6.039 1 81.25 3 THR B CA 1
ATOM 2565 C C . THR B 1 3 ? -13.984 -9.984 -5.645 1 81.25 3 THR B C 1
ATOM 2567 O O . THR B 1 3 ? -13.07 -10.406 -6.355 1 81.25 3 THR B O 1
ATOM 2570 N N . LYS B 1 4 ? -13.859 -9.273 -4.688 1 96.06 4 LYS B N 1
ATOM 2571 C CA . LYS B 1 4 ? -12.578 -9.086 -4.008 1 96.06 4 LYS B CA 1
ATOM 2572 C C . LYS B 1 4 ? -12.133 -10.375 -3.316 1 96.06 4 LYS B C 1
ATOM 2574 O O . LYS B 1 4 ? -12.883 -10.961 -2.537 1 96.06 4 LYS B O 1
ATOM 2579 N N . MET B 1 5 ? -10.93 -10.883 -3.752 1 98.44 5 MET B N 1
ATOM 2580 C CA . MET B 1 5 ? -10.422 -12.117 -3.172 1 98.44 5 MET B CA 1
ATOM 2581 C C . MET B 1 5 ? -9.078 -11.891 -2.496 1 98.44 5 MET B C 1
ATOM 2583 O O . MET B 1 5 ? -8.188 -11.25 -3.068 1 98.44 5 MET B O 1
ATOM 2587 N N . ILE B 1 6 ? -9.016 -12.32 -1.315 1 98.81 6 ILE B N 1
ATOM 2588 C CA . ILE B 1 6 ? -7.754 -12.445 -0.59 1 98.81 6 ILE B CA 1
ATOM 2589 C C . ILE B 1 6 ? -7.406 -13.922 -0.407 1 98.81 6 ILE B C 1
ATOM 2591 O O . ILE B 1 6 ? -8.023 -14.609 0.404 1 98.81 6 ILE B O 1
ATOM 2595 N N . ILE B 1 7 ? -6.391 -14.352 -1.164 1 98.81 7 ILE B N 1
ATOM 2596 C CA . ILE B 1 7 ? -6.102 -15.773 -1.272 1 98.81 7 ILE B CA 1
ATOM 2597 C C . ILE B 1 7 ? -4.875 -16.125 -0.431 1 98.81 7 ILE B C 1
ATOM 2599 O O . ILE B 1 7 ? -3.779 -15.609 -0.68 1 98.81 7 ILE B O 1
ATOM 2603 N N . ALA B 1 8 ? -5.074 -16.984 0.535 1 98.75 8 ALA B N 1
ATOM 2604 C CA . ALA B 1 8 ? -3.951 -17.609 1.232 1 98.75 8 ALA B CA 1
ATOM 2605 C C . ALA B 1 8 ? -3.473 -18.859 0.501 1 98.75 8 ALA B C 1
ATOM 2607 O O . ALA B 1 8 ? -4.164 -19.875 0.488 1 98.75 8 ALA B O 1
ATOM 2608 N N . GLU B 1 9 ? -2.332 -18.734 -0.061 1 98.38 9 GLU B N 1
ATOM 2609 C CA . GLU B 1 9 ? -1.736 -19.859 -0.756 1 98.38 9 GLU B CA 1
ATOM 2610 C C . GLU B 1 9 ? -0.976 -20.766 0.212 1 98.38 9 GLU B C 1
ATOM 2612 O O . GLU B 1 9 ? 0.139 -20.438 0.625 1 98.38 9 GLU B O 1
ATOM 2617 N N . ILE B 1 10 ? -1.514 -21.906 0.415 1 97.62 10 ILE B N 1
ATOM 2618 C CA . ILE B 1 10 ? -0.854 -22.891 1.271 1 97.62 10 ILE B CA 1
ATOM 2619 C C . ILE B 1 10 ? 0.195 -23.656 0.468 1 97.62 10 ILE B C 1
ATOM 2621 O O . ILE B 1 10 ? 1.278 -23.953 0.975 1 97.62 10 ILE B O 1
ATOM 2625 N N . GLY B 1 11 ? -0.188 -23.859 -0.773 1 94.31 11 GLY B N 1
ATOM 2626 C CA . GLY B 1 11 ? 0.733 -24.625 -1.602 1 94.31 11 GLY B CA 1
ATOM 2627 C C . GLY B 1 11 ? 1.074 -25.984 -1.02 1 94.31 11 GLY B C 1
ATOM 2628 O O . GLY B 1 11 ? 0.181 -26.766 -0.713 1 94.31 11 GLY B O 1
ATOM 2629 N N . SER B 1 12 ? 2.33 -26.219 -0.728 1 89.56 12 SER B N 1
ATOM 2630 C CA . SER B 1 12 ? 2.781 -27.531 -0.274 1 89.56 12 SER B CA 1
ATOM 2631 C C . SER B 1 12 ? 3.355 -27.453 1.137 1 89.56 12 SER B C 1
ATOM 2633 O O . SER B 1 12 ? 3.971 -28.422 1.61 1 89.56 12 SER B O 1
ATOM 2635 N N . VAL B 1 13 ? 3.078 -26.391 1.809 1 94.88 13 VAL B N 1
ATOM 2636 C CA . VAL B 1 13 ? 3.715 -26.203 3.107 1 94.88 13 VAL B CA 1
ATOM 2637 C C . VAL B 1 13 ? 3.146 -27.203 4.109 1 94.88 13 VAL B C 1
ATOM 2639 O O . VAL B 1 13 ? 3.74 -27.453 5.164 1 94.88 13 VAL B O 1
ATOM 2642 N N . HIS B 1 14 ? 2.006 -27.781 3.834 1 96.38 14 HIS B N 1
ATOM 2643 C CA . HIS B 1 14 ? 1.437 -28.812 4.684 1 96.38 14 HIS B CA 1
ATOM 2644 C C . HIS B 1 14 ? 2.322 -30.062 4.703 1 96.38 14 HIS B C 1
ATOM 2646 O O . HIS B 1 14 ? 2.221 -30.891 5.617 1 96.38 14 HIS B O 1
ATOM 2652 N N . ASP B 1 15 ? 3.09 -30.266 3.695 1 96 15 ASP B N 1
ATOM 2653 C CA . ASP B 1 15 ? 4.105 -31.312 3.619 1 96 15 ASP 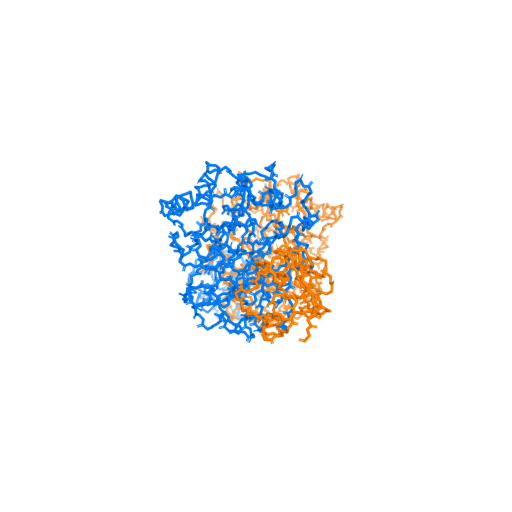B CA 1
ATOM 2654 C C . ASP B 1 15 ? 3.484 -32.688 3.775 1 96 15 ASP B C 1
ATOM 2656 O O . ASP B 1 15 ? 4.055 -33.562 4.438 1 96 15 ASP B O 1
ATOM 2660 N N . GLY B 1 16 ? 2.35 -32.875 3.293 1 96.5 16 GLY B N 1
ATOM 2661 C CA . GLY B 1 16 ? 1.675 -34.156 3.297 1 96.5 16 GLY B CA 1
ATOM 2662 C C . GLY B 1 16 ? 0.838 -34.375 4.543 1 96.5 16 GLY B C 1
ATOM 2663 O O . GLY B 1 16 ? 0.16 -35.406 4.66 1 96.5 16 GLY B O 1
ATOM 2664 N N . SER B 1 17 ? 0.911 -33.5 5.48 1 97.69 17 SER B N 1
ATOM 2665 C CA . SER B 1 17 ? 0.128 -33.625 6.707 1 97.69 17 SER B CA 1
ATOM 2666 C C . SER B 1 17 ? -1.293 -33.125 6.512 1 97.69 17 SER B C 1
ATOM 2668 O O . SER B 1 17 ? -1.51 -31.906 6.395 1 97.69 17 SER B O 1
ATOM 2670 N N . PHE B 1 18 ? -2.236 -34 6.539 1 98.19 18 PHE B N 1
ATOM 2671 C CA . PHE B 1 18 ? -3.639 -33.594 6.422 1 98.19 18 PHE B CA 1
ATOM 2672 C C . PHE B 1 18 ? -4.062 -32.75 7.598 1 98.19 18 PHE B C 1
ATOM 2674 O O . PHE B 1 18 ? -4.805 -31.766 7.426 1 98.19 18 PHE B O 1
ATOM 2681 N N . GLY B 1 19 ? -3.59 -33.062 8.758 1 98.12 19 GLY B N 1
ATOM 2682 C CA . GLY B 1 19 ? -3.873 -32.281 9.938 1 98.12 19 GLY B CA 1
ATOM 2683 C C . GLY B 1 19 ? -3.383 -30.844 9.812 1 98.12 19 GLY B C 1
ATOM 2684 O O . GLY B 1 19 ? -4.137 -29.891 10.055 1 98.12 19 GLY B O 1
ATOM 2685 N N . ASN B 1 20 ? -2.135 -30.703 9.398 1 97.88 20 ASN B N 1
ATOM 2686 C CA . ASN B 1 20 ? -1.598 -29.359 9.195 1 97.88 20 ASN B CA 1
ATOM 2687 C C . ASN B 1 20 ? -2.375 -28.594 8.125 1 97.88 20 ASN B C 1
ATOM 2689 O O . ASN B 1 20 ? -2.646 -27.406 8.281 1 97.88 20 ASN B O 1
ATOM 2693 N N . ALA B 1 21 ? -2.689 -29.328 7.074 1 98.38 21 ALA B N 1
ATOM 2694 C CA . ALA B 1 21 ? -3.453 -28.688 6.008 1 98.38 21 ALA B CA 1
ATOM 2695 C C . ALA B 1 21 ? -4.766 -28.125 6.539 1 98.38 21 ALA B C 1
ATOM 2697 O O . ALA B 1 21 ? -5.133 -26.984 6.219 1 98.38 21 ALA B O 1
ATOM 2698 N N . THR B 1 22 ? -5.434 -28.891 7.375 1 98.62 22 THR B N 1
ATOM 2699 C CA . THR B 1 22 ? -6.711 -28.469 7.938 1 98.62 22 THR B CA 1
ATOM 2700 C C . THR B 1 22 ? -6.523 -27.266 8.844 1 98.62 22 THR B C 1
ATOM 2702 O O . THR B 1 22 ? -7.293 -26.297 8.773 1 98.62 22 THR B O 1
ATOM 2705 N N . PHE B 1 23 ? -5.512 -27.266 9.633 1 98.69 23 PHE B N 1
ATOM 2706 C CA . PHE B 1 23 ? -5.297 -26.172 10.57 1 98.69 23 PHE B CA 1
ATOM 2707 C C . PHE B 1 23 ? -4.801 -24.922 9.844 1 98.69 23 PHE B C 1
ATOM 2709 O O . PHE B 1 23 ? -5.082 -23.797 10.266 1 98.69 23 PHE B O 1
ATOM 2716 N N . LEU B 1 24 ? -4.09 -25.188 8.781 1 98.69 24 LEU B N 1
ATOM 2717 C CA . LEU B 1 24 ? -3.691 -24.062 7.949 1 98.69 24 LEU B CA 1
ATOM 2718 C C . LEU B 1 24 ? -4.914 -23.344 7.379 1 98.69 24 LEU B C 1
ATOM 2720 O O . LEU B 1 24 ? -4.945 -22.109 7.305 1 98.69 24 LEU B O 1
ATOM 2724 N N . ILE B 1 25 ? -5.898 -24.109 6.98 1 98.81 25 ILE B N 1
ATOM 2725 C CA . ILE B 1 25 ? -7.141 -23.516 6.496 1 98.81 25 ILE B CA 1
ATOM 2726 C C . ILE B 1 25 ? -7.754 -22.625 7.578 1 98.81 25 ILE B C 1
ATOM 2728 O O . ILE B 1 25 ? -8.102 -21.484 7.32 1 98.81 25 ILE B O 1
ATOM 2732 N N . ARG B 1 26 ? -7.832 -23.141 8.797 1 98.81 26 ARG B N 1
ATOM 2733 C CA . ARG B 1 26 ? -8.43 -22.406 9.906 1 98.81 26 ARG B CA 1
ATOM 2734 C C . ARG B 1 26 ? -7.656 -21.125 10.203 1 98.81 26 ARG B C 1
ATOM 2736 O O . ARG B 1 26 ? -8.258 -20.062 10.398 1 98.81 26 ARG B O 1
ATOM 2743 N N . ALA B 1 27 ? -6.363 -21.281 10.211 1 98.81 27 ALA B N 1
ATOM 2744 C CA . ALA B 1 27 ? -5.508 -20.141 10.508 1 98.81 27 ALA B CA 1
ATOM 2745 C C . ALA B 1 27 ? -5.641 -19.062 9.438 1 98.81 27 ALA B C 1
ATOM 2747 O O . ALA B 1 27 ? -5.699 -17.875 9.75 1 98.81 27 ALA B O 1
ATOM 2748 N N . ALA B 1 28 ? -5.652 -19.484 8.188 1 98.81 28 ALA B N 1
ATOM 2749 C CA . ALA B 1 28 ? -5.797 -18.531 7.074 1 98.81 28 ALA B CA 1
ATOM 2750 C C . ALA B 1 28 ? -7.137 -17.812 7.148 1 98.81 28 ALA B C 1
ATOM 2752 O O . ALA B 1 28 ? -7.195 -16.594 6.984 1 98.81 28 ALA B O 1
ATOM 2753 N N . ALA B 1 29 ? -8.18 -18.547 7.422 1 98.81 29 ALA B N 1
ATOM 2754 C CA . ALA B 1 29 ? -9.508 -17.953 7.57 1 98.81 29 ALA B CA 1
ATOM 2755 C C . ALA B 1 29 ? -9.531 -16.938 8.711 1 98.81 29 ALA B C 1
ATOM 2757 O O . ALA B 1 29 ? -10.023 -15.82 8.539 1 98.81 29 ALA B O 1
ATOM 2758 N N . ALA B 1 30 ? -8.969 -17.328 9.82 1 98.75 30 ALA B N 1
ATOM 2759 C CA . ALA B 1 30 ? -8.93 -16.469 10.992 1 98.75 30 ALA B CA 1
ATOM 2760 C C . ALA B 1 30 ? -8.117 -15.203 10.711 1 98.75 30 ALA B C 1
ATOM 2762 O O . ALA B 1 30 ? -8.375 -14.148 11.289 1 98.75 30 ALA B O 1
ATOM 2763 N N . ALA B 1 31 ? -7.199 -15.328 9.812 1 98.69 31 ALA B N 1
ATOM 2764 C CA . ALA B 1 31 ? -6.316 -14.211 9.492 1 98.69 31 ALA B CA 1
ATOM 2765 C C . ALA B 1 31 ? -6.938 -13.305 8.438 1 98.69 31 ALA B C 1
ATOM 2767 O O . ALA B 1 31 ? -6.363 -12.273 8.078 1 98.69 31 ALA B O 1
ATOM 2768 N N . GLY B 1 32 ? -8.086 -13.688 7.883 1 98.62 32 GLY B N 1
ATOM 2769 C CA . GLY B 1 32 ? -8.828 -12.766 7.039 1 98.62 32 GLY B CA 1
ATOM 2770 C C . GLY B 1 32 ? -8.867 -13.188 5.582 1 98.62 32 GLY B C 1
ATOM 2771 O O . GLY B 1 32 ? -9.375 -12.453 4.73 1 98.62 32 GLY B O 1
ATOM 2772 N N . ALA B 1 33 ? -8.344 -14.383 5.234 1 98.69 33 ALA B N 1
ATOM 2773 C CA . ALA B 1 33 ? -8.5 -14.891 3.873 1 98.69 33 ALA B CA 1
ATOM 2774 C C . ALA B 1 33 ? -9.953 -15.25 3.578 1 98.69 33 ALA B C 1
ATOM 2776 O O . ALA B 1 33 ? -10.672 -15.734 4.457 1 98.69 33 ALA B O 1
ATOM 2777 N N . ASN B 1 34 ? -10.328 -14.992 2.332 1 97.94 34 ASN B N 1
ATOM 2778 C CA . ASN B 1 34 ? -11.648 -15.5 1.979 1 97.94 34 ASN B CA 1
ATOM 2779 C C . ASN B 1 34 ? -11.555 -16.625 0.956 1 97.94 34 ASN B C 1
ATOM 2781 O O . ASN B 1 34 ? -12.562 -17.25 0.617 1 97.94 34 ASN B O 1
ATOM 2785 N N . VAL B 1 35 ? -10.344 -16.922 0.505 1 98.5 35 VAL B N 1
ATOM 2786 C CA . VAL B 1 35 ? -10.039 -18.078 -0.328 1 98.5 35 VAL B CA 1
ATOM 2787 C C . VAL B 1 35 ? -8.773 -18.766 0.182 1 98.5 35 VAL B C 1
ATOM 2789 O O . VAL B 1 35 ? -7.797 -18.094 0.533 1 98.5 35 VAL B O 1
ATOM 2792 N N . VAL B 1 36 ? -8.734 -20.031 0.224 1 98.56 36 VAL B N 1
ATOM 2793 C CA . VAL B 1 36 ? -7.543 -20.828 0.535 1 98.56 36 VAL B CA 1
ATOM 2794 C C . VAL B 1 36 ? -7.168 -21.688 -0.666 1 98.56 36 VAL B C 1
ATOM 2796 O O . VAL B 1 36 ? -8.016 -22.406 -1.213 1 98.56 36 VAL B O 1
ATOM 2799 N N . LYS B 1 37 ? -5.941 -21.547 -1.013 1 98.5 37 LYS B N 1
ATOM 2800 C CA . LYS B 1 37 ? -5.516 -22.219 -2.236 1 98.5 37 LYS B CA 1
ATOM 2801 C C . LYS B 1 37 ? -4.469 -23.297 -1.939 1 98.5 37 LYS B C 1
ATOM 2803 O O . LYS B 1 37 ? -3.549 -23.062 -1.153 1 98.5 37 LYS B O 1
ATOM 2808 N N . PHE B 1 38 ? -4.621 -24.406 -2.592 1 98.19 38 PHE B N 1
ATOM 2809 C CA . PHE B 1 38 ? -3.662 -25.516 -2.564 1 98.19 38 PHE B CA 1
ATOM 2810 C C . PHE B 1 38 ? -3.088 -25.766 -3.955 1 98.19 38 PHE B C 1
ATOM 2812 O O . PHE B 1 38 ? -3.355 -25 -4.891 1 98.19 38 PHE B O 1
ATOM 2819 N N . GLN B 1 39 ? -2.23 -26.703 -4.016 1 97.88 39 GLN B N 1
ATOM 2820 C CA . GLN B 1 39 ? -1.694 -27.25 -5.258 1 97.88 39 GLN B CA 1
ATOM 2821 C C . GLN B 1 39 ? -1.985 -28.734 -5.367 1 97.88 39 GLN B C 1
ATOM 2823 O O . GLN B 1 39 ? -1.731 -29.5 -4.43 1 97.88 39 GLN B O 1
ATOM 2828 N N . THR B 1 40 ? -2.551 -29.125 -6.441 1 98.06 40 THR B N 1
ATOM 2829 C CA . THR B 1 40 ? -2.844 -30.547 -6.645 1 98.06 40 THR B CA 1
ATOM 2830 C C . THR B 1 40 ? -1.812 -31.188 -7.57 1 98.06 40 THR B C 1
ATOM 2832 O O . THR B 1 40 ? -1.91 -31.062 -8.797 1 98.06 40 THR B O 1
ATOM 2835 N N . HIS B 1 41 ? -0.951 -31.875 -6.906 1 97.56 41 HIS B N 1
ATOM 2836 C CA . HIS B 1 41 ? 0.119 -32.562 -7.617 1 97.56 41 HIS B CA 1
ATOM 2837 C C . HIS B 1 41 ? -0.149 -34.062 -7.691 1 97.56 41 HIS B C 1
ATOM 2839 O O . HIS B 1 41 ? -0.495 -34.688 -6.684 1 97.56 41 HIS B O 1
ATOM 2845 N N . ILE B 1 42 ? -0.077 -34.594 -8.875 1 97.94 42 ILE B N 1
ATOM 2846 C CA . ILE B 1 42 ? -0.022 -36.031 -9.133 1 97.94 42 ILE B CA 1
ATOM 2847 C C . ILE B 1 42 ? 1.287 -36.375 -9.836 1 97.94 42 ILE B C 1
ATOM 2849 O O . ILE B 1 42 ? 1.433 -36.156 -11.039 1 97.94 42 ILE B O 1
ATOM 2853 N N . ALA B 1 43 ? 2.209 -36.938 -9.086 1 97.38 43 ALA B N 1
ATOM 2854 C CA . ALA B 1 43 ? 3.59 -37.125 -9.531 1 97.38 43 ALA B CA 1
ATOM 2855 C C . ALA B 1 43 ? 3.65 -37.844 -10.875 1 97.38 43 ALA B C 1
ATOM 2857 O O . ALA B 1 43 ? 4.25 -37.344 -11.828 1 97.38 43 ALA B O 1
ATOM 2858 N N . GLU B 1 44 ? 2.988 -38.875 -11.039 1 96.75 44 GLU B N 1
ATOM 2859 C CA . GLU B 1 44 ? 3.045 -39.719 -12.227 1 96.75 44 GLU B CA 1
ATOM 2860 C C . GLU B 1 44 ? 2.484 -39 -13.445 1 96.75 44 GLU B C 1
ATOM 2862 O O . GLU B 1 44 ? 2.84 -39.344 -14.586 1 96.75 44 GLU B O 1
ATOM 2867 N N . ALA B 1 45 ? 1.68 -38.062 -13.195 1 97.56 45 ALA B N 1
ATOM 2868 C CA . ALA B 1 45 ? 0.982 -37.375 -14.289 1 97.56 45 ALA B CA 1
ATOM 2869 C C . ALA B 1 45 ? 1.693 -36.094 -14.68 1 97.56 45 ALA B C 1
ATOM 2871 O O . ALA B 1 45 ? 1.473 -35.562 -15.773 1 97.56 45 ALA B O 1
ATOM 2872 N N . GLU B 1 46 ? 2.584 -35.594 -13.797 1 97.69 46 GLU B N 1
ATOM 2873 C CA . GLU B 1 46 ? 2.963 -34.188 -14.047 1 97.69 46 GLU B CA 1
ATOM 2874 C C . GLU B 1 46 ? 4.477 -34.062 -14.195 1 97.69 46 GLU B C 1
ATOM 2876 O O . GLU B 1 46 ? 4.965 -33.031 -14.648 1 97.69 46 GLU B O 1
ATOM 2881 N N . THR B 1 47 ? 5.246 -35.062 -13.805 1 97.62 47 THR B N 1
ATOM 2882 C CA . THR B 1 47 ? 6.691 -34.875 -13.828 1 97.62 47 THR B CA 1
ATOM 2883 C C . THR B 1 47 ? 7.414 -36.188 -14.141 1 97.62 47 THR B C 1
ATOM 2885 O O . THR B 1 47 ? 6.984 -37.25 -13.703 1 97.62 47 THR B O 1
ATOM 2888 N N . LEU B 1 48 ? 8.445 -36.062 -14.891 1 96.94 48 LEU B N 1
ATOM 2889 C CA . LEU B 1 48 ? 9.367 -37.188 -15.047 1 96.94 48 LEU B CA 1
ATOM 2890 C C . LEU B 1 48 ? 10.188 -37.375 -13.773 1 96.94 48 LEU B C 1
ATOM 2892 O O . LEU B 1 48 ? 10.375 -36.438 -12.992 1 96.94 48 LEU B O 1
ATOM 2896 N N . ARG B 1 49 ? 10.68 -38.562 -13.609 1 94.56 49 ARG B N 1
ATOM 2897 C CA . ARG B 1 49 ? 11.375 -38.906 -12.375 1 94.56 49 ARG B CA 1
ATOM 2898 C C . ARG B 1 49 ? 12.664 -38.125 -12.219 1 94.56 49 ARG B C 1
ATOM 2900 O O . ARG B 1 49 ? 13.062 -37.812 -11.094 1 94.56 49 ARG B O 1
ATOM 2907 N N . ASP B 1 50 ? 13.242 -37.719 -13.289 1 92.06 50 ASP B N 1
ATOM 2908 C CA . ASP B 1 50 ? 14.547 -37.062 -13.203 1 92.06 50 ASP B CA 1
ATOM 2909 C C . ASP B 1 50 ? 14.406 -35.562 -13.406 1 92.06 50 ASP B C 1
ATOM 2911 O O . ASP B 1 50 ? 15.398 -34.844 -13.602 1 92.06 50 ASP B O 1
ATOM 2915 N N . ALA B 1 51 ? 13.188 -35.062 -13.438 1 93.75 51 ALA B N 1
ATOM 2916 C CA . ALA B 1 51 ? 12.984 -33.625 -13.586 1 93.75 51 ALA B CA 1
ATOM 2917 C C . ALA B 1 51 ? 13.648 -32.875 -12.445 1 93.75 51 ALA B C 1
ATOM 2919 O O . ALA B 1 51 ? 13.562 -33.281 -11.281 1 93.75 51 ALA B O 1
ATOM 2920 N N . PRO B 1 52 ? 14.281 -31.75 -12.727 1 91 52 PRO B N 1
ATOM 2921 C CA . PRO B 1 52 ? 15 -31 -11.695 1 91 52 PRO B CA 1
ATOM 2922 C C . PRO B 1 52 ? 14.062 -30.281 -10.734 1 91 52 PRO B C 1
ATOM 2924 O O . PRO B 1 52 ? 12.938 -29.922 -11.102 1 91 52 PRO B O 1
ATOM 2927 N N . MET B 1 53 ? 14.57 -30.047 -9.516 1 89.19 53 MET B N 1
ATOM 2928 C CA . MET B 1 53 ? 13.898 -29.188 -8.547 1 89.19 53 MET B CA 1
ATOM 2929 C C . MET B 1 53 ? 14.211 -27.719 -8.812 1 89.19 53 MET B C 1
ATOM 2931 O O . MET B 1 53 ? 15.242 -27.391 -9.414 1 89.19 53 MET B O 1
ATOM 2935 N N . PRO B 1 54 ? 13.25 -26.906 -8.344 1 85.62 54 PRO B N 1
ATOM 2936 C CA . PRO B 1 54 ? 13.609 -25.484 -8.438 1 85.62 54 PRO B CA 1
ATOM 2937 C C . PRO B 1 54 ? 14.852 -25.141 -7.621 1 85.62 54 PRO B C 1
ATOM 2939 O O . PRO B 1 54 ? 15.102 -25.766 -6.582 1 85.62 54 PRO B O 1
ATOM 2942 N N . PRO B 1 55 ? 15.562 -24.141 -8.055 1 80.75 55 PRO B N 1
ATOM 2943 C CA . PRO B 1 55 ? 16.828 -23.781 -7.391 1 80.75 55 PRO B CA 1
ATOM 2944 C C . PRO B 1 55 ? 16.625 -23.328 -5.945 1 80.75 55 PRO B C 1
ATOM 2946 O O . PRO B 1 55 ? 17.516 -23.484 -5.117 1 80.75 55 PRO B O 1
ATOM 2949 N N . TYR B 1 56 ? 15.453 -22.906 -5.676 1 77.19 56 TYR B N 1
ATOM 2950 C CA . TYR B 1 56 ? 15.211 -22.359 -4.348 1 77.19 56 TYR B CA 1
ATOM 2951 C C . TYR B 1 56 ? 14.758 -23.453 -3.381 1 77.19 56 TYR B C 1
ATOM 2953 O O . TYR B 1 56 ? 14.492 -23.172 -2.207 1 77.19 56 TYR B O 1
ATOM 2961 N N . PHE B 1 57 ? 14.648 -24.719 -3.85 1 78.81 57 PHE B N 1
ATOM 2962 C CA . PHE B 1 57 ? 14.25 -25.844 -3.002 1 78.81 57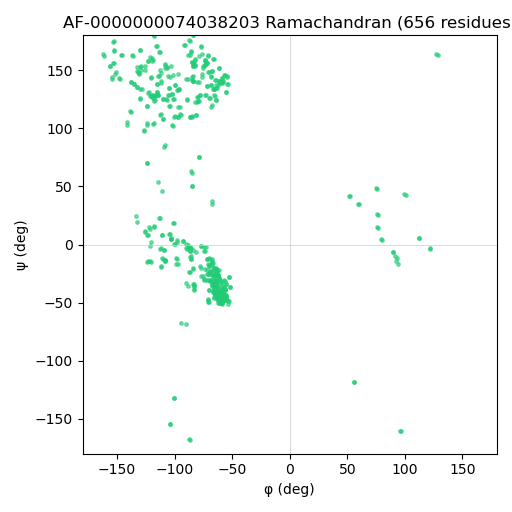 PHE B CA 1
ATOM 2963 C C . PHE B 1 57 ? 15.047 -27.094 -3.348 1 78.81 57 PHE B C 1
ATOM 2965 O O . PHE B 1 57 ? 14.875 -27.672 -4.426 1 78.81 57 PHE B O 1
ATOM 2972 N N . LYS B 1 58 ? 16.188 -27.594 -2.514 1 73.06 58 LYS B N 1
ATOM 2973 C CA . LYS B 1 58 ? 17.062 -28.75 -2.736 1 73.06 58 LYS B CA 1
ATOM 2974 C C . LYS B 1 58 ? 16.797 -29.844 -1.704 1 73.06 58 LYS B C 1
ATOM 2976 O O . LYS B 1 58 ? 17.688 -30.641 -1.405 1 73.06 58 LYS B O 1
ATOM 2981 N N . GLY B 1 59 ? 15.617 -30.156 -1.45 1 76.5 59 GLY B N 1
ATOM 2982 C CA . GLY B 1 59 ? 15.375 -31.109 -0.378 1 76.5 59 GLY B CA 1
ATOM 2983 C C . GLY B 1 59 ? 15.359 -32.562 -0.851 1 76.5 59 GLY B C 1
ATOM 2984 O O . GLY B 1 59 ? 16.109 -33.375 -0.339 1 76.5 59 GLY B O 1
ATOM 2985 N N . GLU B 1 60 ? 14.453 -33.031 -1.589 1 86.69 60 GLU B N 1
ATOM 2986 C CA . GLU B 1 60 ? 14.258 -34.375 -2.137 1 86.69 60 GLU B CA 1
ATOM 2987 C C . GLU B 1 60 ? 13.836 -34.312 -3.602 1 86.69 60 GLU B C 1
ATOM 2989 O O . GLU B 1 60 ? 13.453 -33.25 -4.102 1 86.69 60 GLU B O 1
ATOM 2994 N N . PRO B 1 61 ? 14 -35.438 -4.273 1 91.5 61 PRO B N 1
ATOM 2995 C CA . PRO B 1 61 ? 13.57 -35.406 -5.676 1 91.5 61 PRO B CA 1
ATOM 2996 C C . PRO B 1 61 ? 12.102 -35.031 -5.844 1 91.5 61 PRO B C 1
ATOM 2998 O O . PRO B 1 61 ? 11.258 -35.438 -5.047 1 91.5 61 PRO B O 1
ATOM 3001 N N . ARG B 1 62 ? 11.852 -34.25 -6.84 1 94.62 62 ARG B N 1
ATOM 3002 C CA . ARG B 1 62 ? 10.547 -33.656 -7.086 1 94.62 62 ARG B CA 1
ATOM 3003 C C . ARG B 1 62 ? 9.453 -34.719 -7.125 1 94.62 62 ARG B C 1
ATOM 3005 O O . ARG B 1 62 ? 8.422 -34.594 -6.469 1 94.62 62 ARG B O 1
ATOM 3012 N N . TYR B 1 63 ? 9.758 -35.781 -7.93 1 95.75 63 TYR B N 1
ATOM 3013 C CA . TYR B 1 63 ? 8.781 -36.844 -8.109 1 95.75 63 TYR B CA 1
ATOM 3014 C C . TYR B 1 63 ? 8.406 -37.469 -6.766 1 95.75 63 TYR B C 1
ATOM 3016 O O . TYR B 1 63 ? 7.227 -37.625 -6.445 1 95.75 63 TYR B O 1
ATOM 3024 N N . GLU B 1 64 ? 9.328 -37.812 -5.953 1 95.25 64 GLU B N 1
ATOM 3025 C CA . GLU B 1 64 ? 9.109 -38.406 -4.648 1 95.25 64 GLU B CA 1
ATOM 3026 C C . GLU B 1 64 ? 8.414 -37.469 -3.689 1 95.25 64 GLU B C 1
ATOM 3028 O O . GLU B 1 64 ? 7.57 -37.875 -2.893 1 95.25 64 GLU B O 1
ATOM 3033 N N . TYR B 1 65 ? 8.844 -36.219 -3.756 1 94.44 65 TYR B N 1
ATOM 3034 C CA . TYR B 1 65 ? 8.219 -35.219 -2.924 1 94.44 65 TYR B CA 1
ATOM 3035 C C . TYR B 1 65 ? 6.719 -35.125 -3.189 1 94.44 65 TYR B C 1
ATOM 3037 O O . TYR B 1 65 ? 5.914 -35.156 -2.256 1 94.44 65 TYR B O 1
ATOM 3045 N N . PHE B 1 66 ? 6.316 -35.094 -4.512 1 95.75 66 PHE B N 1
ATOM 3046 C CA . PHE B 1 66 ? 4.91 -35 -4.879 1 95.75 66 PHE B CA 1
ATOM 3047 C C . PHE B 1 66 ? 4.16 -36.25 -4.504 1 95.75 66 PHE B C 1
ATOM 3049 O O . PHE B 1 66 ? 3.004 -36.188 -4.078 1 95.75 66 PHE B O 1
ATOM 3056 N N . GLN B 1 67 ? 4.828 -37.344 -4.625 1 96 67 GLN B N 1
ATOM 3057 C CA . GLN B 1 67 ? 4.195 -38.594 -4.266 1 96 67 GLN B CA 1
ATOM 3058 C C . GLN B 1 67 ? 3.891 -38.656 -2.771 1 96 67 GLN B C 1
ATOM 3060 O O . GLN B 1 67 ? 2.783 -39.031 -2.371 1 96 67 GLN B O 1
ATOM 3065 N N . ARG B 1 68 ? 4.832 -38.281 -1.993 1 94.69 68 ARG B N 1
ATOM 3066 C CA . ARG B 1 68 ? 4.676 -38.438 -0.55 1 94.69 68 ARG B CA 1
ATOM 3067 C C . ARG B 1 68 ? 3.734 -37.375 0.011 1 94.69 68 ARG B C 1
ATOM 3069 O O . ARG B 1 68 ? 3.086 -37.594 1.037 1 94.69 68 ARG B O 1
ATOM 3076 N N . THR B 1 69 ? 3.625 -36.219 -0.604 1 95.69 69 THR B N 1
ATOM 3077 C CA . THR B 1 69 ? 2.854 -35.125 -0.044 1 95.69 69 THR B CA 1
ATOM 3078 C C . THR B 1 69 ? 1.456 -35.062 -0.653 1 95.69 69 THR B C 1
ATOM 3080 O O . THR B 1 69 ? 0.676 -34.156 -0.361 1 95.69 69 THR B O 1
ATOM 3083 N N . SER B 1 70 ? 1.133 -36.031 -1.518 1 96.5 70 SER B N 1
ATOM 3084 C CA . SER B 1 70 ? -0.166 -36.031 -2.182 1 96.5 70 SER B CA 1
ATOM 3085 C C . SER B 1 70 ? -1.273 -36.469 -1.23 1 96.5 70 SER B C 1
ATOM 3087 O O . SER B 1 70 ? -1.018 -37.188 -0.263 1 96.5 70 SER B O 1
ATOM 3089 N N . PHE B 1 71 ? -2.48 -36 -1.465 1 97.88 71 PHE B N 1
ATOM 3090 C CA . PHE B 1 71 ? -3.658 -36.375 -0.691 1 97.88 71 PHE B CA 1
ATOM 3091 C C . PHE B 1 71 ? -4.566 -37.312 -1.502 1 97.88 71 PHE B C 1
ATOM 3093 O O . PHE B 1 71 ? -4.59 -37.219 -2.732 1 97.88 71 PHE B O 1
ATOM 3100 N N . THR B 1 72 ? -5.316 -38.156 -0.84 1 97 72 THR B N 1
ATOM 3101 C CA . THR B 1 72 ? -6.344 -38.969 -1.477 1 97 72 THR B CA 1
ATOM 3102 C C . THR B 1 72 ? -7.559 -38.125 -1.845 1 97 72 THR B C 1
ATOM 3104 O O . THR B 1 72 ? -7.734 -37.031 -1.32 1 97 72 THR B O 1
ATOM 3107 N N . PRO B 1 73 ? -8.352 -38.625 -2.787 1 97.5 73 PRO B N 1
ATOM 3108 C CA . PRO B 1 73 ? -9.578 -37.906 -3.115 1 97.5 73 PRO B CA 1
ATOM 3109 C C . PRO B 1 73 ? -10.422 -37.594 -1.883 1 97.5 73 PRO B C 1
ATOM 3111 O O . PRO B 1 73 ? -10.992 -36.5 -1.79 1 97.5 73 PRO B O 1
ATOM 3114 N N . GLU B 1 74 ? -10.453 -38.5 -0.933 1 97.88 74 GLU B N 1
ATOM 3115 C CA . GLU B 1 74 ? -11.203 -38.25 0.298 1 97.88 74 GLU B CA 1
ATOM 3116 C C . GLU B 1 74 ? -10.602 -37.125 1.118 1 97.88 74 GLU B C 1
ATOM 3118 O O . GLU B 1 74 ? -11.328 -36.312 1.705 1 97.88 74 GLU B O 1
ATOM 3123 N N . GLN B 1 75 ? -9.328 -37.094 1.173 1 98.44 75 GLN B N 1
ATOM 3124 C CA . GLN B 1 75 ? -8.641 -36.031 1.896 1 98.44 75 GLN B CA 1
ATOM 3125 C C . GLN B 1 75 ? -8.875 -34.688 1.236 1 98.44 75 GLN B C 1
ATOM 3127 O O . GLN B 1 75 ? -9.094 -33.688 1.922 1 98.44 75 GLN B O 1
ATOM 3132 N N . TRP B 1 76 ? -8.844 -34.688 -0.047 1 98.44 76 TRP B N 1
ATOM 3133 C CA . TRP B 1 76 ? -9.148 -33.438 -0.762 1 98.44 76 TRP B CA 1
ATOM 3134 C C . TRP B 1 76 ? -10.578 -33 -0.467 1 98.44 76 TRP B C 1
ATOM 3136 O O . TRP B 1 76 ? -10.82 -31.797 -0.238 1 98.44 76 TRP B O 1
ATOM 3146 N N . ALA B 1 77 ? -11.508 -33.906 -0.515 1 98.25 77 ALA B N 1
ATOM 3147 C CA . ALA B 1 77 ? -12.891 -33.594 -0.163 1 98.25 77 ALA B CA 1
ATOM 3148 C C . ALA B 1 77 ? -12.984 -33.062 1.263 1 98.25 77 ALA B C 1
ATOM 3150 O O . ALA B 1 77 ? -13.773 -32.156 1.542 1 98.25 77 ALA B O 1
ATOM 3151 N N . GLY B 1 78 ? -12.219 -33.688 2.133 1 98.5 78 GLY B N 1
ATOM 3152 C CA . GLY B 1 78 ? -12.148 -33.188 3.504 1 98.5 78 GLY B CA 1
ATOM 3153 C C . GLY B 1 78 ? -11.641 -31.781 3.609 1 98.5 78 GLY B C 1
ATOM 3154 O O . GLY B 1 78 ? -12.164 -30.984 4.398 1 98.5 78 GLY B O 1
ATOM 3155 N N . LEU B 1 79 ? -10.625 -31.422 2.859 1 98.5 79 LEU B N 1
ATOM 3156 C CA . LEU B 1 79 ? -10.102 -30.062 2.85 1 98.5 79 LEU B CA 1
ATOM 3157 C C . LEU B 1 79 ? -11.148 -29.078 2.344 1 98.5 79 LEU B C 1
ATOM 3159 O O . LEU B 1 79 ? -11.312 -27.984 2.902 1 98.5 79 LEU B O 1
ATOM 3163 N N . ARG B 1 80 ? -11.844 -29.438 1.305 1 98.38 80 ARG B N 1
ATOM 3164 C CA . ARG B 1 80 ? -12.922 -28.594 0.812 1 98.38 80 ARG B CA 1
ATOM 3165 C C . ARG B 1 80 ? -13.984 -28.359 1.89 1 98.38 80 ARG B C 1
ATOM 3167 O O . ARG B 1 80 ? -14.453 -27.25 2.084 1 98.38 80 ARG B O 1
ATOM 3174 N N . ALA B 1 81 ? -14.352 -29.453 2.533 1 98.44 81 ALA B N 1
ATOM 3175 C CA . ALA B 1 81 ? -15.344 -29.359 3.604 1 98.44 81 ALA B CA 1
ATOM 3176 C C . ALA B 1 81 ? -14.867 -28.438 4.719 1 98.44 81 ALA B C 1
ATOM 3178 O O . ALA B 1 81 ? -15.656 -27.672 5.281 1 98.44 81 ALA B O 1
ATOM 3179 N N . GLU B 1 82 ? -13.586 -28.547 5.059 1 98.5 82 GLU B N 1
ATOM 3180 C CA . GLU B 1 82 ? -13.016 -27.672 6.082 1 98.5 82 GLU B CA 1
ATOM 3181 C C . GLU B 1 82 ? -13.086 -26.203 5.656 1 98.5 82 GLU B C 1
ATOM 3183 O O . GLU B 1 82 ? -13.422 -25.344 6.461 1 98.5 82 GLU B O 1
ATOM 3188 N N . CYS B 1 83 ? -12.75 -25.953 4.41 1 98.5 83 CYS B N 1
ATOM 3189 C CA . CYS B 1 83 ? -12.898 -24.609 3.891 1 98.5 83 CYS B CA 1
ATOM 3190 C C . CYS B 1 83 ? -14.328 -24.094 4.059 1 98.5 83 CYS B C 1
ATOM 3192 O O . CYS B 1 83 ? -14.547 -22.984 4.547 1 98.5 83 CYS B O 1
ATOM 3194 N N . THR B 1 84 ? -15.289 -24.922 3.709 1 98.06 84 THR B N 1
ATOM 3195 C CA . THR B 1 84 ? -16.703 -24.562 3.834 1 98.06 84 THR B CA 1
ATOM 3196 C C . THR B 1 84 ? -17.062 -24.266 5.289 1 98.06 84 THR B C 1
ATOM 3198 O O . THR B 1 84 ? -17.734 -23.281 5.574 1 98.06 84 THR B O 1
ATOM 3201 N N . SER B 1 85 ? -16.594 -25.078 6.109 1 98.5 85 SER B N 1
ATOM 3202 C CA . SER B 1 85 ? -16.891 -24.906 7.527 1 98.5 85 SER B CA 1
ATOM 3203 C C . SER B 1 85 ? -16.312 -23.609 8.062 1 98.5 85 SER B C 1
ATOM 3205 O O . SER B 1 85 ? -16.859 -23.016 8.992 1 98.5 85 SER B O 1
ATOM 3207 N N . CYS B 1 86 ? -15.188 -23.156 7.492 1 98.44 86 CYS B N 1
ATOM 3208 C CA . CYS B 1 86 ? -14.516 -21.938 7.93 1 98.44 86 CYS B CA 1
ATOM 3209 C C . CYS B 1 86 ? -15.047 -20.719 7.172 1 98.44 86 CYS B C 1
ATOM 3211 O O . CYS B 1 86 ? -14.594 -19.594 7.406 1 98.44 86 CYS B O 1
ATOM 3213 N N . GLY B 1 87 ? -15.93 -20.922 6.238 1 97.88 87 GLY B N 1
ATOM 3214 C CA . GLY B 1 87 ? -16.516 -19.828 5.477 1 97.88 87 GLY B CA 1
ATOM 3215 C C . GLY B 1 87 ? -15.578 -19.266 4.422 1 97.88 87 GLY B C 1
ATOM 3216 O O . GLY B 1 87 ? -15.633 -18.078 4.109 1 97.88 87 GLY B O 1
ATOM 3217 N N . VAL B 1 88 ? -14.648 -20.094 3.951 1 98.12 88 VAL B N 1
ATOM 3218 C CA . VAL B 1 88 ? -13.734 -19.656 2.898 1 98.12 88 VAL B CA 1
ATOM 3219 C C . VAL B 1 88 ? -13.906 -20.547 1.667 1 98.12 88 VAL B C 1
ATOM 3221 O O . VAL B 1 88 ? -14.406 -21.672 1.768 1 98.12 88 VAL B O 1
ATOM 3224 N N . GLN B 1 89 ? -13.523 -20.031 0.545 1 97.75 89 GLN B N 1
ATOM 3225 C CA . GLN B 1 89 ? -13.602 -20.797 -0.692 1 97.75 89 GLN B CA 1
ATOM 3226 C C . GLN B 1 89 ? -12.383 -21.703 -0.868 1 97.75 89 GLN B C 1
ATOM 3228 O O . GLN B 1 89 ? -11.258 -21.297 -0.562 1 97.75 89 GLN B O 1
ATOM 3233 N N . PHE B 1 90 ? -12.625 -22.891 -1.367 1 98.06 90 PHE B N 1
ATOM 3234 C CA . PHE B 1 90 ? -11.57 -23.844 -1.685 1 98.06 90 PHE B CA 1
ATOM 3235 C C . PHE B 1 90 ? -11.07 -23.656 -3.111 1 98.06 90 PHE B C 1
ATOM 3237 O O . PHE B 1 90 ? -11.867 -23.594 -4.051 1 98.06 90 PHE B O 1
ATOM 3244 N N . LEU B 1 91 ? -9.773 -23.453 -3.225 1 98.06 91 LEU B N 1
ATOM 3245 C CA . LEU B 1 91 ? -9.117 -23.266 -4.512 1 98.06 91 LEU B CA 1
ATOM 3246 C C . LEU B 1 91 ? -7.883 -24.141 -4.629 1 98.06 91 LEU B C 1
ATOM 3248 O O . LEU B 1 91 ? -7.203 -24.406 -3.633 1 98.06 91 LEU B O 1
ATOM 3252 N N . SER B 1 92 ? -7.582 -24.562 -5.824 1 98.19 92 SER B N 1
ATOM 3253 C CA . SER B 1 92 ? -6.355 -25.328 -6.051 1 98.19 92 SER B CA 1
ATOM 3254 C C . SER B 1 92 ? -5.852 -25.141 -7.48 1 98.19 92 SER B C 1
ATOM 3256 O O . SER B 1 92 ? -6.629 -24.828 -8.383 1 98.19 92 SER B O 1
ATOM 3258 N N . SER B 1 93 ? -4.648 -25.344 -7.656 1 98.5 93 SER B N 1
ATOM 3259 C CA . SER B 1 93 ? -4.027 -25.359 -8.977 1 98.5 93 SER B CA 1
ATOM 3260 C C . SER B 1 93 ? -3.779 -26.797 -9.453 1 98.5 93 SER B C 1
ATOM 3262 O O . SER B 1 93 ? -3.117 -27.578 -8.766 1 98.5 93 SER B O 1
ATOM 3264 N N . PRO B 1 94 ? -4.277 -27.156 -10.617 1 98.62 94 PRO B N 1
ATOM 3265 C CA . PRO B 1 94 ? -3.912 -28.438 -11.203 1 98.62 94 PRO B CA 1
ATOM 3266 C C . PRO B 1 94 ? -2.604 -28.391 -11.992 1 98.62 94 PRO B C 1
ATOM 3268 O O . PRO B 1 94 ? -2.328 -27.391 -12.664 1 98.62 94 PRO B O 1
ATOM 3271 N N . PHE B 1 95 ? -1.864 -29.484 -11.914 1 98.5 95 PHE B N 1
ATOM 3272 C CA . PHE B 1 95 ? -0.591 -29.516 -12.625 1 98.5 95 PHE B CA 1
ATOM 3273 C C . PHE B 1 95 ? -0.556 -30.672 -13.625 1 98.5 95 PHE B C 1
ATOM 3275 O O . PHE B 1 95 ? 0.518 -31.078 -14.07 1 98.5 95 PHE B O 1
ATOM 3282 N N . SER B 1 96 ? -1.718 -31.266 -13.906 1 98.12 96 SER B N 1
ATOM 3283 C CA . SER B 1 96 ? -1.913 -32.312 -14.914 1 98.12 96 SER B CA 1
ATOM 3284 C C . SER B 1 96 ? -3.383 -32.438 -15.305 1 98.12 96 SER B C 1
ATOM 3286 O O . SER B 1 96 ? -4.258 -31.891 -14.625 1 98.12 96 SER B O 1
ATOM 3288 N N . LEU B 1 97 ? -3.627 -33.062 -16.406 1 98.19 97 LEU B N 1
ATOM 3289 C CA . LEU B 1 97 ? -5.004 -33.344 -16.812 1 98.19 97 LEU B CA 1
ATOM 3290 C C . LEU B 1 97 ? -5.73 -34.188 -15.766 1 98.19 97 LEU B C 1
ATOM 3292 O O . LEU B 1 97 ? -6.902 -33.938 -15.477 1 98.19 97 LEU B O 1
ATOM 3296 N N . GLU B 1 98 ? -5.023 -35.125 -15.211 1 98 98 GLU B N 1
ATOM 3297 C CA . GLU B 1 98 ? -5.574 -35.969 -14.172 1 98 98 GLU B CA 1
ATOM 3298 C C . GLU B 1 98 ? -5.934 -35.188 -12.922 1 98 98 GLU B C 1
ATOM 3300 O O . GLU B 1 98 ? -6.902 -35.5 -12.227 1 98 98 GLU B O 1
ATOM 3305 N N . ALA B 1 99 ? -5.121 -34.188 -12.617 1 98.56 99 ALA B N 1
ATOM 3306 C CA . ALA B 1 99 ? -5.414 -33.312 -11.469 1 98.56 99 ALA B CA 1
ATOM 3307 C C . ALA B 1 99 ? -6.719 -32.562 -11.68 1 98.56 99 ALA B C 1
ATOM 3309 O O . ALA B 1 99 ? -7.461 -32.312 -10.727 1 98.56 99 ALA B O 1
ATOM 3310 N N . VAL B 1 100 ? -7.008 -32.156 -12.906 1 98.69 100 VAL B N 1
ATOM 3311 C CA . VAL B 1 100 ? -8.273 -31.5 -13.219 1 98.69 100 VAL B CA 1
ATOM 3312 C C . VAL B 1 100 ? -9.43 -32.438 -12.93 1 98.69 100 VAL B C 1
ATOM 3314 O O . VAL B 1 100 ? -10.422 -32.062 -12.305 1 98.69 100 VAL B O 1
ATOM 3317 N N . ASP B 1 101 ? -9.273 -33.719 -13.391 1 98.5 101 ASP B N 1
ATOM 3318 C CA . ASP B 1 101 ? -10.297 -34.719 -13.133 1 98.5 101 ASP B CA 1
ATOM 3319 C C . ASP B 1 101 ? -10.539 -34.875 -11.633 1 98.5 101 ASP B C 1
ATOM 3321 O O . ASP B 1 101 ? -11.688 -34.938 -11.188 1 98.5 101 ASP B O 1
ATOM 3325 N N . LEU B 1 102 ? -9.461 -34.969 -10.93 1 98.5 102 LEU B N 1
ATOM 3326 C CA . LEU B 1 102 ? -9.547 -35.125 -9.477 1 98.5 102 LEU B CA 1
ATOM 3327 C C . LEU B 1 102 ? -10.289 -33.938 -8.852 1 98.5 102 LEU B C 1
ATOM 3329 O O . LEU B 1 102 ? -11.211 -34.156 -8.055 1 98.5 102 LEU B O 1
ATOM 3333 N N . LEU B 1 103 ? -9.914 -32.75 -9.203 1 98.5 103 LEU B N 1
ATOM 3334 C CA . LEU B 1 103 ? -10.516 -31.562 -8.625 1 98.5 103 LEU B CA 1
ATOM 3335 C C . LEU B 1 103 ? -11.992 -31.469 -8.992 1 98.5 103 LEU B C 1
ATOM 3337 O O . LEU B 1 103 ? -12.812 -31.016 -8.18 1 98.5 103 LEU B O 1
ATOM 3341 N N . GLU B 1 104 ? -12.344 -31.859 -10.203 1 98.31 104 GLU B N 1
ATOM 3342 C CA . GLU B 1 104 ? -13.75 -31.906 -10.586 1 98.31 104 GLU B CA 1
ATOM 3343 C C . GLU B 1 104 ? -14.523 -32.906 -9.711 1 98.31 104 GLU B C 1
ATOM 3345 O O . GLU B 1 104 ? -15.641 -32.625 -9.281 1 98.31 104 GLU B O 1
ATOM 3350 N N . SER B 1 105 ? -13.93 -34 -9.516 1 97.94 105 SER B N 1
ATOM 3351 C CA . SER B 1 105 ? -14.57 -35.031 -8.695 1 97.94 105 SER B CA 1
ATOM 3352 C C . SER B 1 105 ? -14.766 -34.531 -7.262 1 97.94 105 SER B C 1
ATOM 3354 O O . SER B 1 105 ? -15.734 -34.906 -6.598 1 97.94 105 SER B O 1
ATOM 3356 N N . VAL B 1 106 ? -13.859 -33.75 -6.746 1 97.19 106 VAL B N 1
ATOM 3357 C CA . VAL B 1 106 ? -13.914 -33.156 -5.406 1 97.19 106 VAL B CA 1
ATOM 3358 C C . VAL B 1 106 ? -14.984 -32.062 -5.359 1 97.19 106 VAL B C 1
ATOM 3360 O O . VAL B 1 106 ? -15.594 -31.844 -4.312 1 97.19 106 VAL B O 1
ATOM 3363 N N . GLY B 1 107 ? -15.227 -31.391 -6.477 1 96.06 107 GLY B N 1
ATOM 3364 C CA . GLY B 1 107 ? -16.234 -30.344 -6.551 1 96.06 107 GLY B CA 1
ATOM 3365 C C . GLY B 1 107 ? -15.656 -28.953 -6.441 1 96.06 107 GLY B C 1
ATOM 3366 O O . GLY B 1 107 ? -16.234 -28.078 -5.777 1 96.06 107 GLY B O 1
ATOM 3367 N N . ILE B 1 108 ? -14.609 -28.719 -7.094 1 96.12 108 ILE B N 1
ATOM 3368 C CA . ILE B 1 108 ? -14 -27.391 -7.105 1 96.12 108 ILE B CA 1
ATOM 3369 C C . ILE B 1 108 ? -14.875 -26.422 -7.898 1 96.12 108 ILE B C 1
ATOM 3371 O O . ILE B 1 108 ? -15.539 -26.812 -8.859 1 96.12 108 ILE B O 1
ATOM 3375 N N . ASP B 1 109 ? -14.898 -25.094 -7.527 1 93.69 109 ASP B N 1
ATOM 3376 C CA . ASP B 1 109 ? -15.797 -24.141 -8.164 1 93.69 109 ASP B CA 1
ATOM 3377 C C . ASP B 1 109 ? -15.016 -23.141 -9.023 1 93.69 109 ASP B C 1
ATOM 3379 O O . ASP B 1 109 ? -15.609 -22.406 -9.805 1 93.69 109 ASP B O 1
ATOM 3383 N N . MET B 1 110 ? -13.742 -23.141 -8.875 1 96.56 110 MET B N 1
ATOM 3384 C CA . MET B 1 110 ? -12.867 -22.203 -9.57 1 96.56 110 MET B CA 1
ATOM 3385 C C . MET B 1 110 ? -11.453 -22.766 -9.695 1 96.56 110 MET B C 1
ATOM 3387 O O . MET B 1 110 ? -11.031 -23.578 -8.883 1 96.56 110 MET B O 1
ATOM 3391 N N . TYR B 1 111 ? -10.75 -22.297 -10.75 1 97.69 111 TYR B N 1
ATOM 3392 C CA . TYR B 1 111 ? -9.406 -22.828 -10.977 1 97.69 111 TYR B CA 1
ATOM 3393 C C . TYR B 1 111 ? -8.367 -21.703 -10.93 1 97.69 111 TYR B C 1
ATOM 3395 O O . TYR B 1 111 ? -8.625 -20.594 -11.406 1 97.69 111 TYR B O 1
ATOM 3403 N N . LYS B 1 112 ? -7.262 -22.031 -10.406 1 98.38 112 LYS B N 1
ATOM 3404 C CA . LYS B 1 112 ? -6.051 -21.234 -10.57 1 98.38 112 LYS B CA 1
ATOM 3405 C C . LYS B 1 112 ? -5.066 -21.906 -11.516 1 98.38 112 LYS B C 1
ATOM 3407 O O . LYS B 1 112 ? -4.699 -23.062 -11.32 1 98.38 112 LYS B O 1
ATOM 3412 N N . ILE B 1 113 ? -4.684 -21.203 -12.539 1 98.44 113 ILE B N 1
ATOM 3413 C CA . ILE B 1 113 ? -3.617 -21.672 -13.422 1 98.44 113 ILE B CA 1
ATOM 3414 C C . ILE B 1 113 ? -2.295 -21.031 -13.008 1 98.44 113 ILE B C 1
ATOM 3416 O O . ILE B 1 113 ? -2.096 -19.828 -13.18 1 98.44 113 ILE B O 1
ATOM 3420 N N . PRO B 1 114 ? -1.416 -21.859 -12.453 1 97.5 114 PRO B N 1
ATOM 3421 C CA . PRO B 1 114 ? -0.13 -21.281 -12.047 1 97.5 114 PRO B CA 1
ATOM 3422 C C . PRO B 1 114 ? 0.75 -20.922 -13.242 1 97.5 114 PRO B C 1
ATOM 3424 O O . PRO B 1 114 ? 0.551 -21.438 -14.344 1 97.5 114 PRO B O 1
ATOM 3427 N N . SER B 1 115 ? 1.697 -20.125 -13.055 1 96.88 115 SER B N 1
ATOM 3428 C CA . SER B 1 115 ? 2.531 -19.578 -14.117 1 96.88 115 SER B CA 1
ATOM 3429 C C . SER B 1 115 ? 3.229 -20.672 -14.906 1 96.88 115 SER B C 1
ATOM 3431 O O . SER B 1 115 ? 3.422 -20.562 -16.109 1 96.88 115 SER B O 1
ATOM 3433 N N . GLY B 1 116 ? 3.553 -21.719 -14.273 1 95.69 116 GLY B N 1
ATOM 3434 C CA . GLY B 1 116 ? 4.262 -22.797 -14.938 1 95.69 116 GLY B CA 1
ATOM 3435 C C . GLY B 1 116 ? 3.402 -23.562 -15.922 1 95.69 116 GLY B C 1
ATOM 3436 O O . GLY B 1 116 ? 3.918 -24.297 -16.766 1 95.69 116 GLY B O 1
ATOM 3437 N N . GLU B 1 117 ? 2.131 -23.422 -15.828 1 97.75 117 GLU B N 1
ATOM 3438 C CA . GLU B 1 117 ? 1.208 -24.156 -16.672 1 97.75 117 GLU B CA 1
ATOM 3439 C C . GLU B 1 117 ? 0.644 -23.281 -17.781 1 97.75 117 GLU B C 1
ATOM 3441 O O . GLU B 1 117 ? -0.209 -23.719 -18.562 1 97.75 117 GLU B O 1
ATOM 3446 N N . ILE B 1 118 ? 1.118 -22.078 -17.891 1 96.31 118 ILE B N 1
ATOM 3447 C CA . ILE B 1 118 ? 0.483 -21.062 -18.734 1 96.31 118 ILE B CA 1
ATOM 3448 C C . ILE B 1 118 ? 0.602 -21.484 -20.203 1 96.31 118 ILE B C 1
ATOM 3450 O O . ILE B 1 118 ? -0.266 -21.156 -21.016 1 96.31 118 ILE B O 1
ATOM 3454 N N . THR B 1 119 ? 1.616 -22.266 -20.609 1 96.44 119 THR B N 1
ATOM 3455 C CA . THR B 1 119 ? 1.794 -22.672 -22 1 96.44 119 THR B CA 1
ATOM 3456 C C . THR B 1 119 ? 1.285 -24.094 -22.203 1 96.44 119 THR B C 1
ATOM 3458 O O . THR B 1 119 ? 1.416 -24.656 -23.297 1 96.44 119 THR B O 1
ATOM 3461 N N . ASN B 1 120 ? 0.784 -24.688 -21.125 1 98.12 120 ASN B N 1
ATOM 3462 C CA . ASN B 1 120 ? 0.194 -26.016 -21.219 1 98.12 120 ASN B CA 1
ATOM 3463 C C . ASN B 1 120 ? -1.221 -25.969 -21.797 1 98.12 120 ASN B C 1
ATOM 3465 O O . ASN B 1 120 ? -2.195 -26.188 -21.062 1 98.12 120 ASN B O 1
ATOM 3469 N N . LEU B 1 121 ? -1.302 -25.766 -23.078 1 98 121 LEU B N 1
ATOM 3470 C CA . LEU B 1 121 ? -2.568 -25.469 -23.75 1 98 121 LEU B CA 1
ATOM 3471 C C . LEU B 1 121 ? -3.557 -26.609 -23.562 1 98 121 LEU B C 1
ATOM 3473 O O . LEU B 1 121 ? -4.746 -26.375 -23.328 1 98 121 LEU B O 1
ATOM 3477 N N . PRO B 1 122 ? -3.143 -27.906 -23.641 1 97.75 122 PRO B N 1
ATOM 3478 C CA . PRO B 1 122 ? -4.098 -28.984 -23.375 1 97.75 122 PRO B CA 1
ATOM 3479 C C . PRO B 1 122 ? -4.75 -28.859 -22 1 97.75 122 PRO B C 1
ATOM 3481 O O . PRO B 1 122 ? -5.957 -29.078 -21.859 1 97.75 122 PRO B O 1
ATOM 3484 N N . LEU B 1 123 ? -3.982 -28.547 -21.016 1 98.31 123 LEU B N 1
ATOM 3485 C CA . LEU B 1 123 ? -4.527 -28.344 -19.672 1 98.31 123 LEU B CA 1
ATOM 3486 C C . LEU B 1 123 ? -5.504 -27.172 -19.656 1 98.31 123 LEU B C 1
ATOM 3488 O O . LEU B 1 123 ? -6.586 -27.266 -19.078 1 98.31 123 LEU B O 1
ATOM 3492 N N . LEU B 1 124 ? -5.082 -26.078 -20.312 1 98.56 124 LEU B N 1
ATOM 3493 C CA . LEU B 1 124 ? -5.918 -24.891 -20.359 1 98.56 124 LEU B CA 1
ATOM 3494 C C . LEU B 1 124 ? -7.25 -25.188 -21.031 1 98.56 124 LEU B C 1
ATOM 3496 O O . LEU B 1 124 ? -8.305 -24.734 -20.578 1 98.56 124 LEU B O 1
ATOM 3500 N N . HIS B 1 125 ? -7.207 -25.938 -22.125 1 98 125 HIS B N 1
ATOM 3501 C CA . HIS B 1 125 ? -8.438 -26.328 -22.812 1 98 125 HIS B CA 1
ATOM 3502 C C . HIS B 1 125 ? -9.344 -27.141 -21.906 1 98 125 HIS B C 1
ATOM 3504 O O . HIS B 1 125 ? -10.555 -26.906 -21.859 1 98 125 HIS B O 1
ATOM 3510 N N . LYS B 1 126 ? -8.766 -28.031 -21.234 1 97.94 126 LYS B N 1
ATOM 3511 C CA . LYS B 1 126 ? -9.547 -28.891 -20.344 1 97.94 126 LYS B CA 1
ATOM 3512 C C . LYS B 1 126 ? -10.211 -28.078 -19.25 1 97.94 126 LYS B C 1
ATOM 3514 O O . LYS B 1 126 ? -11.398 -28.266 -18.953 1 97.94 126 LYS B O 1
ATOM 3519 N N . VAL B 1 127 ? -9.469 -27.203 -18.609 1 98.5 127 VAL B N 1
ATOM 3520 C CA . VAL B 1 127 ? -10.008 -26.359 -17.547 1 98.5 127 VAL B CA 1
ATOM 3521 C C . VAL B 1 127 ? -11.094 -25.438 -18.109 1 98.5 127 VAL B C 1
ATOM 3523 O O . VAL B 1 127 ? -12.156 -25.297 -17.5 1 98.5 127 VAL B O 1
ATOM 3526 N N . ALA B 1 128 ? -10.844 -24.844 -19.266 1 98.25 128 ALA B N 1
ATOM 3527 C CA . ALA B 1 128 ? -11.82 -23.953 -19.891 1 98.25 128 ALA B CA 1
ATOM 3528 C C . ALA B 1 128 ? -13.133 -24.688 -20.172 1 98.25 128 ALA B C 1
ATOM 3530 O O . ALA B 1 128 ? -14.211 -24.109 -20.016 1 98.25 128 ALA B O 1
ATOM 3531 N N . ALA B 1 129 ? -13.016 -25.891 -20.516 1 98 129 ALA B N 1
ATOM 3532 C CA . ALA B 1 129 ? -14.18 -26.688 -20.891 1 98 129 ALA B CA 1
ATOM 3533 C C . ALA B 1 129 ? -15.109 -26.891 -19.688 1 98 129 ALA B C 1
ATOM 3535 O O . ALA B 1 129 ? -16.281 -27.234 -19.859 1 98 129 ALA B O 1
ATOM 3536 N N . THR B 1 130 ? -14.625 -26.734 -18.5 1 97.75 130 THR B N 1
ATOM 3537 C CA . THR B 1 130 ? -15.445 -26.891 -17.312 1 97.75 130 THR B CA 1
ATOM 3538 C C . THR B 1 130 ? -16.422 -25.734 -17.172 1 97.75 130 THR B C 1
ATOM 3540 O O . THR B 1 130 ? -17.422 -25.828 -16.453 1 97.75 130 THR B O 1
ATOM 3543 N N . GLY B 1 131 ? -16.062 -24.578 -17.766 1 97.69 131 GLY B N 1
ATOM 3544 C CA . GLY B 1 131 ? -16.891 -23.391 -17.688 1 97.69 131 GLY B CA 1
ATOM 3545 C C . GLY B 1 131 ? -16.75 -22.641 -16.375 1 97.69 131 GLY B C 1
ATOM 3546 O O . GLY B 1 131 ? -17.438 -21.656 -16.156 1 97.69 131 GLY B O 1
ATOM 3547 N N . LYS B 1 132 ? -15.938 -23.016 -15.57 1 97.25 132 LYS B N 1
ATOM 3548 C CA . LYS B 1 132 ? -15.758 -22.422 -14.25 1 97.25 132 LYS B CA 1
ATOM 3549 C C . LYS B 1 132 ? -14.836 -21.203 -14.312 1 97.25 132 LYS B C 1
ATOM 3551 O O . LYS B 1 132 ? -14.062 -21.062 -15.258 1 97.25 132 LYS B O 1
ATOM 3556 N N . PRO B 1 133 ? -14.969 -20.281 -13.289 1 97 133 PRO B N 1
ATOM 3557 C CA . PRO B 1 133 ? -14.047 -19.156 -13.234 1 97 133 PRO B CA 1
ATOM 3558 C C . PRO B 1 133 ? -12.578 -19.594 -13.195 1 97 133 PRO B C 1
ATOM 3560 O O . PRO B 1 133 ? -12.258 -20.625 -12.594 1 97 133 PRO B O 1
ATOM 3563 N N . ILE B 1 134 ? -11.734 -18.797 -13.828 1 97.81 134 ILE B N 1
ATOM 3564 C CA . ILE B 1 134 ? -10.312 -19.125 -13.938 1 97.81 134 ILE B CA 1
ATOM 3565 C C . ILE B 1 134 ? -9.469 -17.938 -13.516 1 97.81 134 ILE B C 1
ATOM 3567 O O . ILE B 1 134 ? -9.711 -16.812 -13.961 1 97.81 134 ILE B O 1
ATOM 3571 N N . LEU B 1 135 ? -8.578 -18.125 -12.586 1 98.19 135 LEU B N 1
ATOM 3572 C CA . LEU B 1 135 ? -7.492 -17.219 -12.266 1 98.19 135 LEU B CA 1
ATOM 3573 C C . LEU B 1 135 ? -6.203 -17.625 -12.969 1 98.19 135 LEU B C 1
ATOM 3575 O O . LEU B 1 135 ? -5.676 -18.719 -12.703 1 98.19 135 LEU B O 1
ATOM 3579 N N . LEU B 1 136 ? -5.691 -16.75 -13.836 1 98.25 136 LEU B N 1
ATOM 3580 C CA . LEU B 1 136 ? -4.555 -17.078 -14.688 1 98.25 136 LEU B CA 1
ATOM 3581 C C . LEU B 1 136 ? -3.326 -16.266 -14.297 1 98.25 136 LEU B C 1
ATOM 3583 O O . LEU B 1 136 ? -3.295 -15.055 -14.5 1 98.25 136 LEU B O 1
ATOM 3587 N N . SER B 1 137 ? -2.326 -16.922 -13.758 1 97.94 137 SER B N 1
ATOM 3588 C CA . SER B 1 137 ? -1.075 -16.234 -13.438 1 97.94 137 SER B CA 1
ATOM 3589 C C . SER B 1 137 ? -0.171 -16.141 -14.656 1 97.94 137 SER B C 1
ATOM 3591 O O . SER B 1 137 ? -0.128 -17.047 -15.484 1 97.94 137 SER B O 1
ATOM 3593 N N . SER B 1 138 ? 0.71 -15.148 -14.609 1 96.31 138 SER B N 1
ATOM 3594 C CA . SER B 1 138 ? 1.452 -14.859 -15.828 1 96.31 138 SER B CA 1
ATOM 3595 C C . SER B 1 138 ? 2.943 -14.703 -15.547 1 96.31 138 SER B C 1
ATOM 3597 O O . SER B 1 138 ? 3.672 -14.102 -16.344 1 96.31 138 SER B O 1
ATOM 3599 N N . GLY B 1 139 ? 3.484 -15.156 -14.508 1 94.19 139 GLY B N 1
ATOM 3600 C CA . GLY B 1 139 ? 4.824 -14.891 -14.008 1 94.19 139 GLY B CA 1
ATOM 3601 C C . GLY B 1 139 ? 5.914 -15.336 -14.961 1 94.19 139 GLY B C 1
ATOM 3602 O O . GLY B 1 139 ? 7.02 -14.789 -14.945 1 94.19 139 GLY B O 1
ATOM 3603 N N . MET B 1 140 ? 5.672 -16.25 -15.867 1 91.75 140 MET B N 1
ATOM 3604 C CA . MET B 1 140 ? 6.727 -16.812 -16.703 1 91.75 140 MET B CA 1
ATOM 3605 C C . MET B 1 140 ? 6.438 -16.562 -18.188 1 91.75 140 MET B C 1
ATOM 3607 O O . MET B 1 140 ? 7.242 -16.922 -19.047 1 91.75 140 MET B O 1
ATOM 3611 N N . SER B 1 141 ? 5.438 -15.922 -18.453 1 94.12 141 SER B N 1
ATOM 3612 C CA . SER B 1 141 ? 5.02 -15.805 -19.844 1 94.12 141 SER B CA 1
ATOM 3613 C C . SER B 1 141 ? 5.418 -14.461 -20.438 1 94.12 141 SER B C 1
ATOM 3615 O O . SER B 1 141 ? 5.43 -13.445 -19.734 1 94.12 141 SER B O 1
ATOM 3617 N N . ASP B 1 142 ? 5.734 -14.484 -21.703 1 95.5 142 ASP B N 1
ATOM 3618 C CA . ASP B 1 142 ? 5.719 -13.242 -22.469 1 95.5 142 ASP B CA 1
ATOM 3619 C C . ASP B 1 142 ? 4.316 -12.922 -22.969 1 95.5 142 ASP B C 1
ATOM 3621 O O . ASP B 1 142 ? 3.363 -13.648 -22.672 1 95.5 142 ASP B O 1
ATOM 3625 N N . TRP B 1 143 ? 4.184 -11.82 -23.672 1 97.06 143 TRP B N 1
ATOM 3626 C CA . TRP B 1 143 ? 2.865 -11.383 -24.109 1 97.06 143 TRP B CA 1
ATOM 3627 C C . TRP B 1 143 ? 2.27 -12.383 -25.094 1 97.06 143 TRP B C 1
ATOM 3629 O O . TRP B 1 143 ? 1.065 -12.648 -25.078 1 97.06 143 TRP B O 1
ATOM 3639 N N . SER B 1 144 ? 3.094 -12.914 -26 1 96.62 144 SER B N 1
ATOM 3640 C CA . SER B 1 144 ? 2.594 -13.867 -26.984 1 96.62 144 SER B CA 1
ATOM 3641 C C . SER B 1 144 ? 2.021 -15.109 -26.312 1 96.62 144 SER B C 1
ATOM 3643 O O . SER B 1 144 ? 0.936 -15.57 -26.672 1 96.62 144 SER B O 1
ATOM 3645 N N . GLU B 1 145 ? 2.715 -15.617 -25.375 1 96.62 145 GLU B N 1
ATOM 3646 C CA . GLU B 1 145 ? 2.252 -16.781 -24.625 1 96.62 145 GLU B CA 1
ATOM 3647 C C . GLU B 1 145 ? 0.988 -16.453 -23.828 1 96.62 145 GLU B C 1
ATOM 3649 O O . GLU B 1 145 ? 0.05 -17.25 -23.797 1 96.62 145 GLU B O 1
ATOM 3654 N N . LEU B 1 146 ? 0.997 -15.273 -23.203 1 97.69 146 LEU B N 1
ATOM 3655 C CA . LEU B 1 146 ? -0.166 -14.859 -22.422 1 97.69 146 LEU B CA 1
ATOM 3656 C C . LEU B 1 146 ? -1.382 -14.664 -23.328 1 97.69 146 LEU B C 1
ATOM 3658 O O . LEU B 1 146 ? -2.494 -15.055 -22.969 1 97.69 146 LEU B O 1
ATOM 3662 N N . ASP B 1 147 ? -1.144 -14.109 -24.5 1 98 147 ASP B N 1
ATOM 3663 C CA . ASP B 1 147 ? -2.225 -13.953 -25.469 1 98 147 ASP B CA 1
ATOM 3664 C C . ASP B 1 147 ? -2.871 -15.297 -25.812 1 98 147 ASP B C 1
ATOM 3666 O O . ASP B 1 147 ? -4.098 -15.422 -25.797 1 98 147 ASP B O 1
ATOM 3670 N N . LYS B 1 148 ? -2.074 -16.25 -26.078 1 97.62 148 LYS B N 1
ATOM 3671 C CA . LYS B 1 148 ? -2.57 -17.578 -26.422 1 97.62 148 LYS B CA 1
ATOM 3672 C C . LYS B 1 148 ? -3.318 -18.219 -25.266 1 97.62 148 LYS B C 1
ATOM 3674 O O . LYS B 1 148 ? -4.367 -18.828 -25.453 1 97.62 148 LYS B O 1
ATOM 3679 N N . ALA B 1 149 ? -2.762 -18.047 -24.094 1 98.25 149 ALA B N 1
ATOM 3680 C CA . ALA B 1 149 ? -3.406 -18.594 -22.891 1 98.25 149 ALA B CA 1
ATOM 3681 C C . ALA B 1 149 ? -4.77 -17.953 -22.672 1 98.25 149 ALA B C 1
ATOM 3683 O O . ALA B 1 149 ? -5.762 -18.656 -22.453 1 98.25 149 ALA B O 1
ATOM 3684 N N . VAL B 1 150 ? -4.801 -16.641 -22.703 1 98.38 150 VAL B N 1
ATOM 3685 C CA . VAL B 1 150 ? -6.043 -15.906 -22.484 1 98.38 150 VAL B CA 1
ATOM 3686 C C . VAL B 1 150 ? -7.07 -16.312 -23.547 1 98.38 150 VAL B C 1
ATOM 3688 O O . VAL B 1 150 ? -8.234 -16.562 -23.219 1 98.38 150 VAL B O 1
ATOM 3691 N N . GLU B 1 151 ? -6.617 -16.375 -24.812 1 97.75 151 GLU B N 1
ATOM 3692 C CA . GLU B 1 151 ? -7.5 -16.797 -25.891 1 97.75 151 GLU B CA 1
ATOM 3693 C C . GLU B 1 151 ? -8.102 -18.156 -25.609 1 97.75 151 GLU B C 1
ATOM 3695 O O . GLU B 1 151 ? -9.281 -18.391 -25.875 1 97.75 151 GLU B O 1
ATOM 3700 N N . THR B 1 152 ? -7.328 -19.031 -25.062 1 97.81 152 THR B N 1
ATOM 3701 C CA . THR B 1 152 ? -7.754 -20.406 -24.781 1 97.81 152 THR B CA 1
ATOM 3702 C C . THR B 1 152 ? -8.758 -20.438 -23.641 1 97.81 152 THR B C 1
ATOM 3704 O O . THR B 1 152 ? -9.828 -21.031 -23.766 1 97.81 152 THR B O 1
ATOM 3707 N N . VAL B 1 153 ? -8.453 -19.75 -22.547 1 97.75 153 VAL B N 1
ATOM 3708 C CA . VAL B 1 153 ? -9.242 -19.922 -21.328 1 97.75 153 VAL B CA 1
ATOM 3709 C C . VAL B 1 153 ? -10.484 -19.031 -21.391 1 97.75 153 VAL B C 1
ATOM 3711 O O . VAL B 1 153 ? -11.469 -19.281 -20.703 1 97.75 153 VAL B O 1
ATOM 3714 N N . GLN B 1 154 ? -10.477 -18.016 -22.219 1 95.31 154 GLN B N 1
ATOM 3715 C CA . GLN B 1 154 ? -11.609 -17.094 -22.312 1 95.31 154 GLN B CA 1
ATOM 3716 C C . GLN B 1 154 ? -12.828 -17.797 -22.906 1 95.31 154 GLN B C 1
ATOM 3718 O O . GLN B 1 154 ? -13.945 -17.281 -22.844 1 95.31 154 GLN B O 1
ATOM 3723 N N . THR B 1 155 ? -12.641 -18.953 -23.484 1 92.56 155 THR B N 1
ATOM 3724 C CA . THR B 1 155 ? -13.75 -19.75 -24.031 1 92.56 155 THR B CA 1
ATOM 3725 C C . THR B 1 155 ? -14.578 -20.344 -22.891 1 92.56 155 THR B C 1
ATOM 3727 O O . THR B 1 155 ? -15.688 -20.828 -23.125 1 92.56 155 THR B O 1
ATOM 3730 N N . GLY B 1 156 ? -14.078 -20.281 -21.703 1 92.75 156 GLY B N 1
ATOM 3731 C CA . GLY B 1 156 ? -14.75 -20.844 -20.531 1 92.75 156 GLY B CA 1
ATOM 3732 C C . GLY B 1 156 ? -15.477 -19.812 -19.703 1 92.75 156 GLY B C 1
ATOM 3733 O O . GLY B 1 156 ? -16.25 -19.016 -20.234 1 92.75 156 GLY B O 1
ATOM 3734 N N . GLY B 1 157 ? -15.25 -19.875 -18.391 1 91.75 157 GLY B N 1
ATOM 3735 C CA . GLY B 1 157 ? -15.945 -19 -17.469 1 91.75 157 GLY B CA 1
ATOM 3736 C C . GLY B 1 157 ? -15.25 -17.656 -17.281 1 91.75 157 GLY B C 1
ATOM 3737 O O . GLY B 1 157 ? -14.414 -17.266 -18.109 1 91.75 157 GLY B O 1
ATOM 3738 N N . PRO B 1 158 ? -15.703 -16.922 -16.266 1 95.44 158 PRO B N 1
ATOM 3739 C CA . PRO B 1 158 ? -15.07 -15.641 -15.945 1 95.44 158 PRO B CA 1
ATOM 3740 C C . PRO B 1 158 ? -13.562 -15.758 -15.727 1 95.44 158 PRO B C 1
ATOM 3742 O O . PRO B 1 158 ? -13.086 -16.766 -15.219 1 95.44 158 PRO B O 1
ATOM 3745 N N . LEU B 1 159 ? -12.883 -14.703 -16.172 1 97 159 LEU B N 1
ATOM 3746 C CA . LEU B 1 159 ? -11.43 -14.766 -16.172 1 97 159 LEU B CA 1
ATOM 3747 C C . LEU B 1 159 ? -10.828 -13.641 -15.352 1 97 159 LEU B C 1
ATOM 3749 O O . LEU B 1 159 ? -11.266 -12.492 -15.438 1 97 159 LEU B O 1
ATOM 3753 N N . VAL B 1 160 ? -9.922 -13.984 -14.484 1 97.5 160 VAL B N 1
ATOM 3754 C CA . VAL B 1 160 ? -9 -13.062 -13.828 1 97.5 160 VAL B CA 1
ATOM 3755 C C . VAL B 1 160 ? -7.586 -13.281 -14.344 1 97.5 160 VAL B C 1
ATOM 3757 O O . VAL B 1 160 ? -7.098 -14.414 -14.367 1 97.5 160 VAL B O 1
ATOM 3760 N N . VAL B 1 161 ? -6.977 -12.273 -14.812 1 98.12 161 VAL B N 1
ATOM 3761 C CA . VAL B 1 161 ? -5.57 -12.367 -15.18 1 98.12 161 VAL B CA 1
ATOM 3762 C C . VAL B 1 161 ? -4.707 -11.719 -14.102 1 98.12 161 VAL B C 1
ATOM 3764 O O . VAL B 1 161 ? -4.961 -10.586 -13.688 1 98.12 161 VAL B O 1
ATOM 3767 N N . MET B 1 162 ? -3.74 -12.453 -13.688 1 98.19 162 MET B N 1
ATOM 3768 C CA . MET B 1 162 ? -2.938 -12.008 -12.547 1 98.19 162 MET B CA 1
ATOM 3769 C C . MET B 1 162 ? -1.501 -11.727 -12.977 1 98.19 162 MET B C 1
ATOM 3771 O O . MET B 1 162 ? -0.848 -12.57 -13.578 1 98.19 162 MET B O 1
ATOM 3775 N N . GLN B 1 163 ? -1.016 -10.516 -12.602 1 98 163 GLN B N 1
ATOM 3776 C CA . GLN B 1 163 ? 0.419 -10.266 -12.688 1 98 163 GLN B CA 1
ATOM 3777 C C . GLN B 1 163 ? 1.175 -11.031 -11.602 1 98 163 GLN B C 1
ATOM 3779 O O . GLN B 1 163 ? 0.723 -11.109 -10.461 1 98 163 GLN B O 1
ATOM 3784 N N . CYS B 1 164 ? 2.248 -11.602 -12.039 1 95 164 CYS B N 1
ATOM 3785 C CA . CYS B 1 164 ? 3.105 -12.398 -11.172 1 95 164 CYS B CA 1
ATOM 3786 C C . CYS B 1 164 ? 4.535 -12.43 -11.695 1 95 164 CYS B C 1
ATOM 3788 O O . CYS B 1 164 ? 4.762 -12.336 -12.898 1 95 164 CYS B O 1
ATOM 3790 N N . THR B 1 165 ? 5.453 -12.398 -10.836 1 93.12 165 THR B N 1
ATOM 3791 C CA . THR B 1 165 ? 6.844 -12.703 -11.148 1 93.12 165 THR B CA 1
ATOM 3792 C C . THR B 1 165 ? 7.305 -13.938 -10.383 1 93.12 165 THR B C 1
ATOM 3794 O O . THR B 1 165 ? 7.203 -13.992 -9.156 1 93.12 165 THR B O 1
ATOM 3797 N N . SER B 1 166 ? 7.777 -14.891 -11.156 1 91.06 166 SER B N 1
ATOM 3798 C CA . SER B 1 166 ? 8.148 -16.172 -10.562 1 91.06 166 SER B CA 1
ATOM 3799 C C . SER B 1 166 ? 9.57 -16.141 -10.016 1 91.06 166 SER B C 1
ATOM 3801 O O . SER B 1 166 ? 10.438 -16.891 -10.484 1 91.06 166 SER B O 1
ATOM 3803 N N . GLU B 1 167 ? 9.844 -15.328 -9.102 1 90.38 167 GLU B N 1
ATOM 3804 C CA . GLU B 1 167 ? 11.062 -15.211 -8.297 1 90.38 167 GLU B CA 1
ATOM 3805 C C . GLU B 1 167 ? 10.734 -15.18 -6.809 1 90.38 167 GLU B C 1
ATOM 3807 O O . GLU B 1 167 ? 9.836 -14.445 -6.379 1 90.38 167 GLU B O 1
ATOM 3812 N N . TYR B 1 168 ? 11.508 -15.992 -6.055 1 88.38 168 TYR B N 1
ATOM 3813 C CA . TYR B 1 168 ? 11.133 -16.25 -4.672 1 88.38 168 TYR B CA 1
ATOM 3814 C C . TYR B 1 168 ? 12.289 -15.953 -3.727 1 88.38 168 TYR B C 1
ATOM 3816 O O . TYR B 1 168 ? 13.164 -16.797 -3.512 1 88.38 168 TYR B O 1
ATOM 3824 N N . PRO B 1 169 ? 12.297 -14.781 -3.1 1 93.5 169 PRO B N 1
ATOM 3825 C CA . PRO B 1 169 ? 11.312 -13.711 -3.23 1 93.5 169 PRO B CA 1
ATOM 3826 C C . PRO B 1 169 ? 11.555 -12.836 -4.457 1 93.5 169 PRO B C 1
ATOM 3828 O O . PRO B 1 169 ? 12.648 -12.844 -5.023 1 93.5 169 PRO B O 1
ATOM 3831 N N . THR B 1 170 ? 10.547 -12.156 -4.859 1 95.31 170 THR B N 1
ATOM 3832 C CA . THR B 1 170 ? 10.672 -11.188 -5.941 1 95.31 170 THR B CA 1
ATOM 3833 C C . THR B 1 170 ? 11.219 -9.859 -5.422 1 95.31 170 THR B C 1
ATOM 3835 O O . THR B 1 170 ? 10.656 -9.266 -4.504 1 95.31 170 THR B O 1
ATOM 3838 N N . PRO B 1 171 ? 12.352 -9.375 -5.961 1 96.38 171 PRO B N 1
ATOM 3839 C CA . PRO B 1 171 ? 12.805 -8.039 -5.57 1 96.38 171 PRO B CA 1
ATOM 3840 C C . PRO B 1 171 ? 11.93 -6.926 -6.148 1 96.38 171 PRO B C 1
ATOM 3842 O O . PRO B 1 171 ? 11.273 -7.125 -7.176 1 96.38 171 PRO B O 1
ATOM 3845 N N . PRO B 1 172 ? 11.938 -5.797 -5.52 1 97.69 172 PRO B N 1
ATOM 3846 C CA . PRO B 1 172 ? 11.047 -4.715 -5.934 1 97.69 172 PRO B CA 1
ATOM 3847 C C . PRO B 1 172 ? 11.211 -4.348 -7.406 1 97.69 172 PRO B C 1
ATOM 3849 O O . PRO B 1 172 ? 10.227 -4.023 -8.086 1 97.69 172 PRO B O 1
ATOM 3852 N N . GLU B 1 173 ? 12.398 -4.445 -7.918 1 96.94 173 GLU B N 1
ATOM 3853 C CA . GLU B 1 173 ? 12.664 -3.967 -9.273 1 96.94 173 GLU B CA 1
ATOM 3854 C C . GLU B 1 173 ? 12.148 -4.949 -10.32 1 96.94 173 GLU B C 1
ATOM 3856 O O . GLU B 1 173 ? 12.18 -4.664 -11.516 1 96.94 173 GLU B O 1
ATOM 3861 N N . ARG B 1 174 ? 11.57 -6.062 -9.898 1 95.81 174 ARG B N 1
ATOM 3862 C CA . ARG B 1 174 ? 11.133 -7.082 -10.844 1 95.81 174 ARG B CA 1
ATOM 3863 C C . ARG B 1 174 ? 9.648 -7.387 -10.672 1 95.81 174 ARG B C 1
ATOM 3865 O O . ARG B 1 174 ? 9.117 -8.312 -11.289 1 95.81 174 ARG B O 1
ATOM 3872 N N . VAL B 1 175 ? 8.961 -6.637 -9.883 1 97.44 175 VAL B N 1
ATOM 3873 C CA . VAL B 1 175 ? 7.578 -6.918 -9.516 1 97.44 175 VAL B CA 1
ATOM 3874 C C . VAL B 1 175 ? 6.664 -6.707 -10.719 1 97.44 175 VAL B C 1
ATOM 3876 O O . VAL B 1 175 ? 5.746 -7.496 -10.953 1 97.44 175 VAL B O 1
ATOM 3879 N N . GLY B 1 176 ? 6.918 -5.676 -11.516 1 97.44 176 GLY B N 1
ATOM 3880 C CA . GLY B 1 176 ? 6.145 -5.418 -12.719 1 97.44 176 GLY B CA 1
ATOM 3881 C C . GLY B 1 176 ? 4.777 -4.832 -12.438 1 97.44 176 GLY B C 1
ATOM 3882 O O . GLY B 1 176 ? 3.779 -5.258 -13.023 1 97.44 176 GLY B O 1
ATOM 3883 N N . LEU B 1 177 ? 4.688 -3.781 -11.57 1 98.19 177 LEU B N 1
ATOM 3884 C CA . LEU B 1 177 ? 3.398 -3.146 -11.305 1 98.19 177 LEU B CA 1
ATOM 3885 C C . LEU B 1 177 ? 2.801 -2.574 -12.586 1 98.19 177 LEU B C 1
ATOM 3887 O O . LEU B 1 177 ? 1.579 -2.545 -12.75 1 98.19 177 LEU B O 1
ATOM 3891 N N . ASN B 1 178 ? 3.68 -2.152 -13.492 1 97.69 178 ASN B N 1
ATOM 3892 C CA . ASN B 1 178 ? 3.221 -1.602 -14.766 1 97.69 178 ASN B CA 1
ATOM 3893 C C . ASN B 1 178 ? 2.445 -2.637 -15.578 1 97.69 178 ASN B C 1
ATOM 3895 O O . ASN B 1 178 ? 1.587 -2.281 -16.391 1 97.69 178 ASN B O 1
ATOM 3899 N N . VAL B 1 179 ? 2.693 -3.867 -15.383 1 97.81 179 VAL B N 1
ATOM 3900 C CA . VAL B 1 179 ? 2.082 -4.941 -16.156 1 97.81 179 VAL B CA 1
ATOM 3901 C C . VAL B 1 179 ? 0.598 -5.047 -15.812 1 97.81 179 VAL B C 1
ATOM 3903 O O . VAL B 1 179 ? -0.213 -5.441 -16.656 1 97.81 179 VAL B O 1
ATOM 3906 N N . LEU B 1 180 ? 0.209 -4.609 -14.617 1 97.62 180 LEU B N 1
ATOM 3907 C CA . LEU B 1 180 ? -1.2 -4.609 -14.242 1 97.62 180 LEU B CA 1
ATOM 3908 C C . LEU B 1 180 ? -2.021 -3.764 -15.203 1 97.62 180 LEU B C 1
ATOM 3910 O O . LEU B 1 180 ? -3.023 -4.234 -15.75 1 97.62 180 LEU B O 1
ATOM 3914 N N . SER B 1 181 ? -1.559 -2.57 -15.414 1 96 181 SER B N 1
ATOM 3915 C CA . SER B 1 181 ? -2.275 -1.688 -16.328 1 96 181 SER B CA 1
ATOM 3916 C C . SER B 1 181 ? -2.248 -2.23 -17.75 1 96 181 SER B C 1
ATOM 3918 O O . SER B 1 181 ? -3.225 -2.096 -18.5 1 96 181 SER B O 1
ATOM 3920 N N . GLU B 1 182 ? -1.158 -2.799 -18.141 1 97.56 182 GLU B N 1
ATOM 3921 C CA . GLU B 1 182 ? -1.026 -3.361 -19.469 1 97.56 182 GLU B CA 1
ATOM 3922 C C . GLU B 1 182 ? -1.988 -4.527 -19.688 1 97.56 182 GLU B C 1
ATOM 3924 O O . GLU B 1 182 ? -2.588 -4.664 -20.75 1 97.56 182 GLU B O 1
ATOM 3929 N N . ILE B 1 183 ? -2.115 -5.375 -18.656 1 97.81 183 ILE B N 1
ATOM 3930 C CA . ILE B 1 183 ? -3.055 -6.488 -18.703 1 97.81 183 ILE B CA 1
ATOM 3931 C C . ILE B 1 183 ? -4.48 -5.957 -18.859 1 97.81 183 ILE B C 1
ATOM 3933 O O . ILE B 1 183 ? -5.254 -6.457 -19.672 1 97.81 183 ILE B O 1
ATOM 3937 N N . HIS B 1 184 ? -4.805 -4.98 -18.078 1 95.25 184 HIS B N 1
ATOM 3938 C CA . HIS B 1 184 ? -6.141 -4.395 -18.125 1 95.25 184 HIS B CA 1
ATOM 3939 C C . HIS B 1 184 ? -6.445 -3.852 -19.531 1 95.25 184 HIS B C 1
ATOM 3941 O O . HIS B 1 184 ? -7.547 -4.055 -20.047 1 95.25 184 HIS B O 1
ATOM 3947 N N . GLN B 1 185 ? -5.539 -3.176 -20.094 1 96.06 185 GLN B N 1
ATOM 3948 C CA . GLN B 1 185 ? -5.715 -2.576 -21.406 1 96.06 185 GLN B CA 1
ATOM 3949 C C . GLN B 1 185 ? -5.832 -3.646 -22.484 1 96.06 185 GLN B C 1
ATOM 3951 O O . GLN B 1 185 ? -6.586 -3.488 -23.453 1 96.06 185 GLN B O 1
ATOM 3956 N N . ARG B 1 186 ? -5.156 -4.684 -22.266 1 96.25 186 ARG B N 1
ATOM 3957 C CA . ARG B 1 186 ? -5.023 -5.711 -23.297 1 96.25 186 ARG B CA 1
ATOM 3958 C C . ARG B 1 186 ? -6.223 -6.652 -23.281 1 96.25 186 ARG B C 1
ATOM 3960 O O . ARG B 1 186 ? -6.707 -7.055 -24.344 1 96.25 186 ARG B O 1
ATOM 3967 N N . TYR B 1 187 ? -6.762 -7.035 -22.094 1 96.38 187 TYR B N 1
ATOM 3968 C CA . TYR B 1 187 ? -7.723 -8.133 -22.016 1 96.38 187 TYR B CA 1
ATOM 3969 C C . TYR B 1 187 ? -9.047 -7.656 -21.438 1 96.38 187 TYR B C 1
ATOM 3971 O O . TYR B 1 187 ? -10.047 -8.375 -21.484 1 96.38 187 TYR B O 1
ATOM 3979 N N . SER B 1 188 ? -9.164 -6.496 -20.812 1 90.69 188 SER B N 1
ATOM 3980 C CA . SER B 1 188 ? -10.375 -5.941 -20.219 1 90.69 188 SER B CA 1
ATOM 3981 C C . SER B 1 188 ? -11.031 -6.938 -19.266 1 90.69 188 SER B C 1
ATOM 3983 O O . SER B 1 188 ? -12.242 -7.16 -19.344 1 90.69 188 SER B O 1
ATOM 3985 N N . CYS B 1 189 ? -10.266 -7.586 -18.5 1 92.31 189 CYS B N 1
ATOM 3986 C CA . CYS B 1 189 ? -10.719 -8.555 -17.5 1 92.31 189 CYS B CA 1
ATOM 3987 C C . CYS B 1 189 ? -10.383 -8.094 -16.094 1 92.31 189 CYS B C 1
ATOM 3989 O O . CYS B 1 189 ? -9.789 -7.027 -15.906 1 92.31 189 CYS B O 1
ATOM 3991 N N . THR B 1 190 ? -10.914 -8.789 -15.117 1 95.62 190 THR B N 1
ATOM 3992 C CA . THR B 1 190 ? -10.57 -8.516 -13.727 1 95.62 190 THR B CA 1
ATOM 3993 C C . THR B 1 190 ? -9.078 -8.727 -13.484 1 95.62 190 THR B C 1
ATOM 3995 O O . THR B 1 190 ? -8.492 -9.688 -13.984 1 95.62 190 THR B O 1
ATOM 3998 N N . LEU B 1 191 ? -8.508 -7.824 -12.688 1 97.31 191 LEU B N 1
ATOM 3999 C CA . LEU B 1 191 ? -7.074 -7.852 -12.445 1 97.31 191 LEU B CA 1
ATOM 4000 C C . LEU B 1 191 ? -6.766 -8.523 -11.109 1 97.31 191 LEU B C 1
ATOM 4002 O O . LEU B 1 191 ? -7.469 -8.297 -10.117 1 97.31 191 LEU B O 1
ATOM 4006 N N . GLY B 1 192 ? -5.754 -9.336 -11.156 1 98.31 192 GLY B N 1
ATOM 4007 C CA . GLY B 1 192 ? -5.215 -9.914 -9.938 1 98.31 192 GLY B CA 1
ATOM 4008 C C . GLY B 1 192 ? -3.711 -9.773 -9.82 1 98.31 192 GLY B C 1
ATOM 4009 O O . GLY B 1 192 ? -3.047 -9.367 -10.781 1 98.31 192 GLY B O 1
ATOM 4010 N N . PHE B 1 193 ? -3.238 -10.031 -8.672 1 98.69 193 PHE B N 1
ATOM 4011 C CA . PHE B 1 193 ? -1.812 -9.984 -8.375 1 98.69 193 PHE B CA 1
ATOM 4012 C C . PHE B 1 193 ? -1.402 -11.164 -7.5 1 98.69 193 PHE B C 1
ATOM 4014 O O . PHE B 1 193 ? -1.924 -11.336 -6.395 1 98.69 193 PHE B O 1
ATOM 4021 N N . SER B 1 194 ? -0.591 -12.047 -8.008 1 98.38 194 SER B N 1
ATOM 4022 C CA . SER B 1 194 ? 0.022 -13.141 -7.258 1 98.38 194 SER B CA 1
ATOM 4023 C C . SER B 1 194 ? 1.409 -12.75 -6.758 1 98.38 194 SER B C 1
ATOM 4025 O O . SER B 1 194 ? 2.357 -12.664 -7.539 1 98.38 194 SER B O 1
ATOM 4027 N N . ASP B 1 195 ? 1.532 -12.609 -5.492 1 97.69 195 ASP B N 1
ATOM 4028 C CA . ASP B 1 195 ? 2.666 -11.883 -4.926 1 97.69 195 ASP B CA 1
ATOM 4029 C C . ASP B 1 195 ? 3.684 -12.844 -4.316 1 97.69 195 ASP B C 1
ATOM 4031 O O . ASP B 1 195 ? 3.32 -13.734 -3.543 1 97.69 195 ASP B O 1
ATOM 4035 N N . HIS B 1 196 ? 4.969 -12.562 -4.637 1 96.31 196 HIS B N 1
ATOM 4036 C CA . HIS B 1 196 ? 6.066 -13.328 -4.059 1 96.31 196 HIS B CA 1
ATOM 4037 C C . HIS B 1 196 ? 7.086 -12.414 -3.393 1 96.31 196 HIS B C 1
ATOM 4039 O O . HIS B 1 196 ? 8.219 -12.828 -3.139 1 96.31 196 HIS B O 1
ATOM 4045 N N . THR B 1 197 ? 6.746 -11.18 -3.232 1 97.44 197 THR B N 1
ATOM 4046 C CA . THR B 1 197 ? 7.613 -10.266 -2.492 1 97.44 197 THR B CA 1
ATOM 4047 C C . THR B 1 197 ? 7.48 -10.492 -0.989 1 97.44 197 THR B C 1
ATOM 4049 O O . THR B 1 197 ? 6.625 -11.258 -0.545 1 97.44 197 THR B O 1
ATOM 4052 N N . ILE B 1 198 ? 8.422 -9.812 -0.264 1 96.62 198 ILE B N 1
ATOM 4053 C CA . ILE B 1 198 ? 8.32 -9.797 1.191 1 96.62 198 ILE B CA 1
ATOM 4054 C C . ILE B 1 198 ? 7.605 -8.531 1.647 1 96.62 198 ILE B C 1
ATOM 4056 O O . ILE B 1 198 ? 7.867 -7.441 1.133 1 96.62 198 ILE B O 1
ATOM 4060 N N . GLY B 1 199 ? 6.652 -8.727 2.576 1 96.88 199 GLY B N 1
ATOM 4061 C CA . GLY B 1 199 ? 6.023 -7.562 3.174 1 96.88 199 GLY B CA 1
ATOM 4062 C C . GLY B 1 199 ? 4.719 -7.18 2.502 1 96.88 199 GLY B C 1
ATOM 4063 O O . GLY B 1 199 ? 4.051 -8.023 1.9 1 96.88 199 GLY B O 1
ATOM 4064 N N . TYR B 1 200 ? 4.277 -5.859 2.715 1 98.44 200 TYR B N 1
ATOM 4065 C CA . TYR B 1 200 ? 2.93 -5.438 2.354 1 98.44 200 TYR B CA 1
ATOM 4066 C C . TYR B 1 200 ? 2.953 -4.516 1.142 1 98.44 200 TYR B C 1
ATOM 4068 O O . TYR B 1 200 ? 1.917 -4.273 0.517 1 98.44 200 TYR B O 1
ATOM 4076 N N . ALA B 1 201 ? 4.102 -4.004 0.769 1 98.69 201 ALA B N 1
ATOM 4077 C CA . ALA B 1 201 ? 4.223 -2.902 -0.183 1 98.69 201 ALA B CA 1
ATOM 4078 C C . ALA B 1 201 ? 3.641 -3.283 -1.541 1 98.69 201 ALA B C 1
ATOM 4080 O O . ALA B 1 201 ? 2.789 -2.572 -2.08 1 98.69 201 ALA B O 1
ATOM 4081 N N . ALA B 1 202 ? 4.008 -4.434 -2.059 1 98.81 202 ALA B N 1
ATOM 4082 C CA . ALA B 1 202 ? 3.629 -4.828 -3.414 1 98.81 202 ALA B CA 1
ATOM 4083 C C . ALA B 1 202 ? 2.137 -5.137 -3.5 1 98.81 202 ALA B C 1
ATOM 4085 O O . ALA B 1 202 ? 1.437 -4.613 -4.371 1 98.81 202 ALA B O 1
ATOM 4086 N N . PRO B 1 203 ? 1.615 -5.961 -2.58 1 98.81 203 PRO B N 1
ATOM 4087 C CA . PRO B 1 203 ? 0.184 -6.246 -2.709 1 98.81 203 PRO B CA 1
ATOM 4088 C C . PRO B 1 203 ? -0.687 -5.016 -2.473 1 98.81 203 PRO B C 1
ATOM 4090 O O . PRO B 1 203 ? -1.73 -4.859 -3.113 1 98.81 203 PRO B O 1
ATOM 4093 N N . PHE B 1 204 ? -0.339 -4.137 -1.536 1 98.88 204 PHE B N 1
ATOM 4094 C CA . PHE B 1 204 ? -1.111 -2.918 -1.323 1 98.88 204 PHE B CA 1
ATOM 4095 C C . PHE B 1 204 ? -1.035 -2.01 -2.543 1 98.88 204 PHE B C 1
ATOM 4097 O O . PHE B 1 204 ? -2.041 -1.427 -2.953 1 98.88 204 PHE B O 1
ATOM 4104 N N . ALA B 1 205 ? 0.165 -1.875 -3.127 1 98.88 205 ALA B N 1
ATOM 4105 C CA . ALA B 1 205 ? 0.311 -1.086 -4.348 1 98.88 205 ALA B CA 1
ATOM 4106 C C . ALA B 1 205 ? -0.542 -1.659 -5.477 1 98.88 205 ALA B C 1
ATOM 4108 O O . ALA B 1 205 ? -1.212 -0.914 -6.195 1 98.88 205 ALA B O 1
ATOM 4109 N N . ALA B 1 206 ? -0.521 -2.984 -5.605 1 98.88 206 ALA B N 1
ATOM 4110 C CA . ALA B 1 206 ? -1.306 -3.643 -6.645 1 98.88 206 ALA B CA 1
ATOM 4111 C C . ALA B 1 206 ? -2.795 -3.367 -6.465 1 98.88 206 ALA B C 1
ATOM 4113 O O . ALA B 1 206 ? -3.502 -3.074 -7.434 1 98.88 206 ALA B O 1
ATOM 4114 N N . ALA B 1 207 ? -3.279 -3.479 -5.238 1 98.75 207 ALA B N 1
ATOM 4115 C CA . ALA B 1 207 ? -4.684 -3.188 -4.953 1 98.75 207 ALA B CA 1
ATOM 4116 C C . ALA B 1 207 ? -5.027 -1.744 -5.309 1 98.75 207 ALA B C 1
ATOM 4118 O O . ALA B 1 207 ? -6.07 -1.479 -5.91 1 98.75 207 ALA B O 1
ATOM 4119 N N . ALA B 1 208 ? -4.121 -0.84 -4.945 1 98.69 208 ALA B N 1
ATOM 4120 C CA . ALA B 1 208 ? -4.328 0.576 -5.238 1 98.69 208 ALA B CA 1
ATOM 4121 C C . ALA B 1 208 ? -4.418 0.817 -6.742 1 98.69 208 ALA B C 1
ATOM 4123 O O . ALA B 1 208 ? -5.113 1.734 -7.188 1 98.69 208 ALA B O 1
ATOM 4124 N N . LEU B 1 209 ? -3.732 -0.05 -7.512 1 98.25 209 LEU B N 1
ATOM 4125 C CA . LEU B 1 209 ? -3.676 0.109 -8.961 1 98.25 209 LEU B CA 1
ATOM 4126 C C . LEU B 1 209 ? -4.789 -0.683 -9.641 1 98.25 209 LEU B C 1
ATOM 4128 O O . LEU B 1 209 ? -4.809 -0.807 -10.867 1 98.25 209 LEU B O 1
ATOM 4132 N N . GLY B 1 210 ? -5.641 -1.317 -8.867 1 97.19 210 GLY B N 1
ATOM 4133 C CA . GLY B 1 210 ? -6.867 -1.833 -9.453 1 97.19 210 GLY B CA 1
ATOM 4134 C C . GLY B 1 210 ? -7.027 -3.332 -9.273 1 97.19 210 GLY B C 1
ATOM 4135 O O . GLY B 1 210 ? -8.047 -3.9 -9.664 1 97.19 210 GLY B O 1
ATOM 4136 N N . ALA B 1 211 ? -6.023 -3.994 -8.688 1 98.44 211 ALA B N 1
ATOM 4137 C CA . ALA B 1 211 ? -6.16 -5.434 -8.484 1 98.44 211 ALA B CA 1
ATOM 4138 C C . ALA B 1 211 ? -7.281 -5.742 -7.5 1 98.44 211 ALA B C 1
ATOM 4140 O O . ALA B 1 211 ? -7.363 -5.137 -6.426 1 98.44 211 ALA B O 1
ATOM 4141 N N . GLN B 1 212 ? -8.086 -6.68 -7.863 1 98.06 212 GLN B N 1
ATOM 4142 C CA . GLN B 1 212 ? -9.211 -7.074 -7.023 1 98.06 212 GLN B CA 1
ATOM 4143 C C . GLN B 1 212 ? -8.969 -8.438 -6.387 1 98.06 212 GLN B C 1
ATOM 4145 O O . GLN B 1 212 ? -9.688 -8.836 -5.465 1 98.06 212 GLN B O 1
ATOM 4150 N N . VAL B 1 213 ? -7.98 -9.148 -6.879 1 98.62 213 VAL B N 1
ATOM 4151 C CA . VAL B 1 213 ? -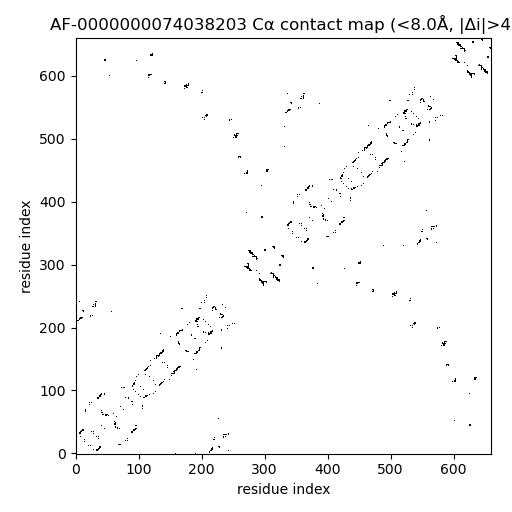7.605 -10.461 -6.359 1 98.62 213 VAL B CA 1
ATOM 4152 C C . VAL B 1 213 ? -6.129 -10.461 -5.965 1 98.62 213 VAL B C 1
ATOM 4154 O O . VAL B 1 213 ? -5.262 -10.164 -6.789 1 98.62 213 VAL B O 1
ATOM 4157 N N . ILE B 1 214 ? -5.852 -10.711 -4.684 1 98.88 214 ILE B N 1
ATOM 4158 C CA . ILE B 1 214 ? -4.484 -10.75 -4.184 1 98.88 214 ILE B CA 1
ATOM 4159 C C . ILE B 1 214 ? -4.176 -12.133 -3.625 1 98.88 214 ILE B C 1
ATOM 4161 O O . ILE B 1 214 ? -4.938 -12.664 -2.812 1 98.88 214 ILE B O 1
ATOM 4165 N N . GLU B 1 215 ? -3.135 -12.695 -4.117 1 98.75 215 GLU B N 1
ATOM 4166 C CA . GLU B 1 215 ? -2.684 -14 -3.639 1 98.75 215 GLU B CA 1
ATOM 4167 C C . GLU B 1 215 ? -1.314 -13.898 -2.971 1 98.75 215 GLU B C 1
ATOM 4169 O O . GLU B 1 215 ? -0.396 -13.281 -3.516 1 98.75 215 GLU B O 1
ATOM 4174 N N . LYS B 1 216 ? -1.182 -14.453 -1.809 1 98.38 216 LYS B N 1
ATOM 4175 C CA . LYS B 1 216 ? 0.057 -14.477 -1.036 1 98.38 216 LYS B CA 1
ATOM 4176 C C . LYS B 1 216 ? 0.277 -15.844 -0.394 1 98.38 216 LYS B C 1
ATOM 4178 O O . LYS B 1 216 ? -0.666 -16.453 0.11 1 98.38 216 LYS B O 1
ATOM 4183 N N . HIS B 1 217 ? 1.524 -16.297 -0.399 1 98.19 217 HIS B N 1
ATOM 4184 C CA . HIS B 1 217 ? 1.854 -17.531 0.306 1 98.19 217 HIS B CA 1
ATOM 4185 C C . HIS B 1 217 ? 1.647 -17.375 1.81 1 98.19 217 HIS B C 1
ATOM 4187 O O . HIS B 1 217 ? 1.957 -16.328 2.379 1 98.19 217 HIS B O 1
ATOM 4193 N N . PHE B 1 218 ? 1.123 -18.453 2.443 1 98.56 218 PHE B N 1
ATOM 4194 C CA . PHE B 1 218 ? 0.755 -18.469 3.855 1 98.56 218 PHE B CA 1
ATOM 4195 C C . PHE B 1 218 ? 1.298 -19.703 4.551 1 98.56 218 PHE B C 1
ATOM 4197 O O . PHE B 1 218 ? 1.258 -20.797 3.988 1 98.56 218 PHE B O 1
ATOM 4204 N N . ALA B 1 219 ? 1.846 -19.594 5.68 1 98.31 219 ALA B N 1
ATOM 4205 C CA . ALA B 1 219 ? 2.314 -20.688 6.52 1 98.31 219 ALA B CA 1
ATOM 4206 C C . ALA B 1 219 ? 2.137 -20.359 8 1 98.31 219 ALA B C 1
ATOM 4208 O O . ALA B 1 219 ? 1.934 -19.203 8.367 1 98.31 219 ALA B O 1
ATOM 4209 N N . PHE B 1 220 ? 2.195 -21.438 8.859 1 97.88 220 PHE B N 1
ATOM 4210 C CA . PHE B 1 220 ? 2.236 -21.188 10.297 1 97.88 220 PHE B CA 1
ATOM 4211 C C . PHE B 1 220 ? 3.465 -20.375 10.664 1 97.88 220 PHE B C 1
ATOM 4213 O O . PHE B 1 220 ? 3.383 -19.469 11.5 1 97.88 220 PHE B O 1
ATOM 4220 N N . SER B 1 221 ? 4.512 -20.828 10.109 1 97.25 221 SER B N 1
ATOM 4221 C CA . SER B 1 221 ? 5.832 -20.281 10.422 1 97.25 221 SER B CA 1
ATOM 4222 C C . SER B 1 221 ? 6.777 -20.406 9.227 1 97.25 221 SER B C 1
ATOM 4224 O O . SER B 1 221 ? 6.746 -21.406 8.508 1 97.25 221 SER B O 1
ATOM 4226 N N . ARG B 1 222 ? 7.668 -19.484 9.094 1 96.31 222 ARG B N 1
ATOM 4227 C CA . ARG B 1 222 ? 8.672 -19.531 8.039 1 96.31 222 ARG B CA 1
ATOM 4228 C C . ARG B 1 222 ? 9.75 -20.562 8.352 1 96.31 222 ARG B C 1
ATOM 4230 O O . ARG B 1 222 ? 10.578 -20.891 7.5 1 96.31 222 ARG B O 1
ATOM 4237 N N . LEU B 1 223 ? 9.625 -21.141 9.445 1 95.38 223 LEU B N 1
ATOM 4238 C CA . LEU B 1 223 ? 10.57 -22.188 9.852 1 95.38 223 LEU B CA 1
ATOM 4239 C C . LEU B 1 223 ? 10.141 -23.547 9.305 1 95.38 223 LEU B C 1
ATOM 4241 O O . LEU B 1 223 ? 10.914 -24.5 9.359 1 95.38 223 LEU B O 1
ATOM 4245 N N . MET B 1 224 ? 8.969 -23.609 8.766 1 94.81 224 MET B N 1
ATOM 4246 C CA . MET B 1 224 ? 8.453 -24.875 8.258 1 94.81 224 MET B CA 1
ATOM 4247 C C . MET B 1 224 ? 9.266 -25.344 7.059 1 94.81 224 MET B C 1
ATOM 4249 O O . MET B 1 224 ? 9.891 -24.547 6.367 1 94.81 224 MET B O 1
ATOM 4253 N N . TYR B 1 225 ? 9.148 -26.562 6.844 1 91.69 225 TYR B N 1
ATOM 4254 C CA . TYR B 1 225 ? 9.797 -27.188 5.691 1 91.69 225 TYR B CA 1
ATOM 4255 C C . TYR B 1 225 ? 9.047 -26.875 4.406 1 91.69 225 TYR B C 1
ATOM 4257 O O . TYR B 1 225 ? 7.812 -26.812 4.406 1 91.69 225 TYR B O 1
ATOM 4265 N N . GLY B 1 226 ? 9.844 -26.719 3.344 1 87.44 226 GLY B N 1
ATOM 4266 C CA . GLY B 1 226 ? 9.219 -26.562 2.039 1 87.44 226 GLY B CA 1
ATOM 4267 C C . GLY B 1 226 ? 9.727 -25.359 1.279 1 87.44 226 GLY B C 1
ATOM 4268 O O . GLY B 1 226 ? 10.281 -24.422 1.875 1 87.44 226 GLY B O 1
ATOM 4269 N N . SER B 1 227 ? 9.453 -25.406 -0.015 1 82.31 227 SER B N 1
ATOM 4270 C CA . SER B 1 227 ? 9.984 -24.391 -0.919 1 82.31 227 SER B CA 1
ATOM 4271 C C . SER B 1 227 ? 9.344 -23.031 -0.656 1 82.31 227 SER B C 1
ATOM 4273 O O . SER B 1 227 ? 10 -21.984 -0.77 1 82.31 227 SER B O 1
ATOM 4275 N N . ASP B 1 228 ? 8.141 -23.016 -0.212 1 87.12 228 ASP B N 1
ATOM 4276 C CA . ASP B 1 228 ? 7.367 -21.781 -0.146 1 87.12 228 ASP B CA 1
ATOM 4277 C C . ASP B 1 228 ? 7.391 -21.203 1.264 1 87.12 228 ASP B C 1
ATOM 4279 O O . ASP B 1 228 ? 7.062 -20.031 1.458 1 87.12 228 ASP B O 1
ATOM 4283 N N . ALA B 1 229 ? 7.852 -21.953 2.234 1 90.81 229 ALA B N 1
ATOM 4284 C CA . ALA B 1 229 ? 7.695 -21.578 3.637 1 90.81 229 ALA B CA 1
ATOM 4285 C C . ALA B 1 229 ? 8.461 -20.297 3.943 1 90.81 229 ALA B C 1
ATOM 4287 O O . ALA B 1 229 ? 7.914 -19.375 4.551 1 90.81 229 ALA B O 1
ATOM 4288 N N . LYS B 1 230 ? 9.617 -20.125 3.422 1 90 230 LYS B N 1
ATOM 4289 C CA . LYS B 1 230 ? 10.508 -19.031 3.773 1 90 230 LYS B CA 1
ATOM 4290 C C . LYS B 1 230 ? 9.961 -17.688 3.285 1 90 230 LYS B C 1
ATOM 4292 O O . LYS B 1 230 ? 10.281 -16.641 3.842 1 90 230 LYS B O 1
ATOM 4297 N N . THR B 1 231 ? 9.141 -17.766 2.314 1 91.75 231 THR B N 1
ATOM 4298 C CA . THR B 1 231 ? 8.633 -16.531 1.723 1 91.75 231 THR B CA 1
ATOM 4299 C C . THR B 1 231 ? 7.152 -16.359 2.031 1 91.75 231 THR B C 1
ATOM 4301 O O . THR B 1 231 ? 6.5 -15.453 1.487 1 91.75 231 THR B O 1
ATOM 4304 N N . SER B 1 232 ? 6.633 -17.188 2.859 1 97 232 SER B N 1
ATOM 4305 C CA . SER B 1 232 ? 5.215 -17.141 3.209 1 97 232 SER B CA 1
ATOM 4306 C C . SER B 1 232 ? 4.953 -16.125 4.316 1 97 232 SER B C 1
ATOM 4308 O O . SER B 1 232 ? 5.848 -15.828 5.109 1 97 232 SER B O 1
ATOM 4310 N N . MET B 1 233 ? 3.803 -15.602 4.387 1 98.06 233 MET B N 1
ATOM 4311 C CA . MET B 1 233 ? 3.367 -14.766 5.5 1 98.06 233 MET B CA 1
ATOM 4312 C C . MET B 1 233 ? 2.85 -15.617 6.652 1 98.06 233 MET B C 1
ATOM 4314 O O . MET B 1 233 ? 2.16 -16.609 6.434 1 98.06 233 MET B O 1
ATOM 4318 N N . GLU B 1 234 ? 3.168 -15.211 7.816 1 98.5 234 GLU B N 1
ATOM 4319 C CA . GLU B 1 234 ? 2.607 -15.812 9.023 1 98.5 234 GLU B CA 1
ATOM 4320 C C . GLU B 1 234 ? 1.273 -15.172 9.391 1 98.5 234 GLU B C 1
ATOM 4322 O O . GLU B 1 234 ? 0.911 -14.125 8.852 1 98.5 234 GLU B O 1
ATOM 4327 N N . PRO B 1 235 ? 0.514 -15.797 10.289 1 98.75 235 PRO B N 1
ATOM 4328 C CA . PRO B 1 235 ? -0.877 -15.398 10.516 1 98.75 235 PRO B CA 1
ATOM 4329 C C . PRO B 1 235 ? -1.012 -13.93 10.898 1 98.75 235 PRO B C 1
ATOM 4331 O O . PRO B 1 235 ? -1.87 -13.219 10.359 1 98.75 235 PRO B O 1
ATOM 4334 N N . ASP B 1 236 ? -0.231 -13.406 11.758 1 98.19 236 ASP B N 1
ATOM 4335 C CA . ASP B 1 236 ? -0.337 -12.016 12.195 1 98.19 236 ASP B CA 1
ATOM 4336 C C . ASP B 1 236 ? -0.066 -11.055 11.039 1 98.19 236 ASP B C 1
ATOM 4338 O O . ASP B 1 236 ? -0.735 -10.023 10.906 1 98.19 236 ASP B O 1
ATOM 4342 N N . GLU B 1 237 ? 0.915 -11.367 10.258 1 98.25 237 GLU B N 1
ATOM 4343 C CA . GLU B 1 237 ? 1.21 -10.57 9.07 1 98.25 237 GLU B CA 1
ATOM 4344 C C . GLU B 1 237 ? 0.05 -10.602 8.078 1 98.25 237 GLU B C 1
ATOM 4346 O O . GLU B 1 237 ? -0.306 -9.578 7.5 1 98.25 237 GLU B O 1
ATOM 4351 N N . PHE B 1 238 ? -0.482 -11.797 7.949 1 98.81 238 PHE B N 1
ATOM 4352 C CA . PHE B 1 238 ? -1.568 -11.953 6.988 1 98.81 238 PHE B CA 1
ATOM 4353 C C . PHE B 1 238 ? -2.797 -11.164 7.426 1 98.81 238 PHE B C 1
ATOM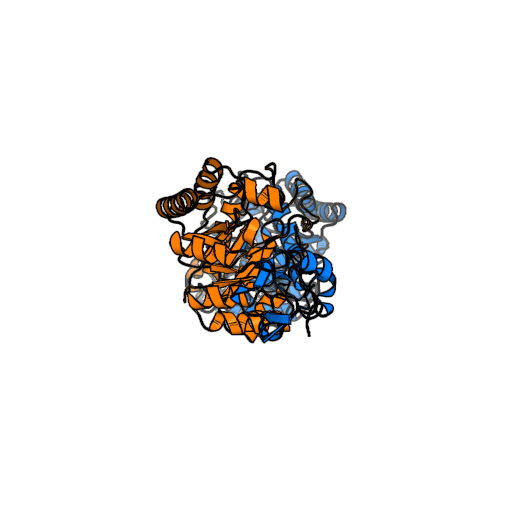 4355 O O . PHE B 1 238 ? -3.525 -10.625 6.59 1 98.81 238 PHE B O 1
ATOM 4362 N N . LYS B 1 239 ? -3.031 -11.094 8.695 1 98.62 239 LYS B N 1
ATOM 4363 C CA . LYS B 1 239 ? -4.129 -10.297 9.227 1 98.62 239 LYS B CA 1
ATOM 4364 C C . LYS B 1 239 ? -3.98 -8.828 8.828 1 98.62 239 LYS B C 1
ATOM 4366 O O . LYS B 1 239 ? -4.945 -8.195 8.398 1 98.62 239 LYS B O 1
ATOM 4371 N N . VAL B 1 240 ? -2.783 -8.305 8.938 1 98.44 240 VAL B N 1
ATOM 4372 C CA . VAL B 1 240 ? -2.484 -6.93 8.547 1 98.44 240 VAL B CA 1
ATOM 4373 C C . VAL B 1 240 ? -2.729 -6.758 7.051 1 98.44 240 VAL B C 1
ATOM 4375 O O . VAL B 1 240 ? -3.32 -5.762 6.621 1 98.44 240 VAL B O 1
ATOM 4378 N N . LEU B 1 241 ? -2.293 -7.746 6.301 1 98.81 241 LEU B N 1
ATOM 4379 C CA . LEU B 1 241 ? -2.504 -7.719 4.855 1 98.81 241 LEU B CA 1
ATOM 4380 C C . LEU B 1 241 ? -3.992 -7.656 4.527 1 98.81 241 LEU B C 1
ATOM 4382 O O . LEU B 1 241 ? -4.426 -6.797 3.758 1 98.81 241 LEU B O 1
ATOM 4386 N N . SER B 1 242 ? -4.746 -8.531 5.129 1 98.75 242 SER B N 1
ATOM 4387 C CA . SER B 1 242 ? -6.176 -8.633 4.844 1 98.75 242 SER B CA 1
ATOM 4388 C C . SER B 1 242 ? -6.902 -7.336 5.184 1 98.75 242 SER B C 1
ATOM 4390 O O . SER B 1 242 ? -7.637 -6.797 4.352 1 98.75 242 SER B O 1
ATOM 4392 N N . GLN B 1 243 ? -6.652 -6.867 6.312 1 98.56 243 GLN B N 1
ATOM 4393 C CA . GLN B 1 243 ? -7.297 -5.625 6.73 1 98.56 243 GLN B CA 1
ATOM 4394 C C . GLN B 1 243 ? -6.906 -4.465 5.82 1 98.56 243 GLN B C 1
ATOM 4396 O O . GLN B 1 243 ? -7.758 -3.662 5.43 1 98.56 243 GLN B O 1
ATOM 4401 N N . GLY B 1 244 ? -5.648 -4.379 5.508 1 98.69 244 GLY B N 1
ATOM 4402 C CA . GLY B 1 244 ? -5.168 -3.32 4.637 1 98.69 244 GLY B CA 1
ATOM 4403 C C . GLY B 1 244 ? -5.789 -3.361 3.252 1 98.69 244 GLY B C 1
ATOM 4404 O O . GLY B 1 244 ? -6.102 -2.316 2.676 1 98.69 244 GLY B O 1
ATOM 4405 N N . LEU B 1 245 ? -5.91 -4.566 2.713 1 98.81 245 LEU B N 1
ATOM 4406 C CA . LEU B 1 245 ? -6.535 -4.711 1.403 1 98.81 245 LEU B CA 1
ATOM 4407 C C . LEU B 1 245 ? -7.984 -4.242 1.44 1 98.81 245 LEU B C 1
ATOM 4409 O O . LEU B 1 245 ? -8.43 -3.508 0.553 1 98.81 245 LEU B O 1
ATOM 4413 N N . HIS B 1 246 ? -8.719 -4.637 2.461 1 98.5 246 HIS B N 1
ATOM 4414 C CA . HIS B 1 246 ? -10.086 -4.168 2.617 1 98.5 246 HIS B CA 1
ATOM 4415 C C . HIS B 1 246 ? -10.141 -2.646 2.707 1 98.5 246 HIS B C 1
ATOM 4417 O O . HIS B 1 246 ? -11 -2.014 2.09 1 98.5 246 HIS B O 1
ATOM 4423 N N . ASP B 1 247 ? -9.25 -2.076 3.434 1 98.56 247 ASP B N 1
ATOM 4424 C CA . ASP B 1 247 ? -9.203 -0.625 3.586 1 98.56 247 ASP B CA 1
ATOM 4425 C C . ASP B 1 247 ? -8.945 0.059 2.244 1 98.56 247 ASP B C 1
ATOM 4427 O O . ASP B 1 247 ? -9.617 1.036 1.902 1 98.56 247 ASP B O 1
ATOM 4431 N N . ILE B 1 248 ? -7.98 -0.469 1.479 1 98.75 248 ILE B N 1
ATOM 4432 C CA . ILE B 1 248 ? -7.629 0.14 0.2 1 98.75 248 ILE B CA 1
ATOM 4433 C C . ILE B 1 248 ? -8.828 0.076 -0.747 1 98.75 248 ILE B C 1
ATOM 4435 O O . ILE B 1 248 ? -9.172 1.069 -1.392 1 98.75 248 ILE B O 1
ATOM 4439 N N . TRP B 1 249 ? -9.438 -1.076 -0.815 1 98.62 249 TRP B N 1
ATOM 4440 C CA . TRP B 1 249 ? -10.602 -1.208 -1.688 1 98.62 249 TRP B CA 1
ATOM 4441 C C . TRP B 1 249 ? -11.719 -0.271 -1.247 1 98.62 249 TRP B C 1
ATOM 4443 O O . TRP B 1 249 ? -12.383 0.35 -2.082 1 98.62 249 TRP B O 1
ATOM 4453 N N . LYS B 1 250 ? -11.898 -0.165 0.032 1 98.12 250 LYS B N 1
ATOM 4454 C CA . LYS B 1 250 ? -12.891 0.762 0.557 1 98.12 250 LYS B CA 1
ATOM 4455 C C . LYS B 1 250 ? -12.539 2.205 0.207 1 98.12 250 LYS B C 1
ATOM 4457 O O . LYS B 1 250 ? -13.414 2.992 -0.162 1 98.12 250 LYS B O 1
ATOM 4462 N N . MET B 1 251 ? -11.266 2.625 0.359 1 98.25 251 MET B N 1
ATOM 4463 C CA . MET B 1 251 ? -10.812 3.961 -0.014 1 98.25 251 MET B CA 1
ATOM 4464 C C . MET B 1 251 ? -11.133 4.258 -1.474 1 98.25 251 MET B C 1
ATOM 4466 O O . MET B 1 251 ? -11.633 5.34 -1.797 1 98.25 251 MET B O 1
ATOM 4470 N N . LEU B 1 252 ? -10.883 3.297 -2.336 1 97.94 252 LEU B N 1
ATOM 4471 C CA . LEU B 1 252 ? -11.086 3.471 -3.77 1 97.94 252 LEU B CA 1
ATOM 4472 C C . LEU B 1 252 ? -12.57 3.574 -4.105 1 97.94 252 LEU B C 1
ATOM 4474 O O . LEU B 1 252 ? -12.953 4.289 -5.031 1 97.94 252 LEU B O 1
ATOM 4478 N N . GLU B 1 253 ? -13.367 2.91 -3.34 1 97.62 253 GLU B N 1
ATOM 4479 C CA . GLU B 1 253 ? -14.805 2.869 -3.604 1 97.62 253 GLU B CA 1
ATOM 4480 C C . GLU B 1 253 ? -15.516 4.047 -2.947 1 97.62 253 GLU B C 1
ATOM 4482 O O . GLU B 1 253 ? -16.734 4.195 -3.086 1 97.62 253 GLU B O 1
ATOM 4487 N N . SER B 1 254 ? -14.727 4.883 -2.209 1 97.25 254 SER B N 1
ATOM 4488 C CA . SER B 1 254 ? -15.305 6.004 -1.476 1 97.25 254 SER B CA 1
ATOM 4489 C C . SER B 1 254 ? -14.648 7.32 -1.874 1 97.25 254 SER B C 1
ATOM 4491 O O . SER B 1 254 ? -13.953 7.941 -1.069 1 97.25 254 SER B O 1
ATOM 4493 N N . PRO B 1 255 ? -14.898 7.75 -3.035 1 95.81 255 PRO B N 1
ATOM 4494 C CA . PRO B 1 255 ? -14.305 9.023 -3.447 1 95.81 255 PRO B CA 1
ATOM 4495 C C . PRO B 1 255 ? -14.758 10.195 -2.576 1 95.81 255 PRO B C 1
ATOM 4497 O O . PRO B 1 255 ? -15.906 10.234 -2.139 1 95.81 255 PRO B O 1
ATOM 4500 N N . VAL B 1 256 ? -13.859 11.055 -2.293 1 95.25 256 VAL B N 1
ATOM 4501 C CA . VAL B 1 256 ? -14.148 12.266 -1.521 1 95.25 256 VAL B CA 1
ATOM 4502 C C . VAL B 1 256 ? -14.367 13.445 -2.469 1 95.25 256 VAL B C 1
ATOM 4504 O O . VAL B 1 256 ? -13.617 13.625 -3.43 1 95.25 256 VAL B O 1
ATOM 4507 N N . ASP B 1 257 ? -15.414 14.211 -2.246 1 94.38 257 ASP B N 1
ATOM 4508 C CA . ASP B 1 257 ? -15.719 15.414 -3.004 1 94.38 257 ASP B CA 1
ATOM 4509 C C . ASP B 1 257 ? -15.289 16.672 -2.24 1 94.38 257 ASP B C 1
ATOM 4511 O O . ASP B 1 257 ? -15.945 17.062 -1.276 1 94.38 257 ASP B O 1
ATOM 4515 N N . LYS B 1 258 ? -14.266 17.359 -2.682 1 94.12 258 LYS B N 1
ATOM 4516 C CA . LYS B 1 258 ? -13.734 18.531 -1.989 1 94.12 258 LYS B CA 1
ATOM 4517 C C . LYS B 1 258 ? -14.656 19.734 -2.146 1 94.12 258 LYS B C 1
ATOM 4519 O O . LYS B 1 258 ? -14.5 20.734 -1.454 1 94.12 258 LYS B O 1
ATOM 4524 N N . ASN B 1 259 ? -15.633 19.578 -2.9 1 92.56 259 ASN B N 1
ATOM 4525 C CA . ASN B 1 259 ? -16.625 20.641 -2.975 1 92.56 259 ASN B CA 1
ATOM 4526 C C . ASN B 1 259 ? -17.672 20.516 -1.869 1 92.56 259 ASN B C 1
ATOM 4528 O O . ASN B 1 259 ? -18.453 21.438 -1.63 1 92.56 259 ASN B O 1
ATOM 4532 N N . SER B 1 260 ? -17.719 19.438 -1.205 1 86.06 260 SER B N 1
ATOM 4533 C CA . SER B 1 260 ? -18.625 19.172 -0.097 1 86.06 260 SER B CA 1
ATOM 4534 C C . SER B 1 260 ? -17.891 19.141 1.234 1 86.06 260 SER B C 1
ATOM 4536 O O . SER B 1 260 ? -17.516 18.062 1.711 1 86.06 260 SER B O 1
ATOM 4538 N N . VAL B 1 261 ? -17.672 20.281 1.84 1 81 261 VAL B N 1
ATOM 4539 C CA . VAL B 1 261 ? -16.812 20.328 3.021 1 81 261 VAL B CA 1
ATOM 4540 C C . VAL B 1 261 ? -17.656 20.688 4.25 1 81 261 VAL B C 1
ATOM 4542 O O . VAL B 1 261 ? -17.109 21.172 5.25 1 81 261 VAL B O 1
ATOM 4545 N N . GLU B 1 262 ? -18.891 20.438 4.172 1 83.56 262 GLU B N 1
ATOM 4546 C CA . GLU B 1 262 ? -19.781 20.797 5.273 1 83.56 262 GLU B CA 1
ATOM 4547 C C . GLU B 1 262 ? -19.422 20.031 6.547 1 83.56 262 GLU B C 1
ATOM 4549 O O . GLU B 1 262 ? -19.547 20.562 7.652 1 83.56 262 GLU B O 1
ATOM 4554 N N . SER B 1 263 ? -18.969 18.828 6.316 1 84.12 263 SER B N 1
ATOM 4555 C CA . SER B 1 263 ? -18.625 17.984 7.461 1 84.12 263 SER B CA 1
ATOM 4556 C C . SER B 1 263 ? -17.391 18.5 8.188 1 84.12 263 SER B C 1
ATOM 4558 O O . SER B 1 263 ? -17.141 18.109 9.328 1 84.12 263 SER B O 1
ATOM 4560 N N . LEU B 1 264 ? -16.688 19.438 7.562 1 86.38 264 LEU B N 1
ATOM 4561 C CA . LEU B 1 264 ? -15.445 19.922 8.141 1 86.38 264 LEU B CA 1
ATOM 4562 C C . LEU B 1 264 ? -15.656 21.297 8.781 1 86.38 264 LEU B C 1
ATOM 4564 O O . LEU B 1 264 ? -14.711 21.875 9.336 1 86.38 264 LEU B O 1
ATOM 4568 N N . ARG B 1 265 ? -16.891 21.734 8.805 1 88.81 265 ARG B N 1
ATOM 4569 C CA . ARG B 1 265 ? -17.203 23.094 9.273 1 88.81 265 ARG B CA 1
ATOM 4570 C C . ARG B 1 265 ? -16.719 23.297 10.703 1 88.81 265 ARG B C 1
ATOM 4572 O O . ARG B 1 265 ? -16.109 24.328 11.016 1 88.81 265 ARG B O 1
ATOM 4579 N N . GLU B 1 266 ? -16.969 22.375 11.523 1 90.19 266 GLU B N 1
ATOM 4580 C CA . GLU B 1 266 ? -16.562 22.5 12.922 1 90.19 266 GLU B CA 1
ATOM 4581 C C . GLU B 1 266 ? -15.031 22.547 13.039 1 90.19 266 GLU B C 1
ATOM 4583 O O . GLU B 1 266 ? -14.492 23.359 13.781 1 90.19 266 GLU B O 1
ATOM 4588 N N . MET B 1 267 ? -14.383 21.719 12.297 1 91.12 267 MET B N 1
ATOM 4589 C CA . MET B 1 267 ? -12.93 21.703 12.32 1 91.12 267 MET B CA 1
ATOM 4590 C C . MET B 1 267 ? -12.359 23.016 11.789 1 91.12 267 MET B C 1
ATOM 4592 O O . MET B 1 267 ? -11.391 23.547 12.336 1 91.12 267 MET B O 1
ATOM 4596 N N . LYS B 1 268 ? -12.961 23.516 10.797 1 93.31 268 LYS B N 1
ATOM 4597 C CA . LYS B 1 268 ? -12.539 24.797 10.227 1 93.31 268 LYS B CA 1
ATOM 4598 C C . LYS B 1 268 ? -12.633 25.922 11.258 1 93.31 268 LYS B C 1
ATOM 4600 O O . LYS B 1 268 ? -11.711 26.719 11.398 1 93.31 268 LYS B O 1
ATOM 4605 N N . MET B 1 269 ? -13.719 25.891 12 1 93.62 269 MET B N 1
ATOM 4606 C CA . MET B 1 269 ? -13.922 26.906 13.016 1 93.62 269 MET B CA 1
ATOM 4607 C C . MET B 1 269 ? -12.852 26.828 14.094 1 93.62 269 MET B C 1
ATOM 4609 O O . MET B 1 269 ? -12.414 27.859 14.617 1 93.62 269 MET B O 1
ATOM 4613 N N . ILE B 1 270 ? -12.414 25.672 14.312 1 93.75 270 ILE B N 1
ATOM 4614 C CA . ILE B 1 270 ? -11.484 25.453 15.414 1 93.75 270 ILE B CA 1
ATOM 4615 C C . ILE B 1 270 ? -10.062 25.781 14.961 1 93.75 270 ILE B C 1
ATOM 4617 O O . ILE B 1 270 ? -9.273 26.344 15.727 1 93.75 270 ILE B O 1
ATOM 4621 N N . PHE B 1 271 ? -9.75 25.516 13.672 1 94.75 271 PHE B N 1
ATOM 4622 C CA . PHE B 1 271 ? -8.336 25.484 13.305 1 94.75 271 PHE B CA 1
ATOM 4623 C C . PHE B 1 271 ? -7.984 26.656 12.398 1 94.75 271 PHE B C 1
ATOM 4625 O O . PHE B 1 271 ? -6.812 27 12.242 1 94.75 271 PHE B O 1
ATOM 4632 N N . GLU B 1 272 ? -8.93 27.234 11.797 1 96.5 272 GLU B N 1
ATOM 4633 C CA . GLU B 1 272 ? -8.617 28.344 10.891 1 96.5 272 GLU B CA 1
ATOM 4634 C C . GLU B 1 272 ? -8.547 29.672 11.641 1 96.5 272 GLU B C 1
ATOM 4636 O O . GLU B 1 272 ? -8.789 29.719 12.852 1 96.5 272 GLU B O 1
ATOM 4641 N N . LYS B 1 273 ? -8.188 30.734 10.969 1 98.06 273 LYS B N 1
ATOM 4642 C CA . LYS B 1 273 ? -7.82 31.984 11.625 1 98.06 273 LYS B CA 1
ATOM 4643 C C . LYS B 1 273 ? -8.836 33.094 11.32 1 98.06 273 LYS B C 1
ATOM 4645 O O . LYS B 1 273 ? -9.344 33.188 10.203 1 98.06 273 LYS B O 1
ATOM 4650 N N . SER B 1 274 ? -9.016 33.906 12.32 1 98.19 274 SER B N 1
ATOM 4651 C CA . SER B 1 274 ? -9.805 35.156 12.203 1 98.19 274 SER B CA 1
ATOM 4652 C C . SER B 1 274 ? -8.906 36.375 12.25 1 98.19 274 SER B C 1
ATOM 4654 O O . SER B 1 274 ? -7.805 36.344 12.797 1 98.19 274 SER B O 1
ATOM 4656 N N . ILE B 1 275 ? -9.391 37.375 11.68 1 98.38 275 ILE B N 1
ATOM 4657 C CA . ILE B 1 275 ? -8.734 38.688 11.812 1 98.38 275 ILE B CA 1
ATOM 4658 C C . ILE B 1 275 ? -8.961 39.219 13.219 1 98.38 275 ILE B C 1
ATOM 4660 O O . ILE B 1 275 ? -10.102 39.281 13.695 1 98.38 275 ILE B O 1
ATOM 4664 N N . VAL B 1 276 ? -7.883 39.594 13.836 1 98.19 276 VAL B N 1
ATOM 4665 C CA . VAL B 1 276 ? -7.906 40.156 15.188 1 98.19 276 VAL B CA 1
ATOM 4666 C C . VAL B 1 276 ? -7.121 41.438 15.234 1 98.19 276 VAL B C 1
ATOM 4668 O O . VAL B 1 276 ? -6.207 41.656 14.438 1 98.19 276 VAL B O 1
ATOM 4671 N N . ALA B 1 277 ? -7.555 42.281 16.188 1 97.81 277 ALA B N 1
ATOM 4672 C CA . ALA B 1 277 ? -6.793 43.531 16.375 1 97.81 277 ALA B CA 1
ATOM 4673 C C . ALA B 1 277 ? -5.43 43.25 16.984 1 97.81 277 ALA B C 1
ATOM 4675 O O . ALA B 1 277 ? -5.34 42.625 18.047 1 97.81 277 ALA B O 1
ATOM 4676 N N . SER B 1 278 ? -4.426 43.719 16.328 1 97.38 278 SER B N 1
ATOM 4677 C CA . SER B 1 278 ? -3.074 43.469 16.812 1 97.38 278 SER B CA 1
ATOM 4678 C C . SER B 1 278 ? -2.734 44.375 17.984 1 97.38 278 SER B C 1
ATOM 4680 O O . SER B 1 278 ? -1.771 44.125 18.719 1 97.38 278 SER B O 1
ATOM 4682 N N . ARG B 1 279 ? -3.449 45.406 18.094 1 97.12 279 ARG B N 1
ATOM 4683 C CA . ARG B 1 279 ? -3.334 46.406 19.141 1 97.12 279 ARG B CA 1
ATOM 4684 C C . ARG B 1 279 ? -4.668 47.125 19.375 1 97.12 279 ARG B C 1
ATOM 4686 O O . ARG B 1 279 ? -5.656 46.844 18.688 1 97.12 279 ARG B O 1
ATOM 4693 N N . ALA B 1 280 ? -4.625 47.969 20.406 1 97.69 280 ALA B N 1
ATOM 4694 C CA . ALA B 1 280 ? -5.824 48.781 20.609 1 97.69 280 ALA B CA 1
ATOM 4695 C C . ALA B 1 280 ? -6.035 49.75 19.438 1 97.69 280 ALA B C 1
ATOM 4697 O O . ALA B 1 280 ? -5.082 50.375 18.969 1 97.69 280 ALA B O 1
ATOM 4698 N N . LEU B 1 281 ? -7.262 49.812 18.953 1 97.44 281 LEU B N 1
ATOM 4699 C CA . LEU B 1 281 ? -7.625 50.688 17.844 1 97.44 281 LEU B CA 1
ATOM 4700 C C . LEU B 1 281 ? -8.797 51.594 18.203 1 97.44 281 LEU B C 1
ATOM 4702 O O . LEU B 1 281 ? -9.688 51.188 18.953 1 97.44 281 LEU B O 1
ATOM 4706 N N . LYS B 1 282 ? -8.812 52.656 17.641 1 97.44 282 LYS B N 1
ATOM 4707 C CA . LYS B 1 282 ? -9.812 53.656 18 1 97.44 282 LYS B CA 1
ATOM 4708 C C . LYS B 1 282 ? -10.914 53.719 16.953 1 97.44 282 LYS B C 1
ATOM 4710 O O . LYS B 1 282 ? -10.68 53.469 15.773 1 97.44 282 LYS B O 1
ATOM 4715 N N . GLU B 1 283 ? -12.039 54.156 17.531 1 97.38 283 GLU B N 1
ATOM 4716 C CA . GLU B 1 283 ? -13.148 54.469 16.625 1 97.38 283 GLU B CA 1
ATOM 4717 C C . GLU B 1 283 ? -12.734 55.469 15.57 1 97.38 283 GLU B C 1
ATOM 4719 O O . GLU B 1 283 ? -12.055 56.469 15.875 1 97.38 283 GLU B O 1
ATOM 4724 N N . GLY B 1 284 ? -13.039 55.156 14.336 1 97.06 284 GLY B N 1
ATOM 4725 C CA . GLY B 1 284 ? -12.758 56.062 13.242 1 97.06 284 GLY B CA 1
ATOM 4726 C C . GLY B 1 284 ? -11.398 55.844 12.602 1 97.06 284 GLY B C 1
ATOM 4727 O O . GLY B 1 284 ? -11.109 56.406 11.539 1 97.06 284 GLY B O 1
ATOM 4728 N N . GLN B 1 285 ? -10.617 55.062 13.203 1 97.06 285 GLN B N 1
ATOM 4729 C CA . GLN B 1 285 ? -9.289 54.781 12.672 1 97.06 285 GLN B CA 1
ATOM 4730 C C . GLN B 1 285 ? -9.375 53.969 11.375 1 97.06 285 GLN B C 1
ATOM 4732 O O . GLN B 1 285 ? -10.203 53.062 11.258 1 97.06 285 GLN B O 1
ATOM 4737 N N . ILE B 1 286 ? -8.578 54.312 10.391 1 97.81 286 ILE B N 1
ATOM 4738 C CA . ILE B 1 286 ? -8.453 53.531 9.164 1 97.81 286 ILE B CA 1
ATOM 4739 C C . ILE B 1 286 ? -7.539 52.344 9.406 1 97.81 286 ILE B C 1
ATOM 4741 O O . ILE B 1 286 ? -6.402 52.5 9.859 1 97.81 286 ILE B O 1
ATOM 4745 N N . ILE B 1 287 ? -8.023 51.188 9.086 1 97.69 287 ILE B N 1
ATOM 4746 C CA . ILE B 1 287 ? -7.324 49.938 9.398 1 97.69 287 ILE B CA 1
ATOM 4747 C C . ILE B 1 287 ? -6.191 49.719 8.398 1 97.69 287 ILE B C 1
ATOM 4749 O O . ILE B 1 287 ? -6.398 49.812 7.188 1 97.69 287 ILE B O 1
ATOM 4753 N N . GLU B 1 288 ? -5.055 49.469 8.906 1 96.81 288 GLU B N 1
ATOM 4754 C CA . GLU B 1 288 ? -3.883 49.094 8.125 1 96.81 288 GLU B CA 1
ATOM 4755 C C . GLU B 1 288 ? -3.473 47.656 8.422 1 96.81 288 GLU B C 1
ATOM 4757 O O . GLU B 1 288 ? -3.955 47.031 9.375 1 96.81 288 GLU B O 1
ATOM 4762 N N . LEU B 1 289 ? -2.635 47.156 7.559 1 95.25 289 LEU B N 1
ATOM 4763 C CA . LEU B 1 289 ? -2.205 45.781 7.707 1 95.25 289 LEU B CA 1
ATOM 4764 C C . LEU B 1 289 ? -1.584 45.531 9.086 1 95.25 289 LEU B C 1
ATOM 4766 O O . LEU B 1 289 ? -1.812 44.5 9.703 1 95.25 289 LEU B O 1
ATOM 4770 N N . ALA B 1 290 ? -0.861 46.5 9.531 1 95 290 ALA B N 1
ATOM 4771 C CA . ALA B 1 290 ? -0.153 46.406 10.805 1 95 290 ALA B CA 1
ATOM 4772 C C . ALA B 1 290 ? -1.132 46.344 11.969 1 95 290 ALA B C 1
ATOM 4774 O O . ALA B 1 290 ? -0.761 45.938 13.078 1 95 290 ALA B O 1
ATOM 4775 N N . ASP B 1 291 ? -2.385 46.688 11.789 1 97.12 291 ASP B N 1
ATOM 4776 C CA . ASP B 1 291 ? -3.412 46.688 12.828 1 97.12 291 ASP B CA 1
ATOM 4777 C C . ASP B 1 291 ? -4.059 45.312 12.969 1 97.12 291 ASP B C 1
ATOM 4779 O O . ASP B 1 291 ? -4.891 45.125 13.852 1 97.12 291 ASP B O 1
ATOM 4783 N N . LEU B 1 292 ? -3.596 44.406 12.07 1 97.62 292 LEU B N 1
ATOM 4784 C CA . LEU B 1 292 ? -4.262 43.125 12.039 1 97.62 292 LEU B CA 1
ATOM 4785 C C . LEU B 1 292 ? -3.338 42 12.539 1 97.62 292 LEU B C 1
ATOM 4787 O O . LEU B 1 292 ? -2.131 42.031 12.297 1 97.62 292 LEU B O 1
ATOM 4791 N N . ALA B 1 293 ? -3.834 41.094 13.266 1 97.94 293 ALA B N 1
ATOM 4792 C CA . ALA B 1 293 ? -3.279 39.781 13.57 1 97.94 293 ALA B CA 1
ATOM 4793 C C . ALA B 1 293 ? -4.23 38.688 13.133 1 97.94 293 ALA B C 1
ATOM 4795 O O . ALA B 1 293 ? -5.387 38.938 12.789 1 97.94 293 ALA B O 1
ATOM 4796 N N . PHE B 1 294 ? -3.762 37.531 12.992 1 98.44 294 PHE B N 1
ATOM 4797 C CA . PHE B 1 294 ? -4.543 36.375 12.539 1 98.44 294 PHE B CA 1
ATOM 4798 C C . PHE B 1 294 ? -4.461 35.25 13.539 1 98.44 294 PHE B C 1
ATOM 4800 O O . PHE B 1 294 ? -3.426 34.594 13.664 1 98.44 294 PHE B O 1
ATOM 4807 N N . LYS B 1 295 ? -5.496 35.031 14.297 1 98.5 295 LYS B N 1
ATOM 4808 C CA . LYS B 1 295 ? -5.48 34.094 15.406 1 98.5 295 LYS B CA 1
ATOM 4809 C C . LYS B 1 295 ? -6.691 33.188 15.367 1 98.5 295 LYS B C 1
ATOM 4811 O O . LYS B 1 295 ? -7.711 33.5 14.758 1 98.5 295 LYS B O 1
ATOM 4816 N N . LYS B 1 296 ? -6.527 31.969 15.945 1 98 296 LYS B N 1
ATOM 4817 C CA . LYS B 1 296 ? -7.648 31.078 16.203 1 98 296 LYS B CA 1
ATOM 4818 C C . LYS B 1 296 ? -8.57 31.641 17.281 1 98 296 LYS B C 1
ATOM 4820 O O . LYS B 1 296 ? -8.125 32.375 18.172 1 98 296 LYS B O 1
ATOM 4825 N N . PRO B 1 297 ? -9.906 31.328 17.219 1 97 297 PRO B N 1
ATOM 4826 C CA . PRO B 1 297 ? -10.57 30.422 16.281 1 97 297 PRO B CA 1
ATOM 4827 C C . PRO B 1 297 ? -11.078 31.125 15.031 1 97 297 PRO B C 1
ATOM 4829 O O . PRO B 1 297 ? -10.953 32.344 14.898 1 97 297 PRO B O 1
ATOM 4832 N N . GLY B 1 298 ? -11.539 30.312 14.07 1 96.62 298 GLY B N 1
ATOM 4833 C CA . GLY B 1 298 ? -12.062 30.828 12.812 1 96.62 298 GLY B CA 1
ATOM 4834 C C . GLY B 1 298 ? -13.523 31.219 12.883 1 96.62 298 GLY B C 1
ATOM 4835 O O . GLY B 1 298 ? -14.32 30.812 12.039 1 96.62 298 GLY B O 1
ATOM 4836 N N . THR B 1 299 ? -13.883 32.031 13.914 1 96.12 299 THR B N 1
ATOM 4837 C CA . THR B 1 299 ? -15.281 32.375 14.125 1 96.12 299 THR B CA 1
ATOM 4838 C C . THR B 1 299 ? -15.539 33.844 13.773 1 96.12 299 THR B C 1
ATOM 4840 O O . THR B 1 299 ? -16.672 34.312 13.859 1 96.12 299 THR B O 1
ATOM 4843 N N . GLY B 1 300 ? -14.5 34.656 13.43 1 96.5 300 GLY B N 1
ATOM 4844 C CA . GLY B 1 300 ? -14.625 36.031 12.984 1 96.5 300 GLY B CA 1
ATOM 4845 C C . GLY B 1 300 ? -14.438 36.188 11.492 1 96.5 300 GLY B C 1
ATOM 4846 O O . GLY B 1 300 ? -14.797 35.312 10.711 1 96.5 300 GLY B O 1
ATOM 4847 N N . ILE B 1 301 ? -14.008 37.438 11.109 1 97.69 301 ILE B N 1
ATOM 4848 C CA . ILE B 1 301 ? -13.68 37.594 9.695 1 97.69 301 ILE B CA 1
ATOM 4849 C C . ILE B 1 301 ? -12.492 36.719 9.328 1 97.69 301 ILE B C 1
ATOM 4851 O O . ILE B 1 301 ? -11.438 36.781 9.961 1 97.69 301 ILE B O 1
ATOM 4855 N N . PRO B 1 302 ? -12.703 35.875 8.32 1 97.38 302 PRO B N 1
ATOM 4856 C CA . PRO B 1 302 ? -11.609 34.969 7.949 1 97.38 302 PRO B CA 1
ATOM 4857 C C . PRO B 1 302 ? -10.344 35.719 7.547 1 97.38 302 PRO B C 1
ATOM 4859 O O . PRO B 1 302 ? -10.422 36.781 6.91 1 97.38 302 PRO B O 1
ATOM 4862 N N . ALA B 1 303 ? -9.18 35.156 7.926 1 97.62 303 ALA B N 1
ATOM 4863 C CA . ALA B 1 303 ? -7.891 35.719 7.531 1 97.62 303 ALA B CA 1
ATOM 4864 C C . ALA B 1 303 ? -7.816 35.906 6.016 1 97.62 303 ALA B C 1
ATOM 4866 O O . ALA B 1 303 ? -7.172 36.844 5.531 1 97.62 303 ALA B O 1
ATOM 4867 N N . ALA B 1 304 ? -8.516 35.125 5.301 1 96.38 304 ALA B N 1
ATOM 4868 C CA . ALA B 1 304 ? -8.523 35.156 3.84 1 96.38 304 ALA B CA 1
ATOM 4869 C C . ALA B 1 304 ? -9.078 36.5 3.33 1 96.38 304 ALA B C 1
ATOM 4871 O O . ALA B 1 304 ? -8.82 36.875 2.188 1 96.38 304 ALA B O 1
ATOM 4872 N N . HIS B 1 305 ? -9.812 37.188 4.141 1 96.94 305 HIS B N 1
ATOM 4873 C CA . HIS B 1 305 ? -10.492 38.406 3.719 1 96.94 305 HIS B CA 1
ATOM 4874 C C . HIS B 1 305 ? -9.734 39.656 4.168 1 96.94 305 HIS B C 1
ATOM 4876 O O . HIS B 1 305 ? -10.305 40.75 4.238 1 96.94 305 HIS B O 1
ATOM 4882 N N . TRP B 1 306 ? -8.508 39.5 4.48 1 96.44 306 TRP B N 1
ATOM 4883 C CA . TRP B 1 306 ? -7.723 40.594 5.074 1 96.44 306 TRP B CA 1
ATOM 4884 C C . TRP B 1 306 ? -7.723 41.812 4.176 1 96.44 306 TRP B C 1
ATOM 4886 O O . TRP B 1 306 ? -7.812 42.938 4.656 1 96.44 306 TRP B O 1
ATOM 4896 N N . GLU B 1 307 ? -7.688 41.594 2.9 1 96 307 GLU B N 1
ATOM 4897 C CA . GLU B 1 307 ? -7.633 42.719 1.972 1 96 307 GLU B CA 1
ATOM 4898 C C . GLU B 1 307 ? -8.914 43.562 2.027 1 96 307 GLU B C 1
ATOM 4900 O O . GLU B 1 307 ? -8.898 44.75 1.8 1 96 307 GLU B O 1
ATOM 4905 N N . GLN B 1 308 ? -9.984 42.906 2.303 1 95.5 308 GLN B N 1
ATOM 4906 C CA . GLN B 1 308 ? -11.273 43.562 2.371 1 95.5 308 GLN B CA 1
ATOM 4907 C C . GLN B 1 308 ? -11.383 44.438 3.625 1 95.5 308 GLN B C 1
ATOM 4909 O O . GLN B 1 308 ? -12.219 45.344 3.697 1 95.5 308 GLN B O 1
ATOM 4914 N N . VAL B 1 309 ? -10.578 44.125 4.578 1 96.88 309 VAL B N 1
ATOM 4915 C CA . VAL B 1 309 ? -10.641 44.812 5.867 1 96.88 309 VAL B CA 1
ATOM 4916 C C . VAL B 1 309 ? -9.727 46.031 5.848 1 96.88 309 VAL B C 1
ATOM 4918 O O . VAL B 1 309 ? -10.055 47.062 6.434 1 96.88 309 VAL B O 1
ATOM 4921 N N . ILE B 1 310 ? -8.641 45.938 5.141 1 96.75 310 ILE B N 1
ATOM 4922 C CA . ILE B 1 310 ? -7.688 47.031 5.035 1 96.75 310 ILE B CA 1
ATOM 4923 C C . ILE B 1 310 ? -8.352 48.219 4.348 1 96.75 310 ILE B C 1
ATOM 4925 O O . ILE B 1 310 ? -9.039 48.062 3.34 1 96.75 310 ILE B O 1
ATOM 4929 N N . GLY B 1 311 ? -8.164 49.406 4.883 1 96.81 311 GLY B N 1
ATOM 4930 C CA . GLY B 1 311 ? -8.727 50.625 4.312 1 96.81 311 GLY B CA 1
ATOM 4931 C C . GLY B 1 311 ? -10.086 50.969 4.895 1 96.81 311 GLY B C 1
ATOM 4932 O O . GLY B 1 311 ? -10.547 52.094 4.742 1 96.81 311 GLY B O 1
ATOM 4933 N N . LYS B 1 312 ? -10.727 50.094 5.578 1 97.38 312 LYS B N 1
ATOM 4934 C CA . LYS B 1 312 ? -11.992 50.375 6.246 1 97.38 312 LYS B CA 1
ATOM 4935 C C . LYS B 1 312 ? -11.766 51.125 7.547 1 97.38 312 LYS B C 1
ATOM 4937 O O . LYS B 1 312 ? -10.648 51.188 8.055 1 97.38 312 LYS B O 1
ATOM 4942 N N . THR B 1 313 ? -12.836 51.719 8.008 1 97.44 313 THR B N 1
ATOM 4943 C CA . THR B 1 313 ? -12.797 52.438 9.258 1 97.44 313 THR B CA 1
ATOM 4944 C C . THR B 1 313 ? -13.453 51.656 10.383 1 97.44 313 THR B C 1
ATOM 4946 O O . THR B 1 313 ? -14.484 51.031 10.18 1 97.44 313 THR B O 1
ATOM 4949 N N . LEU B 1 314 ? -12.914 51.781 11.531 1 97.25 314 LEU B N 1
ATOM 4950 C CA . LEU B 1 314 ? -13.469 51.094 12.68 1 97.25 314 LEU B CA 1
ATOM 4951 C C . LEU B 1 314 ? -14.68 51.812 13.234 1 97.25 314 LEU B C 1
ATOM 4953 O O . LEU B 1 314 ? -14.641 53.031 13.422 1 97.25 314 LEU B O 1
ATOM 4957 N N . ALA B 1 315 ? -15.664 51.094 13.625 1 97 315 ALA B N 1
ATOM 4958 C CA . ALA B 1 315 ? -16.922 51.688 14.07 1 97 315 ALA B CA 1
ATOM 4959 C C . ALA B 1 315 ? -16.891 52.031 15.562 1 97 315 ALA B C 1
ATOM 4961 O O . ALA B 1 315 ? -17.703 52.781 16.047 1 97 315 ALA B O 1
ATOM 4962 N N . HIS B 1 316 ? -16.047 51.375 16.328 1 97.12 316 HIS B N 1
ATOM 4963 C CA . HIS B 1 316 ? -15.883 51.594 17.766 1 97.12 316 HIS B CA 1
ATOM 4964 C C . HIS B 1 316 ? -14.477 51.219 18.219 1 97.12 316 HIS B C 1
ATOM 4966 O O . HIS B 1 316 ? -13.695 50.656 17.453 1 97.12 316 HIS B O 1
ATOM 4972 N N . ASN B 1 317 ? -14.156 51.625 19.391 1 97.69 317 ASN B N 1
ATOM 4973 C CA . ASN B 1 317 ? -12.875 51.219 19.984 1 97.69 317 ASN B CA 1
ATOM 4974 C C . ASN B 1 317 ? -12.789 49.719 20.172 1 97.69 317 ASN B C 1
ATOM 4976 O O . ASN B 1 317 ? -13.766 49.062 20.547 1 97.69 317 ASN B O 1
ATOM 4980 N N . VAL B 1 318 ? -11.656 49.188 19.844 1 96.88 318 VAL B N 1
ATOM 4981 C CA . VAL B 1 318 ? -11.43 47.781 20.109 1 96.88 318 VAL B CA 1
ATOM 4982 C C . VAL B 1 318 ? -10.094 47.594 20.812 1 96.88 318 VAL B C 1
ATOM 4984 O O . VAL B 1 318 ? -9.141 48.344 20.562 1 96.88 318 VAL B O 1
ATOM 4987 N N . GLU B 1 319 ? -10.047 46.594 21.688 1 97.38 319 GLU B N 1
ATOM 4988 C CA . GLU B 1 319 ? -8.812 46.25 22.391 1 97.38 319 GLU B CA 1
ATOM 4989 C C . GLU B 1 319 ? -7.961 45.281 21.578 1 97.38 319 GLU B C 1
ATOM 4991 O O . GLU B 1 319 ? -8.445 44.688 20.625 1 97.38 319 GLU B O 1
ATOM 4996 N N . GLN B 1 320 ? -6.723 45.219 21.969 1 97.25 320 GLN B N 1
ATOM 4997 C CA . GLN B 1 320 ? -5.867 44.188 21.391 1 97.25 320 GLN B CA 1
ATOM 4998 C C . GLN B 1 320 ? -6.488 42.812 21.562 1 97.25 320 GLN B C 1
ATOM 5000 O O . GLN B 1 320 ? -7.078 42.5 22.609 1 97.25 320 GLN B O 1
ATOM 5005 N N . ASP B 1 321 ? -6.422 41.969 20.516 1 97.5 321 ASP B N 1
ATOM 5006 C CA . ASP B 1 321 ? -6.84 40.562 20.516 1 97.5 321 ASP B CA 1
ATOM 5007 C C . ASP B 1 321 ? -8.359 40.438 20.438 1 97.5 321 ASP B C 1
ATOM 5009 O O . ASP B 1 321 ? -8.922 39.375 20.766 1 97.5 321 ASP B O 1
ATOM 5013 N N . THR B 1 322 ? -8.961 41.531 20.094 1 97.06 322 THR B N 1
ATOM 5014 C CA . THR B 1 322 ? -10.383 41.469 19.797 1 97.06 322 THR B CA 1
ATOM 5015 C C . THR B 1 322 ? -10.617 40.906 18.391 1 97.06 322 THR B C 1
ATOM 5017 O O . THR B 1 322 ? -10.047 41.406 17.422 1 97.06 322 THR B O 1
ATOM 5020 N N . GLN B 1 323 ? -11.359 39.875 18.359 1 97.25 323 GLN B N 1
ATOM 5021 C CA . GLN B 1 323 ? -11.766 39.312 17.062 1 97.25 323 GLN B CA 1
ATOM 5022 C C . GLN B 1 323 ? -12.664 40.312 16.312 1 97.25 323 GLN B C 1
ATOM 5024 O O . GLN B 1 323 ? -13.664 40.781 16.859 1 97.25 323 GLN B O 1
ATOM 5029 N N . LEU B 1 324 ? -12.32 40.594 15.094 1 97.25 324 LEU B N 1
ATOM 5030 C CA . LEU B 1 324 ? -13.102 41.562 14.32 1 97.25 324 LEU B CA 1
ATOM 5031 C C . LEU B 1 324 ? -14.242 40.875 13.586 1 97.25 324 LEU B C 1
ATOM 5033 O O . LEU B 1 324 ? -14.078 39.75 13.086 1 97.25 324 LEU B O 1
ATOM 5037 N N . HIS B 1 325 ? -15.344 41.562 13.539 1 97.06 325 HIS B N 1
ATOM 5038 C CA . HIS B 1 325 ? -16.516 41.188 12.758 1 97.06 325 HIS B CA 1
ATOM 5039 C C . HIS B 1 325 ? -16.906 42.312 11.773 1 97.06 325 HIS B C 1
ATOM 5041 O O . HIS B 1 325 ? -16.5 43.438 11.938 1 97.06 325 HIS B O 1
ATOM 5047 N N . TYR B 1 326 ? -17.594 41.906 10.789 1 96.44 326 TYR B N 1
ATOM 5048 C CA . TYR B 1 326 ? -17.953 42.875 9.758 1 96.44 326 TYR B CA 1
ATOM 5049 C C . TYR B 1 326 ? -18.703 44.062 10.344 1 96.44 326 TYR B C 1
ATOM 5051 O O . TYR B 1 326 ? -18.578 45.188 9.875 1 96.44 326 TYR B O 1
ATOM 5059 N N . LYS B 1 327 ? -19.453 43.812 11.406 1 95.62 327 LYS B N 1
ATOM 5060 C CA . LYS B 1 327 ? -20.234 44.844 12.055 1 95.62 327 LYS B CA 1
ATOM 5061 C C . LYS B 1 327 ? -19.328 45.875 12.711 1 95.62 327 LYS B C 1
ATOM 5063 O O . LYS B 1 327 ? -19.781 46.969 13.062 1 95.62 327 LYS B O 1
ATOM 5068 N N . ASP B 1 328 ? -18.094 45.531 12.922 1 96.12 328 ASP B N 1
ATOM 5069 C CA . ASP B 1 328 ? -17.141 46.438 13.555 1 96.12 328 ASP B CA 1
ATOM 5070 C C . ASP B 1 328 ? -16.562 47.438 12.547 1 96.12 328 ASP B C 1
ATOM 5072 O O . ASP B 1 328 ? -15.812 48.344 12.914 1 96.12 328 ASP B O 1
ATOM 5076 N N . LEU B 1 329 ? -16.891 47.25 11.25 1 95.69 329 LEU B N 1
ATOM 5077 C CA . LEU B 1 329 ? -16.281 48 10.18 1 95.69 329 LEU B CA 1
ATOM 5078 C C . LEU B 1 329 ? -17.297 48.938 9.523 1 95.69 329 LEU B C 1
ATOM 5080 O O . LEU B 1 329 ? -18.484 48.625 9.484 1 95.69 329 LEU B O 1
ATOM 5084 N N . LYS B 1 330 ? -16.703 50.031 9.094 1 93.31 330 LYS B N 1
ATOM 5085 C CA . LYS B 1 330 ? -17.469 50.969 8.289 1 93.31 330 LYS B CA 1
ATOM 5086 C C . LYS B 1 330 ? -16.875 51.125 6.891 1 93.31 330 LYS B C 1
ATOM 5088 O O . LYS B 1 330 ? -15.664 51 6.711 1 93.31 330 LYS B O 1
#

Foldseek 3Di:
DPAFFEEAEAEQLCQQPLVQLLVLLLLLLVLQGQAYEYEADDLVFADDQPDDDDPLADDDGPSVSNVRNHDDLVSLLVSQVSNVVSNHAYEYEYRGPVSVVSCVVSPHQEYEHDQVCLQVLVSLLSRQVVQHEYEYENQPHDPVSNVSSCVRNVSGYAYEYEYDHPDQQDDPVRRPLVVQVVCCVVRVHAYAYEHRHAAQVSVLSSLLVRHSYYYFYEDCALVGDDSNSVRGDHSNRSSVNNVSSVVSNVPVVDDDDPVPCVVCVVVLQFPFWFWWQQAKDAAFDADAPVRTDIHDGCPAHGPVCSVVRGRWGAHGIDGGGHGDHPVRTD/DPAFFEEAEAEQLCQQPLVQLLVLLLLLLVLQGQAYEYEADDLVFADDQPDDDDPLADDDGPSVSNVRNHDDLVSLLVSQVSNVVSNHAYEYEYRGPVSVVSCVVSPHQEYEHDQVCLQVLVSLLSRQVVQHEYEYENQPHDPVSNVSSCVRNVSGHAYEYEYDHPDQQDDPVRRPLVVQVVCCVVRVHAYAYEHRHAAQVSVLSSLLVRHSYYYFYEDCALVGDDSNSVRGDHSNRSSVNNVSSVVSNVPVVDDDDPVPCVVCVVVLQFPFWFWWQQAKDAFFDADAPNRTDIHDGCPAHGPVCSVVRHRWGAHGIDGGGHGDHPVRTD

Solvent-accessible surface area (backbone atoms only — not comparable to full-atom values): 32775 Å² total; per-residue (Å²): 124,97,61,77,38,38,31,32,30,40,49,64,49,40,67,45,36,66,66,51,43,50,49,48,51,52,46,38,36,75,20,52,29,48,26,40,29,40,58,39,56,49,27,89,54,24,37,38,76,80,31,67,57,57,90,81,36,89,80,68,58,43,32,59,50,32,54,65,38,43,73,53,71,66,52,51,36,48,49,41,50,50,24,54,76,62,69,23,43,53,35,39,25,54,57,30,65,65,32,47,54,51,40,57,74,57,61,58,69,42,40,37,41,49,36,47,50,44,54,30,44,66,50,40,46,55,53,16,70,68,45,37,37,38,37,39,34,40,29,69,46,32,56,70,51,44,49,53,34,48,63,46,34,61,75,27,23,54,57,30,48,18,46,29,38,82,38,88,61,33,52,45,58,57,52,23,64,58,44,50,60,52,47,38,72,72,67,72,50,49,39,23,34,45,52,36,45,83,81,60,33,65,63,38,23,42,41,58,73,60,32,40,29,42,33,38,41,36,34,87,41,52,82,45,62,56,67,58,14,70,61,23,38,31,48,73,57,38,30,53,49,36,54,30,48,53,38,41,54,42,18,70,74,20,68,52,60,48,83,63,53,71,89,41,47,67,56,43,32,47,49,17,34,6,30,18,26,56,38,70,45,48,53,65,39,67,38,46,71,83,45,49,37,47,22,25,33,31,79,42,39,46,28,61,47,49,74,76,49,43,70,26,26,28,66,48,68,43,50,53,69,36,70,39,45,74,85,45,48,85,124,96,61,76,38,38,31,30,30,38,50,61,48,42,66,44,36,67,67,50,42,50,49,48,50,51,47,38,38,74,21,52,30,47,27,42,30,39,56,41,58,49,28,88,54,25,36,39,78,81,32,68,58,58,91,82,39,89,82,68,57,44,33,59,49,30,53,66,38,43,71,51,71,66,50,50,37,46,49,42,50,50,25,52,74,60,70,24,43,52,36,38,25,54,57,29,65,66,32,46,52,50,41,56,72,57,61,60,68,43,39,37,42,48,35,48,48,43,54,31,43,67,50,40,46,57,54,17,70,70,44,37,38,35,38,37,34,40,31,71,46,32,57,70,50,44,50,54,34,49,63,47,34,61,74,27,25,51,56,31,48,19,46,29,38,83,38,91,62,33,54,45,58,58,53,23,65,58,43,49,59,51,49,39,73,69,66,71,48,49,38,24,35,44,51,36,44,83,81,59,32,64,64,37,23,40,40,58,72,59,31,41,30,42,35,36,40,36,34,88,43,52,82,44,63,57,68,58,13,70,61,23,38,31,48,74,58,37,30,53,48,37,52,29,48,54,38,41,53,40,18,70,75,22,68,51,57,47,83,66,52,72,89,42,48,67,56,43,32,48,49,18,35,6,30,18,25,57,39,70,43,48,53,66,38,66,37,45,73,83,46,49,35,47,22,24,33,32,80,42,38,47,28,62,48,49,74,76,48,43,71,27,27,29,65,47,68,42,51,55,70,36,69,39,45,75,84,45,50,86